Protein AF-Q6CTQ4-F1 (afdb_monomer_lite)

pLDDT: mean 71.68, std 24.08, range [25.58, 97.5]

Sequence (755 aa):
MSNFFRDNSIGFKPRHNIFSKLRTGKDTESDESNNSSIMENPFFQRTEESVKLLTPKDKPLLAKELIQSTPKSSPTKKQAEEEELEITEVREVALQQPDDVVSEKDEKESHSINDSSTINDNTSSNDVLLEAFTNTQRICSNLKIELQKQQQKNLQQKELIDQYKAEILAVTEKIHVHKNLLSLLEDQIKGLKHSKSENDSLIAELGDSYKLLNEKVKSSIAESEALKITLQQQKSLQKSLESALQQKNKELDYKKKELDECSGQLSEEKIKYTELLQQLSTSKKEITAEIQECFNKVEATSNTRVDTLQNYVNSRLQAICENIKEANVDIAKGLGMDLNQKTEKLISELGVVKDSVSTAATSTTEIIMHEVNKLYVTLPHIENIVSELKEMTANNGTLTMEFITSAFLSSVDTLLKTLQVSMESLQKLPDAICTLDNKITSAEGFENEINALKEEVHTTMLQKTETVSMLRSKDHEIEELNNNLLSKIKELEELSDKNAILQTEFSSITVSNEAYVREITRIKKENEEAITSLDSKLTAQTEISSILQKDMNDTKKEIDSLKKKHTQALDENNSIKHKYENLQQQFHKINVELVQSKAKELEFGEINRNLREQFEELESASNHTSNSFKRVNDKVHALEKEKSALNLEKLDLMDKIEELEDKLKEANNQNRSNSNLDPPKRKISSTQQKIIEDDAFALSSDDLELTNPEYSMLMKPVEARRMPSKSNKAVRRKKLLLSDDLEDSPRLKKTKRFR

Structure (mmCIF, N/CA/C/O backbone):
data_AF-Q6CTQ4-F1
#
_entry.id   AF-Q6CTQ4-F1
#
loop_
_atom_site.group_PDB
_atom_site.id
_atom_site.type_symbol
_atom_site.label_atom_id
_atom_site.label_alt_id
_atom_site.label_comp_id
_atom_site.label_asym_id
_atom_site.label_entity_id
_atom_site.label_seq_id
_atom_site.pdbx_PDB_ins_code
_atom_site.Cartn_x
_atom_site.Cartn_y
_atom_site.Cartn_z
_atom_site.occupancy
_atom_site.B_iso_or_equiv
_atom_site.auth_seq_id
_atom_site.auth_comp_id
_atom_site.auth_asym_id
_atom_site.auth_atom_id
_atom_site.pdbx_PDB_model_num
ATOM 1 N N . MET A 1 1 ? 11.801 -22.764 -14.716 1.00 42.12 1 MET A N 1
ATOM 2 C CA . MET A 1 1 ? 13.065 -23.125 -14.035 1.00 42.12 1 MET A CA 1
ATOM 3 C C . MET A 1 1 ? 13.053 -22.603 -12.600 1.00 42.12 1 MET A C 1
ATOM 5 O O . MET A 1 1 ? 13.723 -21.632 -12.292 1.00 42.12 1 MET A O 1
ATOM 9 N N . SER A 1 2 ? 12.256 -23.218 -11.727 1.00 40.84 2 SER A N 1
ATOM 10 C CA . SER A 1 2 ? 12.179 -22.863 -10.305 1.00 40.84 2 SER A CA 1
ATOM 11 C C . SER A 1 2 ? 11.885 -24.139 -9.525 1.00 40.84 2 SER A C 1
ATOM 13 O O . SER A 1 2 ? 10.733 -24.532 -9.411 1.00 40.84 2 SER A O 1
ATOM 15 N N . ASN A 1 3 ? 12.951 -24.845 -9.142 1.00 40.69 3 ASN A N 1
ATOM 16 C CA . ASN A 1 3 ? 12.949 -26.013 -8.251 1.00 40.69 3 ASN A CA 1
ATOM 17 C C . ASN A 1 3 ? 14.386 -26.249 -7.742 1.00 40.69 3 ASN A C 1
ATOM 19 O O . ASN A 1 3 ? 14.962 -27.304 -7.973 1.00 40.69 3 ASN A O 1
ATOM 23 N N . PHE A 1 4 ? 15.009 -25.238 -7.123 1.00 43.50 4 PHE A N 1
ATOM 24 C CA . PHE A 1 4 ? 16.396 -25.363 -6.637 1.00 43.50 4 PHE A CA 1
ATOM 25 C C . PHE A 1 4 ? 16.642 -24.912 -5.190 1.00 43.50 4 PHE A C 1
ATOM 27 O O . PHE A 1 4 ? 17.785 -24.893 -4.757 1.00 43.50 4 PHE A O 1
ATOM 34 N N . PHE A 1 5 ? 15.604 -24.599 -4.404 1.00 45.28 5 PHE A N 1
ATOM 35 C CA . PHE A 1 5 ? 15.793 -24.139 -3.017 1.00 45.28 5 PHE A CA 1
ATOM 36 C C . PHE A 1 5 ? 14.813 -24.765 -2.021 1.00 45.28 5 PHE A C 1
ATOM 38 O O . PHE A 1 5 ? 14.142 -24.065 -1.265 1.00 45.28 5 PHE A O 1
ATOM 45 N N . ARG A 1 6 ? 14.727 -26.096 -2.001 1.00 52.31 6 ARG A N 1
ATOM 46 C CA . ARG A 1 6 ? 14.124 -26.827 -0.878 1.00 52.31 6 ARG A CA 1
ATOM 47 C C . ARG A 1 6 ? 14.929 -28.081 -0.559 1.00 52.31 6 ARG A C 1
ATOM 49 O O . ARG A 1 6 ? 14.474 -29.176 -0.831 1.00 52.31 6 ARG A O 1
ATOM 56 N N . ASP A 1 7 ? 16.100 -27.884 0.037 1.00 41.78 7 ASP A N 1
ATOM 57 C CA . ASP A 1 7 ? 16.743 -28.890 0.884 1.00 41.78 7 ASP A CA 1
ATOM 58 C C . ASP A 1 7 ? 17.433 -28.168 2.044 1.00 41.78 7 ASP A C 1
ATOM 60 O O . ASP A 1 7 ? 18.490 -27.561 1.898 1.00 41.78 7 ASP A O 1
ATOM 64 N N . ASN A 1 8 ? 16.766 -28.179 3.199 1.00 48.09 8 ASN A N 1
ATOM 65 C CA . ASN A 1 8 ? 17.188 -27.524 4.436 1.00 48.09 8 ASN A CA 1
ATOM 66 C C . ASN A 1 8 ? 17.447 -28.599 5.509 1.00 48.09 8 ASN A C 1
ATOM 68 O O . ASN A 1 8 ? 16.780 -28.642 6.539 1.00 48.09 8 ASN A O 1
ATOM 72 N N . SER A 1 9 ? 18.382 -29.516 5.240 1.00 46.31 9 SER A N 1
ATOM 73 C CA . SER A 1 9 ? 18.727 -30.625 6.150 1.00 46.31 9 SER A CA 1
ATOM 74 C C . SER A 1 9 ? 20.211 -30.707 6.529 1.00 46.31 9 SER A C 1
ATOM 76 O O . SER A 1 9 ? 20.619 -31.652 7.200 1.00 46.31 9 SER A O 1
ATOM 78 N N . ILE A 1 10 ? 21.028 -29.699 6.200 1.00 46.38 10 ILE A N 1
ATOM 79 C CA . ILE A 1 10 ? 22.427 -29.631 6.652 1.00 46.38 10 ILE A CA 1
ATOM 80 C C . ILE A 1 10 ? 22.586 -28.451 7.611 1.00 46.38 10 ILE A C 1
ATOM 82 O O . ILE A 1 10 ? 22.720 -27.294 7.214 1.00 46.38 10 ILE A O 1
ATOM 86 N N . GLY A 1 11 ? 22.544 -28.766 8.906 1.00 41.25 11 GLY A N 1
ATOM 87 C CA . GLY A 1 11 ? 22.773 -27.822 9.991 1.00 41.25 11 GLY A CA 1
ATOM 88 C C . GLY A 1 11 ? 24.199 -27.274 9.971 1.00 41.25 11 GLY A C 1
ATOM 89 O O . GLY A 1 11 ? 25.152 -27.962 10.338 1.00 41.25 11 GLY A O 1
ATOM 90 N N . PHE A 1 12 ? 24.344 -26.006 9.595 1.00 45.53 12 PHE A N 1
ATOM 91 C CA . PHE A 1 12 ? 25.560 -25.248 9.861 1.00 45.53 12 PHE A CA 1
ATOM 92 C C . PHE A 1 12 ? 25.584 -24.834 11.335 1.00 45.53 12 PHE A C 1
ATOM 94 O O . PHE A 1 12 ? 24.747 -24.057 11.793 1.00 45.53 12 PHE A O 1
ATOM 101 N N . LYS A 1 13 ? 26.566 -25.345 12.088 1.00 48.91 13 LYS A N 1
ATOM 102 C CA . LYS A 1 13 ? 26.879 -24.849 13.434 1.00 48.91 13 LYS A CA 1
ATOM 103 C C . LYS A 1 13 ? 27.253 -23.356 13.353 1.00 48.91 13 LYS A C 1
ATOM 105 O O . LYS A 1 13 ? 28.070 -23.004 12.496 1.00 48.91 13 LYS A O 1
ATOM 110 N N . PRO A 1 14 ? 26.731 -22.487 14.238 1.00 47.62 14 PRO A N 1
ATOM 111 C CA . PRO A 1 14 ? 27.117 -21.083 14.264 1.00 47.62 14 PRO A CA 1
ATOM 112 C C . PRO A 1 14 ? 28.606 -20.969 14.606 1.00 47.62 14 PRO A C 1
ATOM 114 O O . PRO A 1 14 ? 29.047 -21.425 15.663 1.00 47.62 14 PRO A O 1
ATOM 117 N N . ARG A 1 15 ? 29.403 -20.372 13.713 1.00 46.97 15 ARG A N 1
ATOM 118 C CA . ARG A 1 15 ? 30.789 -20.012 14.029 1.00 46.97 15 ARG A CA 1
ATOM 119 C C . ARG A 1 15 ? 30.768 -18.811 14.969 1.00 46.97 15 ARG A C 1
ATOM 121 O O . ARG A 1 15 ? 30.184 -17.779 14.653 1.00 46.97 15 ARG A O 1
ATOM 128 N N . HIS A 1 16 ? 31.393 -18.980 16.129 1.00 41.47 16 HIS A N 1
ATOM 129 C CA . HIS A 1 16 ? 31.557 -17.941 17.137 1.00 41.47 16 HIS A CA 1
ATOM 130 C C . HIS A 1 16 ? 32.309 -16.747 16.530 1.00 41.47 16 HIS A C 1
ATOM 132 O O . HIS A 1 16 ? 33.360 -16.911 15.909 1.00 41.47 16 HIS A O 1
ATOM 138 N N . ASN A 1 17 ? 31.727 -15.557 16.662 1.00 51.75 17 ASN A N 1
ATOM 139 C CA . ASN A 1 17 ? 32.225 -14.329 16.061 1.00 51.75 17 ASN A CA 1
ATOM 140 C C . ASN A 1 17 ? 33.517 -13.885 16.770 1.00 51.75 17 ASN A C 1
ATOM 142 O O . ASN A 1 17 ? 33.507 -13.580 17.959 1.00 51.75 17 ASN A O 1
ATOM 146 N N . ILE A 1 18 ? 34.629 -13.859 16.036 1.00 48.81 18 ILE A N 1
ATOM 147 C CA . ILE A 1 18 ? 35.986 -13.595 16.549 1.00 48.81 18 ILE A CA 1
ATOM 148 C C . ILE A 1 18 ? 36.232 -12.094 16.811 1.00 48.81 18 ILE A C 1
ATOM 150 O O . ILE A 1 18 ? 37.278 -11.717 17.331 1.00 48.81 18 ILE A O 1
ATOM 154 N N . PHE A 1 19 ? 35.265 -11.228 16.486 1.00 46.16 19 PHE A N 1
ATOM 155 C CA . PHE A 1 19 ? 35.381 -9.772 16.623 1.00 46.16 19 PHE A CA 1
ATOM 156 C C . PHE A 1 19 ? 34.741 -9.190 17.896 1.00 46.16 19 PHE A C 1
ATOM 158 O O . PHE A 1 19 ? 34.762 -7.977 18.082 1.00 46.16 19 PHE A O 1
ATOM 165 N N . SER A 1 20 ? 34.222 -10.014 18.814 1.00 48.22 20 SER A N 1
ATOM 166 C CA . SER A 1 20 ? 33.614 -9.530 20.069 1.00 48.22 20 SER A CA 1
ATOM 167 C C . SER A 1 20 ? 34.611 -9.222 21.200 1.00 48.22 20 SER A C 1
ATOM 169 O O . SER A 1 20 ? 34.195 -8.794 22.271 1.00 48.22 20 SER A O 1
ATOM 171 N N . LYS A 1 21 ? 35.928 -9.384 20.990 1.00 48.44 21 LYS A N 1
ATOM 172 C CA . LYS A 1 21 ? 36.962 -9.203 22.036 1.00 48.44 21 LYS A CA 1
ATOM 173 C C . LYS A 1 21 ? 37.770 -7.900 21.974 1.00 48.44 21 LYS A C 1
ATOM 175 O O . LYS A 1 21 ? 38.829 -7.813 22.584 1.00 48.44 21 LYS A O 1
ATOM 180 N N . LEU A 1 22 ? 37.284 -6.863 21.295 1.00 43.59 22 LEU A N 1
ATOM 181 C CA . LEU A 1 22 ? 37.930 -5.544 21.297 1.00 43.59 22 LEU A CA 1
ATOM 182 C C . LEU A 1 22 ? 36.919 -4.442 21.612 1.00 43.59 22 LEU A C 1
ATOM 184 O O . LEU A 1 22 ? 36.510 -3.696 20.728 1.00 43.59 22 LEU A O 1
ATOM 188 N N . ARG A 1 23 ? 36.516 -4.371 22.886 1.00 44.72 23 ARG A N 1
ATOM 189 C CA . ARG A 1 23 ? 36.116 -3.146 23.604 1.00 44.72 23 ARG A CA 1
ATOM 190 C C . ARG A 1 23 ? 35.932 -3.471 25.089 1.00 44.72 23 ARG A C 1
ATOM 192 O O . ARG A 1 23 ? 34.831 -3.639 25.592 1.00 44.72 23 ARG A O 1
ATOM 199 N N . THR A 1 24 ? 37.063 -3.583 25.773 1.00 41.47 24 THR A N 1
ATOM 200 C CA . THR A 1 24 ? 37.195 -3.324 27.210 1.00 41.47 24 THR A CA 1
ATOM 201 C C . THR A 1 24 ? 37.021 -1.828 27.460 1.00 41.47 24 THR A C 1
ATOM 203 O O . THR A 1 24 ? 37.663 -1.024 26.781 1.00 41.47 24 THR A O 1
ATOM 206 N N . GLY A 1 25 ? 36.195 -1.450 28.435 1.00 38.47 25 GLY A N 1
ATOM 207 C CA . GLY A 1 25 ? 36.092 -0.056 28.853 1.00 38.47 25 GLY A CA 1
ATOM 208 C C . GLY A 1 25 ? 35.013 0.219 29.893 1.00 38.47 25 GLY A C 1
ATOM 209 O O . GLY A 1 25 ? 33.965 0.739 29.536 1.00 38.47 25 GLY A O 1
ATOM 210 N N . LYS A 1 26 ? 35.383 -0.017 31.157 1.00 42.03 26 LYS A N 1
ATOM 211 C CA . LYS A 1 26 ? 34.843 0.552 32.403 1.00 42.03 26 LYS A CA 1
ATOM 212 C C . LYS A 1 26 ? 33.559 -0.035 32.997 1.00 42.03 26 LYS A C 1
ATOM 214 O O . LYS A 1 26 ? 32.444 0.346 32.659 1.00 42.03 26 LYS A O 1
ATOM 219 N N . ASP A 1 27 ? 33.817 -0.858 34.006 1.00 40.25 27 ASP A N 1
ATOM 220 C CA . ASP A 1 27 ? 33.019 -1.046 35.208 1.00 40.25 27 ASP A CA 1
ATOM 221 C C . ASP A 1 27 ? 32.638 0.292 35.855 1.00 40.25 27 ASP A C 1
ATOM 223 O O . ASP A 1 27 ? 33.445 1.226 35.940 1.00 40.25 27 ASP A O 1
ATOM 227 N N . THR A 1 28 ? 31.412 0.373 36.360 1.00 48.25 28 THR A N 1
ATOM 228 C CA . THR A 1 28 ? 31.106 1.128 37.579 1.00 48.25 28 THR A CA 1
ATOM 229 C C . THR A 1 28 ? 29.900 0.462 38.228 1.00 48.25 28 THR A C 1
ATOM 231 O O . THR A 1 28 ? 28.756 0.672 37.834 1.00 48.25 28 THR A O 1
ATOM 234 N N . GLU A 1 29 ? 30.207 -0.420 39.174 1.00 41.16 29 GLU A N 1
ATOM 235 C CA . GLU A 1 29 ? 29.303 -0.839 40.234 1.00 41.16 29 GLU A CA 1
ATOM 236 C C . GLU A 1 29 ? 28.918 0.385 41.074 1.00 41.16 29 GLU A C 1
ATOM 238 O O . GLU A 1 29 ? 29.778 1.182 41.455 1.00 41.16 29 GLU A O 1
ATOM 243 N N . SER A 1 30 ? 27.633 0.5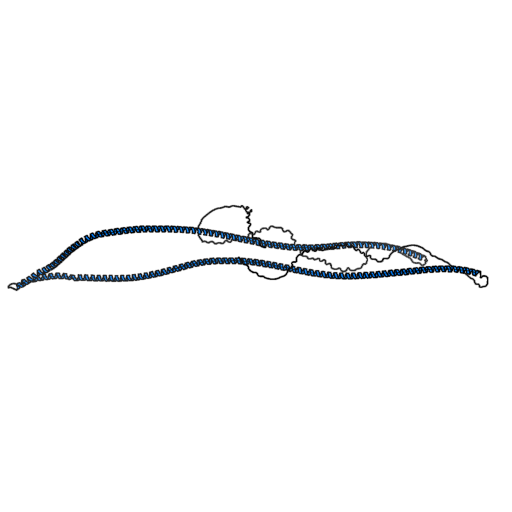11 41.387 1.00 40.75 30 SER A N 1
ATOM 244 C CA . SER A 1 30 ? 27.178 1.121 42.634 1.00 40.75 30 SER A CA 1
ATOM 245 C C . SER A 1 30 ? 25.794 0.568 42.948 1.00 40.75 30 SER A C 1
ATOM 247 O O . SER A 1 30 ? 24.784 1.025 42.406 1.00 40.75 30 SER A O 1
ATOM 249 N N . ASP A 1 31 ? 25.795 -0.452 43.801 1.00 36.12 31 ASP A N 1
ATOM 250 C CA . ASP A 1 31 ? 24.723 -0.712 44.750 1.00 36.12 31 ASP A CA 1
ATOM 251 C C . ASP A 1 31 ? 24.434 0.561 45.554 1.00 36.12 31 ASP A C 1
ATOM 253 O O . ASP A 1 31 ? 25.364 1.196 46.044 1.00 36.12 31 ASP A O 1
ATOM 257 N N . GLU A 1 32 ? 23.158 0.895 45.738 1.00 39.03 32 GLU A N 1
ATOM 258 C CA . GLU A 1 32 ? 22.648 1.276 47.056 1.00 39.03 32 GLU A CA 1
ATOM 259 C C . GLU A 1 32 ? 21.115 1.192 47.090 1.00 39.03 32 GLU A C 1
ATOM 261 O O . GLU A 1 32 ? 20.377 1.801 46.316 1.00 39.03 32 GLU A O 1
ATOM 266 N N . SER A 1 33 ? 20.666 0.368 48.025 1.00 40.03 33 SER A N 1
ATOM 267 C CA . SER A 1 33 ? 19.317 0.199 48.538 1.00 40.03 33 SER A CA 1
ATOM 268 C C . SER A 1 33 ? 18.722 1.492 49.105 1.00 40.03 33 SER A C 1
ATOM 270 O O . SER A 1 33 ? 19.416 2.195 49.834 1.00 40.03 33 SER A O 1
ATOM 272 N N . ASN A 1 34 ? 17.408 1.703 48.955 1.00 36.53 34 ASN A N 1
ATOM 273 C CA . ASN A 1 34 ? 16.564 1.975 50.125 1.00 36.53 34 ASN A CA 1
ATOM 274 C C . ASN A 1 34 ? 15.062 1.815 49.857 1.00 36.53 34 ASN A C 1
ATOM 276 O O . ASN A 1 34 ? 14.510 2.277 48.863 1.00 36.53 34 ASN A O 1
ATOM 280 N N . ASN A 1 35 ? 14.436 1.131 50.811 1.00 39.25 35 ASN A N 1
ATOM 281 C CA . ASN A 1 35 ? 13.025 0.799 50.909 1.00 39.25 35 ASN A CA 1
ATOM 282 C C . ASN A 1 35 ? 12.165 1.967 51.421 1.00 39.25 35 ASN A C 1
ATOM 284 O O . ASN A 1 35 ? 12.628 2.808 52.188 1.00 39.25 35 ASN A O 1
ATOM 288 N N . SER A 1 36 ? 10.865 1.821 51.139 1.00 35.97 36 SER A N 1
ATOM 289 C CA . SER A 1 36 ? 9.684 2.148 51.965 1.00 35.97 36 SER A CA 1
ATOM 290 C C . SER A 1 36 ? 8.756 3.283 51.491 1.00 35.97 36 SER A C 1
ATOM 292 O O . SER A 1 36 ? 9.072 4.462 51.557 1.00 35.97 36 SER A O 1
ATOM 294 N N . SER A 1 37 ? 7.580 2.842 51.009 1.00 37.12 37 SER A N 1
ATOM 295 C CA . SER A 1 37 ? 6.224 3.146 51.514 1.00 37.12 37 SER A CA 1
ATOM 296 C C . SER A 1 37 ? 5.869 4.600 51.848 1.00 37.12 37 SER A C 1
ATOM 298 O O . SER A 1 37 ? 6.428 5.138 52.793 1.00 37.12 37 SER A O 1
ATOM 300 N N . ILE A 1 38 ? 4.806 5.146 51.232 1.00 37.62 38 ILE A N 1
ATOM 301 C CA . ILE A 1 38 ? 3.487 5.365 51.879 1.00 37.62 38 ILE A CA 1
ATOM 302 C C . ILE A 1 38 ? 2.488 6.007 50.887 1.00 37.62 38 ILE A C 1
ATOM 304 O O . ILE A 1 38 ? 2.882 6.770 50.007 1.00 37.62 38 ILE A O 1
ATOM 308 N N . MET A 1 39 ? 1.203 5.651 51.001 1.00 41.38 39 MET A N 1
ATOM 309 C CA . MET A 1 39 ? 0.078 6.231 50.248 1.00 41.38 39 MET A CA 1
ATOM 310 C C . MET A 1 39 ? -0.114 7.723 50.556 1.00 41.38 39 MET A C 1
ATOM 312 O O . MET A 1 39 ? 0.041 8.106 51.706 1.00 41.38 39 MET A O 1
ATOM 316 N N . GLU A 1 40 ? -0.545 8.527 49.578 1.00 32.56 40 GLU A N 1
ATOM 317 C CA . GLU A 1 40 ? -1.851 9.221 49.559 1.00 32.56 40 GLU A CA 1
ATOM 318 C C . GLU A 1 40 ? -1.945 10.231 48.404 1.00 32.56 40 GLU A C 1
ATOM 320 O O . GLU A 1 40 ? -0.964 10.600 47.767 1.00 32.56 40 GLU A O 1
ATOM 325 N N . ASN A 1 41 ? -3.188 10.573 48.086 1.00 33.97 41 ASN A N 1
ATOM 326 C CA . ASN A 1 41 ? -3.699 11.104 46.828 1.00 33.97 41 ASN A CA 1
ATOM 327 C C . ASN A 1 41 ? -3.761 12.670 46.854 1.00 33.97 41 ASN A C 1
ATOM 329 O O . ASN A 1 41 ? -3.033 13.285 47.624 1.00 33.97 41 ASN A O 1
ATOM 333 N N . PRO A 1 42 ? -4.565 13.355 46.016 1.00 59.84 42 PRO A N 1
ATOM 334 C CA . PRO A 1 42 ? -4.164 14.282 44.951 1.00 59.84 42 PRO A CA 1
ATOM 335 C C . PRO A 1 42 ? -4.372 15.780 45.311 1.00 59.84 42 PRO A C 1
ATOM 337 O O . PRO A 1 42 ? -4.633 16.111 46.458 1.00 59.84 42 PRO A O 1
ATOM 340 N N . PHE A 1 43 ? -4.338 16.676 44.305 1.00 33.25 43 PHE A N 1
ATOM 341 C CA . PHE A 1 43 ? -4.654 18.126 44.350 1.00 33.25 43 PHE A CA 1
ATOM 342 C C . PHE A 1 43 ? -3.527 19.083 44.812 1.00 33.25 43 PHE A C 1
ATOM 344 O O . PHE A 1 43 ? -3.341 19.307 45.996 1.00 33.25 43 PHE A O 1
ATOM 351 N N . PHE A 1 44 ? -2.816 19.714 43.860 1.00 34.12 44 PHE A N 1
ATOM 352 C CA . PHE A 1 44 ? -2.727 21.182 43.673 1.00 34.12 44 PHE A CA 1
ATOM 353 C C . PHE A 1 44 ? -1.734 21.561 42.546 1.00 34.12 44 PHE A C 1
ATOM 355 O O . PHE A 1 44 ? -0.556 21.229 42.574 1.00 34.12 44 PHE A O 1
ATOM 362 N N . GLN A 1 45 ? -2.285 22.257 41.547 1.00 36.03 45 GLN A N 1
ATOM 363 C CA . GLN A 1 45 ? -1.771 23.393 40.759 1.00 36.03 45 GLN A CA 1
ATOM 364 C C . GLN A 1 45 ? -0.262 23.735 40.742 1.00 36.03 45 GLN A C 1
ATOM 366 O O . GLN A 1 45 ? 0.324 24.032 41.779 1.00 36.03 45 GLN A O 1
ATOM 371 N N . ARG A 1 46 ? 0.275 23.907 39.520 1.00 33.03 46 ARG A N 1
ATOM 372 C CA . ARG A 1 46 ? 1.009 25.094 38.989 1.00 33.03 46 ARG A CA 1
ATOM 373 C C . ARG A 1 46 ? 1.495 24.759 37.565 1.00 33.03 46 ARG A C 1
ATOM 375 O O . ARG A 1 46 ? 2.218 23.787 37.396 1.00 33.03 46 ARG A O 1
ATOM 382 N N . THR A 1 47 ? 0.879 25.258 36.492 1.00 34.50 47 THR A N 1
ATOM 383 C CA . THR A 1 47 ? 1.124 26.543 35.789 1.00 34.50 47 THR A CA 1
ATOM 384 C C . THR A 1 47 ? 2.585 26.870 35.460 1.00 34.50 47 THR A C 1
ATOM 386 O O . THR A 1 47 ? 3.455 26.782 36.319 1.00 34.50 47 THR A O 1
ATOM 389 N N . GLU A 1 48 ? 2.737 27.371 34.225 1.00 33.06 48 GLU A N 1
ATOM 390 C CA . GLU A 1 48 ? 3.867 28.081 33.595 1.00 33.06 48 GLU A CA 1
ATOM 391 C C . GLU A 1 48 ? 4.841 27.191 32.803 1.00 33.06 48 GLU A C 1
ATOM 393 O O . GLU A 1 48 ? 5.617 26.409 33.339 1.00 33.06 48 GLU A O 1
ATOM 398 N N . GLU A 1 49 ? 4.696 27.110 31.475 1.00 35.25 49 GLU A N 1
ATOM 399 C CA . GLU A 1 49 ? 5.156 28.106 30.484 1.00 35.25 49 GLU A CA 1
ATOM 400 C C . GLU A 1 49 ? 6.603 28.553 30.709 1.00 35.25 49 GLU A C 1
ATOM 402 O O . GLU A 1 49 ? 6.909 29.390 31.549 1.00 35.25 49 GLU A O 1
ATOM 407 N N . SER A 1 50 ? 7.511 28.028 29.886 1.00 34.78 50 SER A N 1
ATOM 408 C CA . SER A 1 50 ? 8.789 28.676 29.594 1.00 34.78 50 SER A CA 1
ATOM 409 C C . SER A 1 50 ? 9.315 28.198 28.248 1.00 34.78 50 SER A C 1
ATOM 411 O O . SER A 1 50 ? 10.066 27.232 28.123 1.00 34.78 50 SER A O 1
ATOM 413 N N . VAL A 1 51 ? 8.890 28.940 27.229 1.00 42.28 51 VAL A N 1
ATOM 414 C CA . VAL A 1 51 ? 9.546 29.080 25.933 1.00 42.28 51 VAL A CA 1
ATOM 415 C C . VAL A 1 51 ? 11.015 29.445 26.164 1.00 42.28 51 VAL A C 1
ATOM 417 O O . VAL A 1 51 ? 11.319 30.491 26.735 1.00 42.28 51 VAL A O 1
ATOM 420 N N . LYS A 1 52 ? 11.944 28.620 25.673 1.00 34.75 52 LYS A N 1
ATOM 421 C CA . LYS A 1 52 ? 13.322 29.052 25.409 1.00 34.75 52 LYS A CA 1
ATOM 422 C C . LYS A 1 52 ? 13.696 28.743 23.967 1.00 34.75 52 LYS A C 1
ATOM 424 O O . LYS A 1 52 ? 14.119 27.645 23.620 1.00 34.75 52 LYS A O 1
ATOM 429 N N . LEU A 1 53 ? 13.529 29.790 23.160 1.00 36.94 53 LEU A N 1
ATOM 430 C CA . LEU A 1 53 ? 14.324 30.101 21.979 1.00 36.94 53 LEU A CA 1
ATOM 431 C C . LEU A 1 53 ? 15.813 29.844 22.272 1.00 36.94 53 LEU A C 1
ATOM 433 O O . LEU A 1 53 ? 16.369 30.442 23.194 1.00 36.94 53 LEU A O 1
ATOM 437 N N . LEU A 1 54 ? 16.470 29.033 21.445 1.00 30.72 54 LEU A N 1
ATOM 438 C CA . LEU A 1 54 ? 17.917 29.093 21.262 1.00 30.72 54 LEU A CA 1
ATOM 439 C C . LEU A 1 54 ? 18.229 29.131 19.766 1.00 30.72 54 LEU A C 1
ATOM 441 O O . LEU A 1 54 ? 17.697 28.373 18.960 1.00 30.72 54 LEU A O 1
ATOM 445 N N . THR A 1 55 ? 19.060 30.109 19.445 1.00 33.38 55 THR A N 1
ATOM 446 C CA . THR A 1 55 ? 19.495 30.601 18.143 1.00 33.38 55 THR A CA 1
ATOM 447 C C . THR A 1 55 ? 20.406 29.618 17.393 1.00 33.38 55 THR A C 1
ATOM 449 O O . THR A 1 55 ? 21.114 28.826 18.022 1.00 33.38 55 THR A O 1
ATOM 452 N N . PRO A 1 56 ? 20.453 29.680 16.047 1.00 37.50 56 PRO A N 1
ATOM 453 C CA . PRO A 1 56 ? 21.371 28.877 15.250 1.00 37.50 56 PRO A CA 1
ATOM 454 C C . PRO A 1 56 ? 22.760 29.530 15.223 1.00 37.50 56 PRO A C 1
ATOM 456 O O . PRO A 1 56 ? 22.907 30.705 14.892 1.00 37.50 56 PRO A O 1
ATOM 459 N N . LYS A 1 57 ? 23.798 28.765 15.579 1.00 35.00 57 LYS A N 1
ATOM 460 C CA . LYS A 1 57 ? 25.197 29.140 15.342 1.00 35.00 57 LYS A CA 1
ATOM 461 C C . LYS A 1 57 ? 25.628 28.633 13.971 1.00 35.00 57 LYS A C 1
ATOM 463 O O . LYS A 1 57 ? 25.833 27.435 13.787 1.00 35.00 57 LYS A O 1
ATOM 468 N N . ASP A 1 58 ? 25.827 29.579 13.065 1.00 39.09 58 ASP A N 1
ATOM 469 C CA . ASP A 1 58 ? 26.614 29.424 11.851 1.00 39.09 58 ASP A CA 1
ATOM 470 C C . ASP A 1 58 ? 28.050 28.996 12.175 1.00 39.09 58 ASP A C 1
ATOM 472 O O . ASP A 1 58 ? 28.740 29.635 12.973 1.00 39.09 58 ASP A O 1
ATOM 476 N N . LYS A 1 59 ? 28.512 27.934 11.510 1.00 36.84 59 LYS A N 1
ATOM 477 C CA . LYS A 1 59 ? 29.918 27.724 11.135 1.00 36.84 59 LYS A CA 1
ATOM 478 C C . LYS A 1 59 ? 29.975 26.771 9.931 1.00 36.84 59 LYS A C 1
ATOM 480 O O . LYS A 1 59 ? 29.544 25.625 10.060 1.00 36.84 59 LYS A O 1
ATOM 485 N N . PRO A 1 60 ? 30.513 27.205 8.778 1.00 38.19 60 PRO A N 1
ATOM 486 C CA . PRO A 1 60 ? 30.690 26.349 7.614 1.00 38.19 60 PRO A CA 1
ATOM 487 C C . PRO A 1 60 ? 31.958 25.502 7.774 1.00 38.19 60 PRO A C 1
ATOM 489 O O . PRO A 1 60 ? 33.023 26.008 8.133 1.00 38.19 60 PRO A O 1
ATOM 492 N N . LEU A 1 61 ? 31.850 24.200 7.507 1.00 33.59 61 LEU A N 1
ATOM 493 C CA . LEU A 1 61 ? 33.002 23.306 7.411 1.00 33.59 61 LEU A CA 1
ATOM 494 C C . LEU A 1 61 ? 33.576 23.354 5.992 1.00 33.59 61 LEU A C 1
ATOM 496 O O . LEU A 1 61 ? 32.882 23.079 5.016 1.00 33.59 61 LEU A O 1
ATOM 500 N N . LEU A 1 62 ? 34.864 23.704 5.940 1.00 32.94 62 LEU A N 1
ATOM 501 C CA . LEU A 1 62 ? 35.770 23.655 4.797 1.00 32.94 62 LEU A CA 1
ATOM 502 C C . LEU A 1 62 ? 35.602 22.366 3.975 1.00 32.94 62 LEU A C 1
ATOM 504 O O . LEU A 1 62 ? 35.896 21.267 4.455 1.00 32.94 62 LEU A O 1
ATOM 508 N N . ALA A 1 63 ? 35.240 22.524 2.704 1.00 35.81 63 ALA A N 1
ATOM 509 C CA . ALA A 1 63 ? 35.482 21.520 1.682 1.00 35.81 63 ALA A CA 1
ATOM 510 C C . ALA A 1 63 ? 36.980 21.512 1.341 1.00 35.81 63 ALA A C 1
ATOM 512 O O . ALA A 1 63 ? 37.556 22.541 0.993 1.00 35.81 63 ALA A O 1
ATOM 513 N N . LYS A 1 64 ? 37.607 20.340 1.474 1.00 42.38 64 LYS A N 1
ATOM 514 C CA . LYS A 1 64 ? 38.964 20.075 0.994 1.00 42.38 64 LYS A CA 1
ATOM 515 C C . LYS A 1 64 ? 38.980 20.086 -0.532 1.00 42.38 64 LYS A C 1
ATOM 517 O O . LYS A 1 64 ? 38.185 19.406 -1.175 1.00 42.38 64 LYS A O 1
ATOM 522 N N . GLU A 1 65 ? 39.925 20.851 -1.052 1.00 39.94 65 GLU A N 1
ATOM 523 C CA . GLU A 1 65 ? 40.324 20.949 -2.447 1.00 39.94 65 GLU A CA 1
ATOM 524 C C . GLU A 1 65 ? 40.706 19.578 -3.024 1.00 39.94 65 GLU A C 1
ATOM 526 O O . GLU A 1 65 ? 41.537 18.860 -2.467 1.00 39.94 65 GLU A O 1
ATOM 531 N N . LEU A 1 66 ? 40.138 19.249 -4.186 1.00 38.62 66 LEU A N 1
ATOM 532 C CA . LEU A 1 66 ? 40.707 18.279 -5.116 1.00 38.62 66 LEU A CA 1
ATOM 533 C C . LEU A 1 66 ? 40.739 18.918 -6.514 1.00 38.62 66 LEU A C 1
ATOM 535 O O . LEU A 1 66 ? 39.753 18.929 -7.243 1.00 38.62 66 LEU A O 1
ATOM 539 N N . ILE A 1 67 ? 41.882 19.539 -6.805 1.00 39.56 67 ILE A N 1
ATOM 540 C CA . ILE A 1 67 ? 42.612 19.563 -8.083 1.00 39.56 67 ILE A CA 1
ATOM 541 C C . ILE A 1 67 ? 41.732 19.519 -9.352 1.00 39.56 67 ILE A C 1
ATOM 543 O O . ILE A 1 67 ? 41.422 18.452 -9.876 1.00 39.56 67 ILE A O 1
ATOM 547 N N . GLN A 1 68 ? 41.429 20.696 -9.911 1.00 33.44 68 GLN A N 1
ATOM 548 C CA . GLN A 1 68 ? 41.113 20.862 -11.333 1.00 33.44 68 GLN A CA 1
ATOM 549 C C . GLN A 1 68 ? 42.333 21.442 -12.053 1.00 33.44 68 GLN A C 1
ATOM 551 O O . GLN A 1 68 ? 42.730 22.584 -11.831 1.00 33.44 68 GLN A O 1
ATOM 556 N N . SER A 1 69 ? 42.923 20.633 -12.927 1.00 40.03 69 SER A N 1
ATOM 557 C CA . SER A 1 69 ? 43.979 21.001 -13.862 1.00 40.03 69 SER A CA 1
ATOM 558 C C . SER A 1 69 ? 43.372 21.224 -15.248 1.00 40.03 69 SER A C 1
ATOM 560 O O . SER A 1 69 ? 43.006 20.251 -15.902 1.00 40.03 69 SER A O 1
ATOM 562 N N . THR A 1 70 ? 43.234 22.483 -15.678 1.00 43.50 70 THR A N 1
ATOM 563 C CA . THR A 1 70 ? 43.511 23.001 -17.045 1.00 43.50 70 THR A CA 1
ATOM 564 C C . THR A 1 70 ? 43.063 24.470 -17.179 1.00 43.50 70 THR A C 1
ATOM 566 O O . THR A 1 70 ? 42.122 24.891 -16.503 1.00 43.50 70 THR A O 1
ATOM 569 N N . PRO A 1 71 ? 43.771 25.293 -17.979 1.00 41.84 71 PRO A N 1
ATOM 570 C CA . PRO A 1 71 ? 43.693 26.750 -17.904 1.00 41.84 71 PRO A CA 1
ATOM 571 C C . PRO A 1 71 ? 42.514 27.340 -18.691 1.00 41.84 71 PRO A C 1
ATOM 573 O O . PRO A 1 71 ? 42.160 26.876 -19.771 1.00 41.84 71 PRO A O 1
ATOM 576 N N . LYS A 1 72 ? 41.948 28.424 -18.147 1.00 35.47 72 LYS A N 1
ATOM 577 C CA . LYS A 1 72 ? 40.958 29.293 -18.797 1.00 35.47 72 LYS A CA 1
ATOM 578 C C . LYS A 1 72 ? 41.644 30.158 -19.861 1.00 35.47 72 LYS A C 1
ATOM 580 O O . LYS A 1 72 ? 42.535 30.932 -19.518 1.00 35.47 72 LYS A O 1
ATOM 585 N N . SER A 1 73 ? 41.195 30.079 -21.113 1.00 35.16 73 SER A N 1
ATOM 586 C CA . SER A 1 73 ? 41.451 31.099 -22.133 1.00 35.16 73 SER A CA 1
ATOM 587 C C . SER A 1 73 ? 40.354 32.171 -22.101 1.00 35.16 73 SER A C 1
ATOM 589 O O . SER A 1 73 ? 39.172 31.896 -21.896 1.00 35.16 73 SER A O 1
ATOM 591 N N . SER A 1 74 ? 40.792 33.418 -22.226 1.00 37.81 74 SER A N 1
ATOM 592 C CA . SER A 1 74 ? 40.016 34.656 -22.285 1.00 37.81 74 SER A CA 1
ATOM 593 C C . SER A 1 74 ? 39.291 34.831 -23.637 1.00 37.81 74 SER A C 1
ATOM 595 O O . SER A 1 74 ? 39.593 34.115 -24.592 1.00 37.81 74 SER A O 1
ATOM 597 N N . PRO A 1 75 ? 38.317 35.760 -23.740 1.00 43.94 75 PRO A N 1
ATOM 598 C CA . PRO A 1 75 ? 37.430 35.856 -24.892 1.00 43.94 75 PRO A CA 1
ATOM 599 C C . PRO A 1 75 ? 38.059 36.708 -26.000 1.00 43.94 75 PRO A C 1
ATOM 601 O O . PRO A 1 75 ? 38.383 37.876 -25.776 1.00 43.94 75 PRO A O 1
ATOM 604 N N . THR A 1 76 ? 38.169 36.158 -27.210 1.00 35.22 76 THR A N 1
ATOM 605 C CA . THR A 1 76 ? 38.580 36.924 -28.394 1.00 35.22 76 THR A CA 1
ATOM 606 C C . THR A 1 76 ? 37.389 37.147 -29.317 1.00 35.22 76 THR A C 1
ATOM 608 O O . THR A 1 76 ? 36.622 36.239 -29.633 1.00 35.22 76 THR A O 1
ATOM 611 N N . LYS A 1 77 ? 37.236 38.420 -29.681 1.00 36.19 77 LYS A N 1
ATOM 612 C CA . LYS A 1 77 ? 36.240 39.017 -30.566 1.00 36.19 77 LYS A CA 1
ATOM 613 C C . LYS A 1 77 ? 36.066 38.274 -31.893 1.00 36.19 77 LYS A C 1
ATOM 615 O O . LYS A 1 77 ? 37.027 37.846 -32.516 1.00 36.19 77 LYS A O 1
ATOM 620 N N . LYS A 1 78 ? 34.810 38.284 -32.345 1.00 41.44 78 LYS A N 1
ATOM 621 C CA . LYS A 1 78 ? 34.378 38.142 -33.738 1.00 41.44 78 LYS A CA 1
ATOM 622 C C . LYS A 1 78 ? 35.049 39.192 -34.639 1.00 41.44 78 LYS A C 1
ATOM 624 O O . LYS A 1 78 ? 34.898 40.380 -34.369 1.00 41.44 78 LYS A O 1
ATOM 629 N N . GLN A 1 79 ? 35.682 38.724 -35.708 1.00 36.00 79 GLN A N 1
ATOM 630 C CA . GLN A 1 79 ? 35.891 39.338 -37.032 1.00 36.00 79 GLN A CA 1
ATOM 631 C C . GLN A 1 79 ? 36.296 38.128 -37.901 1.00 36.00 79 GLN A C 1
ATOM 633 O O . GLN A 1 79 ? 37.296 37.494 -37.596 1.00 36.00 79 GLN A O 1
ATOM 638 N N . ALA A 1 80 ? 35.419 37.507 -38.695 1.00 44.16 80 ALA A N 1
ATOM 639 C CA . ALA A 1 80 ? 34.845 37.992 -39.951 1.00 44.16 80 ALA A CA 1
ATOM 640 C C . ALA A 1 80 ? 35.931 38.538 -40.883 1.00 44.16 80 ALA A C 1
ATOM 642 O O . ALA A 1 80 ? 36.158 39.739 -40.891 1.00 44.16 80 ALA A O 1
ATOM 643 N N . GLU A 1 81 ? 36.581 37.629 -41.607 1.00 35.84 81 GLU A N 1
ATOM 644 C CA . GLU A 1 81 ? 37.156 37.847 -42.938 1.00 35.84 81 GLU A CA 1
ATOM 645 C C . GLU A 1 81 ? 37.344 36.459 -43.574 1.00 35.84 81 GLU A C 1
ATOM 647 O O . GLU A 1 81 ? 38.270 35.708 -43.269 1.00 35.84 81 GLU A O 1
ATOM 652 N N . GLU A 1 82 ? 36.340 36.071 -44.362 1.00 35.62 82 GLU A N 1
ATOM 653 C CA . GLU A 1 82 ? 36.444 35.045 -45.394 1.00 35.62 82 GLU A CA 1
ATOM 654 C C . GLU A 1 82 ? 37.257 35.657 -46.543 1.00 35.62 82 GLU A C 1
ATOM 656 O O . GLU A 1 82 ? 36.742 36.484 -47.289 1.00 35.62 82 GLU A O 1
ATOM 661 N N . GLU A 1 83 ? 38.528 35.283 -46.685 1.00 33.34 83 GLU A N 1
ATOM 662 C CA . GLU A 1 83 ? 39.241 35.442 -47.956 1.00 33.34 83 GLU A CA 1
ATOM 663 C C . GLU A 1 83 ? 38.967 34.197 -48.810 1.00 33.34 83 GLU A C 1
ATOM 665 O O . GLU A 1 83 ? 39.692 33.198 -48.780 1.00 33.34 83 GLU A O 1
ATOM 670 N N . GLU A 1 84 ? 37.858 34.251 -49.550 1.00 35.88 84 GLU A N 1
ATOM 671 C CA . GLU A 1 84 ? 37.660 33.446 -50.750 1.00 35.88 84 GLU A CA 1
ATOM 672 C C . GLU A 1 84 ? 38.712 33.852 -51.792 1.00 35.88 84 GLU A C 1
ATOM 674 O O . GLU A 1 84 ? 38.744 34.981 -52.277 1.00 35.88 84 GLU A O 1
ATOM 679 N N . LEU A 1 85 ? 39.582 32.907 -52.157 1.00 35.66 85 LEU A N 1
ATOM 680 C CA . LEU A 1 85 ? 40.378 32.983 -53.379 1.00 35.66 85 LEU A CA 1
ATOM 681 C C . LEU A 1 85 ? 39.440 32.793 -54.576 1.00 35.66 85 LEU A C 1
ATOM 683 O O . LEU A 1 85 ? 39.265 31.685 -55.086 1.00 35.66 85 LEU A O 1
ATOM 687 N N . GLU A 1 86 ? 38.829 33.891 -55.002 1.00 36.34 86 GLU A N 1
ATOM 688 C CA . GLU A 1 86 ? 38.091 33.997 -56.250 1.00 36.34 86 GLU A CA 1
ATOM 689 C C . GLU A 1 86 ? 39.099 34.065 -57.413 1.00 36.34 86 GLU A C 1
ATOM 691 O O . GLU A 1 86 ? 39.716 35.090 -57.698 1.00 36.34 86 GLU A O 1
ATOM 696 N N . ILE A 1 87 ? 39.324 32.921 -58.065 1.00 42.97 87 ILE A N 1
ATOM 697 C CA . ILE A 1 87 ? 39.976 32.854 -59.375 1.00 42.97 87 ILE A CA 1
ATOM 698 C C . ILE A 1 87 ? 38.895 33.178 -60.404 1.00 42.97 87 ILE A C 1
ATOM 700 O O . ILE A 1 87 ? 38.130 32.297 -60.797 1.00 42.97 87 ILE A O 1
ATOM 704 N N . THR A 1 88 ? 38.835 34.430 -60.850 1.00 36.91 88 THR A N 1
ATOM 705 C CA . THR A 1 88 ? 38.030 34.830 -62.006 1.00 36.91 88 THR A CA 1
ATOM 706 C C . THR A 1 88 ? 38.901 35.451 -63.097 1.00 36.91 88 THR A C 1
ATOM 708 O O . THR A 1 88 ? 39.620 36.425 -62.914 1.00 36.91 88 THR A O 1
ATOM 711 N N . GLU A 1 89 ? 38.814 34.788 -64.248 1.00 44.66 89 GLU A N 1
ATOM 712 C CA . GLU A 1 89 ? 38.854 35.328 -65.607 1.00 44.66 89 GLU A CA 1
ATOM 713 C C . GLU A 1 89 ? 40.111 36.049 -66.125 1.00 44.66 89 GLU A C 1
ATOM 715 O O . GLU A 1 89 ? 40.327 37.252 -66.026 1.00 44.66 89 GLU A O 1
ATOM 720 N N . VAL A 1 90 ? 40.849 35.242 -66.889 1.00 45.47 90 VAL A N 1
ATOM 721 C CA . VAL A 1 90 ? 41.459 35.552 -68.187 1.00 45.47 90 VAL A CA 1
ATOM 722 C C . VAL A 1 90 ? 40.615 36.540 -69.008 1.00 45.47 90 VAL A C 1
ATOM 724 O O . VAL A 1 90 ? 39.512 36.186 -69.417 1.00 45.47 90 VAL A O 1
ATOM 727 N N . ARG A 1 91 ? 41.177 37.705 -69.365 1.00 36.12 91 ARG A N 1
ATOM 728 C CA . ARG A 1 91 ? 40.855 38.430 -70.610 1.00 36.12 91 ARG A CA 1
ATOM 729 C C . ARG A 1 91 ? 42.010 39.332 -71.075 1.00 36.12 91 ARG A C 1
ATOM 731 O O . ARG A 1 91 ? 42.415 40.258 -70.389 1.00 36.12 91 ARG A O 1
ATOM 738 N N . GLU A 1 92 ? 42.490 38.980 -72.267 1.00 38.50 92 GLU A N 1
ATOM 739 C CA . GLU A 1 92 ? 43.032 39.811 -73.354 1.00 38.50 92 GLU A CA 1
ATOM 740 C C . GLU A 1 92 ? 44.181 40.791 -73.048 1.00 38.50 92 GLU A C 1
ATOM 742 O O . GLU A 1 92 ? 43.996 41.952 -72.694 1.00 38.50 92 GLU A O 1
ATOM 747 N N . VAL A 1 93 ? 45.403 40.317 -73.322 1.00 39.00 93 VAL A N 1
ATOM 748 C CA . VAL A 1 93 ? 46.599 41.150 -73.505 1.00 39.00 93 VAL A CA 1
ATOM 749 C C . VAL A 1 93 ? 46.515 41.838 -74.868 1.00 39.00 93 VAL A C 1
ATOM 751 O O . VAL A 1 93 ? 46.425 41.182 -75.906 1.00 39.00 93 VAL A O 1
ATOM 754 N N . ALA A 1 94 ? 46.545 43.168 -74.846 1.00 35.38 94 ALA A N 1
ATOM 755 C CA . ALA A 1 94 ? 46.537 44.020 -76.022 1.00 35.38 94 ALA A CA 1
ATOM 756 C C . ALA A 1 94 ? 47.756 43.768 -76.929 1.00 35.38 94 ALA A C 1
ATOM 758 O O . ALA A 1 94 ? 48.905 43.807 -76.492 1.00 35.38 94 ALA A O 1
ATOM 759 N N . LEU A 1 95 ? 47.471 43.571 -78.217 1.00 39.34 95 LEU A N 1
ATOM 760 C CA . LEU A 1 95 ? 48.408 43.718 -79.325 1.00 39.34 95 LEU A CA 1
ATOM 761 C C . LEU A 1 95 ? 48.852 45.183 -79.425 1.00 39.34 95 LEU A C 1
ATOM 763 O O . LEU A 1 95 ? 48.062 46.038 -79.823 1.00 39.34 95 LEU A O 1
ATOM 767 N N . GLN A 1 96 ? 50.123 45.457 -79.140 1.00 37.97 96 GLN A N 1
ATOM 768 C CA . GLN A 1 96 ? 50.843 46.582 -79.732 1.00 37.97 96 GLN A CA 1
ATOM 769 C C . GLN A 1 96 ? 52.197 46.107 -80.261 1.00 37.97 96 GLN A C 1
ATOM 771 O O . GLN A 1 96 ? 52.831 45.206 -79.718 1.00 37.97 96 GLN A O 1
ATOM 776 N N . GLN A 1 97 ? 52.519 46.672 -81.417 1.00 34.62 97 GLN A N 1
ATOM 777 C CA . GLN A 1 97 ? 53.479 46.235 -82.419 1.00 34.62 97 GLN A CA 1
ATOM 778 C C . GLN A 1 97 ? 54.938 46.324 -81.945 1.00 34.62 97 GLN A C 1
ATOM 780 O O . GLN A 1 97 ? 55.254 47.166 -81.105 1.00 34.62 97 GLN A O 1
ATOM 785 N N . PRO A 1 98 ? 55.836 45.497 -82.509 1.00 39.66 98 PRO A N 1
ATOM 786 C CA . PRO A 1 98 ? 57.268 45.683 -82.375 1.00 39.66 98 PRO A CA 1
ATOM 787 C C . PRO A 1 98 ? 57.738 46.702 -83.418 1.00 39.66 98 PRO A C 1
ATOM 789 O O . PRO A 1 98 ? 57.531 46.478 -84.604 1.00 39.66 98 PRO A O 1
ATOM 792 N N . ASP A 1 99 ? 58.390 47.774 -82.979 1.00 33.78 99 ASP A N 1
ATOM 793 C CA . ASP A 1 99 ? 59.413 48.444 -83.778 1.00 33.78 99 ASP A CA 1
ATOM 794 C C . ASP A 1 99 ? 60.555 48.883 -82.854 1.00 33.78 99 ASP A C 1
ATOM 796 O O . ASP A 1 99 ? 60.384 49.643 -81.902 1.00 33.78 99 ASP A O 1
ATOM 800 N N . ASP A 1 100 ? 61.699 48.297 -83.183 1.00 35.28 100 ASP A N 1
ATOM 801 C CA . ASP A 1 100 ? 63.083 48.690 -82.986 1.00 35.28 100 ASP A CA 1
ATOM 802 C C . ASP A 1 100 ? 63.713 48.899 -81.598 1.00 35.28 100 ASP A C 1
ATOM 804 O O . ASP A 1 100 ? 63.348 49.692 -80.733 1.00 35.28 100 ASP A O 1
ATOM 808 N N . VAL A 1 101 ? 64.792 48.131 -81.476 1.00 40.19 101 VAL A N 1
ATOM 809 C CA . VAL A 1 101 ? 65.704 47.906 -80.371 1.00 40.19 101 VAL A CA 1
ATOM 810 C C . VAL A 1 101 ? 66.892 48.867 -80.499 1.00 40.19 101 VAL A C 1
ATOM 812 O O . VAL A 1 101 ? 67.620 48.840 -81.482 1.00 40.19 101 VAL A O 1
ATOM 815 N N . VAL A 1 102 ? 67.096 49.630 -79.422 1.00 40.22 102 VAL A N 1
ATOM 816 C CA . VAL A 1 102 ? 68.383 49.928 -78.758 1.00 40.22 102 VAL A CA 1
ATOM 817 C C . VAL A 1 102 ? 69.368 50.911 -79.414 1.00 40.22 102 VAL A C 1
ATOM 819 O O . VAL A 1 102 ? 70.088 50.631 -80.363 1.00 40.22 102 VAL A O 1
ATOM 822 N N . SER A 1 103 ? 69.436 52.061 -78.740 1.00 36.66 103 SER A N 1
ATOM 823 C CA . SER A 1 103 ? 70.597 52.806 -78.241 1.00 36.66 103 SER A CA 1
ATOM 824 C C . SER A 1 103 ? 72.038 52.405 -78.609 1.00 36.66 103 SER A C 1
ATOM 826 O O . SER A 1 103 ? 72.521 51.328 -78.278 1.00 36.66 103 SER A O 1
ATOM 828 N N . GLU A 1 104 ? 72.751 53.471 -78.989 1.00 35.62 104 GLU A N 1
ATOM 829 C CA . GLU A 1 104 ? 74.030 53.955 -78.437 1.00 35.62 104 GLU A CA 1
ATOM 830 C C . GLU A 1 104 ? 75.387 53.497 -79.002 1.00 35.62 104 GLU A C 1
ATOM 832 O O . GLU A 1 104 ? 75.719 52.316 -79.044 1.00 35.62 104 GLU A O 1
ATOM 837 N N . LYS A 1 105 ? 76.210 54.552 -79.188 1.00 35.06 105 LYS A N 1
ATOM 838 C CA . LYS A 1 105 ? 77.683 54.650 -79.174 1.00 35.06 105 LYS A CA 1
ATOM 839 C C . LYS A 1 105 ? 78.415 54.284 -80.461 1.00 35.06 105 LYS A C 1
ATOM 841 O O . LYS A 1 105 ? 78.119 53.288 -81.096 1.00 35.06 105 LYS A O 1
ATOM 846 N N . ASP A 1 106 ? 79.468 54.976 -80.871 1.00 31.41 106 ASP A N 1
ATOM 847 C CA . ASP A 1 106 ? 80.085 56.273 -80.560 1.00 31.41 106 ASP A CA 1
ATOM 848 C C . ASP A 1 106 ? 81.283 56.362 -81.532 1.00 31.41 106 ASP A C 1
ATOM 850 O O . ASP A 1 106 ? 81.755 55.322 -81.991 1.00 31.41 106 ASP A O 1
ATOM 854 N N . GLU A 1 107 ? 81.812 57.569 -81.756 1.00 35.91 107 GLU A N 1
ATOM 855 C CA . GLU A 1 107 ? 83.139 57.838 -82.359 1.00 35.91 107 GLU A CA 1
ATOM 856 C C . GLU A 1 107 ? 83.341 57.472 -83.848 1.00 35.91 107 GLU A C 1
ATOM 858 O O . GLU A 1 107 ? 82.805 56.507 -84.369 1.00 35.91 107 GLU A O 1
ATOM 863 N N . LYS A 1 108 ? 84.168 58.123 -84.664 1.00 34.19 108 LYS A N 1
ATOM 864 C CA . LYS A 1 108 ? 84.928 59.383 -84.761 1.00 34.19 108 LYS A CA 1
ATOM 865 C C . LYS A 1 108 ? 85.632 59.242 -86.122 1.00 34.19 108 LYS A C 1
ATOM 867 O O . LYS A 1 108 ? 85.942 58.122 -86.510 1.00 34.19 108 LYS A O 1
ATOM 872 N N . GLU A 1 109 ? 85.991 60.376 -86.730 1.00 31.27 109 GLU A N 1
ATOM 873 C CA . GLU A 1 109 ? 87.068 60.490 -87.735 1.00 31.27 109 GLU A CA 1
ATOM 874 C C . GLU A 1 109 ? 86.825 59.795 -89.094 1.00 31.27 109 GLU A C 1
ATOM 876 O O . GLU A 1 109 ? 86.220 58.743 -89.194 1.00 31.27 109 GLU A O 1
ATOM 881 N N . SER A 1 110 ? 87.290 60.270 -90.242 1.00 29.61 110 SER A N 1
ATOM 882 C CA . SER A 1 110 ? 87.968 61.478 -90.717 1.00 29.61 110 SER A CA 1
ATOM 883 C C . SER A 1 110 ? 88.180 61.252 -92.234 1.00 29.61 110 SER A C 1
ATOM 885 O O . SER A 1 110 ? 87.992 60.143 -92.728 1.00 29.61 110 SER A O 1
ATOM 887 N N . HIS A 1 111 ? 88.618 62.293 -92.952 1.00 37.59 111 HIS A N 1
ATOM 888 C CA . HIS A 1 111 ? 89.152 62.279 -94.331 1.00 37.59 111 HIS A CA 1
ATOM 889 C C . HIS A 1 111 ? 88.122 62.280 -95.480 1.00 37.59 111 HIS A C 1
ATOM 891 O O . HIS A 1 111 ? 87.408 61.319 -95.723 1.00 37.59 111 HIS A O 1
ATOM 897 N N . SER A 1 112 ? 87.891 63.436 -96.127 1.00 28.83 112 SER A N 1
ATOM 898 C CA . SER A 1 112 ? 88.694 64.032 -97.228 1.00 28.83 112 SER A CA 1
ATOM 899 C C . SER A 1 112 ? 88.779 63.096 -98.437 1.00 28.83 112 SER A C 1
ATOM 901 O O . SER A 1 112 ? 89.282 61.990 -98.302 1.00 28.83 112 SER A O 1
ATOM 903 N N . ILE A 1 113 ? 88.303 63.474 -99.624 1.00 39.28 113 ILE A N 1
ATOM 904 C CA . ILE A 1 113 ? 89.066 64.154 -100.694 1.00 39.28 113 ILE A CA 1
ATOM 905 C C . ILE A 1 113 ? 88.010 64.510 -101.766 1.00 39.28 113 ILE A C 1
ATOM 907 O O . ILE A 1 113 ? 87.264 63.639 -102.197 1.00 39.28 113 ILE A O 1
ATOM 911 N N . ASN A 1 114 ? 87.674 65.782 -101.975 1.00 31.12 114 ASN A N 1
ATOM 912 C CA . ASN A 1 114 ? 88.279 66.709 -102.936 1.00 31.12 114 ASN A CA 1
ATOM 913 C C . ASN A 1 114 ? 88.437 66.196 -104.380 1.00 31.12 114 ASN A C 1
ATOM 915 O O . ASN A 1 114 ? 89.239 65.321 -104.671 1.00 31.12 114 ASN A O 1
ATOM 919 N N . ASP A 1 115 ? 87.752 66.927 -105.254 1.00 28.36 115 ASP A N 1
ATOM 920 C CA . ASP A 1 115 ? 88.243 67.464 -106.519 1.00 28.36 115 ASP A CA 1
ATOM 921 C C . ASP A 1 115 ? 88.450 66.587 -107.757 1.00 28.36 115 ASP A C 1
ATOM 923 O O . ASP A 1 115 ? 89.338 65.745 -107.847 1.00 28.36 115 ASP A O 1
ATOM 927 N N . SER A 1 116 ? 87.788 67.101 -108.804 1.00 31.91 116 SER A N 1
ATOM 928 C CA . SER A 1 116 ? 88.252 67.227 -110.191 1.00 31.91 116 SER A CA 1
ATOM 929 C C . SER A 1 116 ? 88.248 65.934 -111.015 1.00 31.91 116 SER A C 1
ATOM 931 O O . SER A 1 116 ? 88.646 64.872 -110.572 1.00 31.91 116 SER A O 1
ATOM 933 N N . SER A 1 117 ? 87.796 65.923 -112.262 1.00 38.69 117 SER A N 1
ATOM 934 C CA . SER A 1 117 ? 88.176 66.833 -113.342 1.00 38.69 117 SER A CA 1
ATOM 935 C C . SER A 1 117 ? 87.231 66.573 -114.528 1.00 38.69 117 SER A C 1
ATOM 937 O O . SER A 1 117 ? 86.899 65.435 -114.838 1.00 38.69 117 SER A O 1
ATOM 939 N N . THR A 1 118 ? 86.597 67.605 -115.089 1.00 39.19 118 THR A N 1
ATOM 940 C CA . THR A 1 118 ? 86.948 68.146 -116.418 1.00 39.19 118 THR A CA 1
ATOM 941 C C . THR A 1 118 ? 87.495 67.096 -117.387 1.00 39.19 118 THR A C 1
ATOM 943 O O . THR A 1 118 ? 88.706 66.898 -117.470 1.00 39.19 118 THR A O 1
ATOM 946 N N . ILE A 1 119 ? 86.603 66.486 -118.169 1.00 40.91 119 ILE A N 1
ATOM 947 C CA . ILE A 1 119 ? 86.982 65.801 -119.405 1.00 40.91 119 ILE A CA 1
ATOM 948 C C . ILE A 1 119 ? 87.188 66.891 -120.454 1.00 40.91 119 ILE A C 1
ATOM 950 O O . ILE A 1 119 ? 86.245 67.480 -120.979 1.00 40.91 119 ILE A O 1
ATOM 954 N N . ASN A 1 120 ? 88.465 67.203 -120.646 1.00 40.50 120 ASN A N 1
ATOM 955 C CA . ASN A 1 120 ? 88.994 67.905 -121.795 1.00 40.50 120 ASN A CA 1
ATOM 956 C C . ASN A 1 120 ? 89.043 66.885 -122.939 1.00 40.50 120 ASN A C 1
ATOM 958 O O . ASN A 1 120 ? 89.585 65.791 -122.765 1.00 40.50 120 ASN A O 1
ATOM 962 N N . ASP A 1 121 ? 88.451 67.239 -124.074 1.00 42.97 121 ASP A N 1
ATOM 963 C CA . ASP A 1 121 ? 88.479 66.437 -125.290 1.00 42.97 121 ASP A CA 1
ATOM 964 C C . ASP A 1 121 ? 89.923 66.130 -125.718 1.00 42.97 121 ASP A C 1
ATOM 966 O O . ASP A 1 121 ? 90.801 66.999 -125.675 1.00 42.97 121 ASP A O 1
ATOM 970 N N . ASN A 1 122 ? 90.099 64.904 -126.224 1.00 53.84 122 ASN A N 1
ATOM 971 C CA . ASN A 1 122 ? 91.277 64.315 -126.877 1.00 53.84 122 ASN A CA 1
ATOM 972 C C . ASN A 1 122 ? 92.151 63.394 -126.012 1.00 53.84 122 ASN A C 1
ATOM 974 O O . ASN A 1 122 ? 93.332 63.667 -125.800 1.00 53.84 122 ASN A O 1
ATOM 978 N N . THR A 1 123 ? 91.628 62.217 -125.654 1.00 44.91 123 THR A N 1
ATOM 979 C CA . THR A 1 123 ? 92.474 61.042 -125.395 1.00 44.91 123 THR A CA 1
ATOM 980 C C . THR A 1 123 ? 91.917 59.773 -126.040 1.00 44.91 123 THR A C 1
ATOM 982 O O . THR A 1 123 ? 90.719 59.541 -126.168 1.00 44.91 123 THR A O 1
ATOM 985 N N . SER A 1 124 ? 92.865 58.999 -126.551 1.00 51.38 124 SER A N 1
ATOM 986 C CA . SER A 1 124 ? 92.741 57.855 -127.443 1.00 51.38 124 SER A CA 1
ATOM 987 C C . SER A 1 124 ? 92.022 56.663 -126.792 1.00 51.38 124 SER A C 1
ATOM 989 O O . SER A 1 124 ? 92.264 56.344 -125.633 1.00 51.38 124 SER A O 1
ATOM 991 N N . SER A 1 125 ? 91.192 55.951 -127.567 1.00 58.50 125 SER A N 1
ATOM 992 C CA . SER A 1 125 ? 90.328 54.809 -127.186 1.00 58.50 125 SER A CA 1
ATOM 993 C C . SER A 1 125 ? 90.989 53.666 -126.387 1.00 58.50 125 SER A C 1
ATOM 995 O O . SER A 1 125 ? 90.281 52.781 -125.908 1.00 58.50 125 SER A O 1
ATOM 997 N N . ASN A 1 126 ? 92.316 53.641 -126.255 1.00 65.81 126 ASN A N 1
ATOM 998 C CA . ASN A 1 126 ? 93.041 52.592 -125.540 1.00 65.81 126 ASN A CA 1
ATOM 999 C C . ASN A 1 126 ? 93.080 52.823 -124.014 1.00 65.81 126 ASN A C 1
ATOM 1001 O O . ASN A 1 126 ? 93.063 51.856 -123.254 1.00 65.81 126 ASN A O 1
ATOM 1005 N N . ASP A 1 127 ? 93.056 54.081 -123.558 1.00 67.06 127 ASP A N 1
ATOM 1006 C CA . ASP A 1 127 ? 93.126 54.411 -122.124 1.00 67.06 127 ASP A CA 1
ATOM 1007 C C . ASP A 1 127 ? 91.794 54.138 -121.405 1.00 67.06 127 ASP A C 1
ATOM 1009 O O . ASP A 1 127 ? 91.780 53.625 -120.287 1.00 67.06 127 ASP A O 1
ATOM 1013 N N . VAL A 1 128 ? 90.665 54.344 -122.095 1.00 75.06 128 VAL A N 1
ATOM 1014 C CA . VAL A 1 128 ? 89.315 54.032 -121.585 1.00 75.06 128 VAL A CA 1
ATOM 1015 C C . VAL A 1 128 ? 89.152 52.534 -121.302 1.00 75.06 128 VAL A C 1
ATOM 1017 O O . VAL A 1 128 ? 88.493 52.150 -120.337 1.00 75.06 128 VAL A O 1
ATOM 1020 N N . LEU A 1 129 ? 89.774 51.663 -122.107 1.00 77.38 129 LEU A N 1
ATOM 1021 C CA . LEU A 1 129 ? 89.713 50.211 -121.906 1.00 77.38 129 LEU A CA 1
ATOM 1022 C C . LEU A 1 129 ? 90.560 49.752 -120.711 1.00 77.38 129 LEU A C 1
ATOM 1024 O O . LEU A 1 129 ? 90.136 48.863 -119.973 1.00 77.38 129 LEU A O 1
ATOM 1028 N N . LEU A 1 130 ? 91.724 50.367 -120.483 1.00 79.88 130 LEU A N 1
ATOM 1029 C CA . LEU A 1 130 ? 92.565 50.095 -119.311 1.00 79.88 130 LEU A CA 1
ATOM 1030 C C . LEU A 1 130 ? 91.915 50.600 -118.018 1.00 79.88 130 LEU A C 1
ATOM 1032 O O . LEU A 1 130 ? 91.948 49.903 -117.000 1.00 79.88 130 LEU A O 1
ATOM 1036 N N . GLU A 1 131 ? 91.269 51.764 -118.057 1.00 80.19 131 GLU A N 1
ATOM 1037 C CA . GLU A 1 131 ? 90.492 52.290 -116.934 1.00 80.19 131 GLU A CA 1
ATOM 1038 C C . GLU A 1 131 ? 89.250 51.432 -116.652 1.00 80.19 131 GLU A C 1
ATOM 1040 O O . GLU A 1 131 ? 88.978 51.093 -115.502 1.00 80.19 131 GLU A O 1
ATOM 1045 N N . ALA A 1 132 ? 88.539 50.975 -117.689 1.00 81.25 132 ALA A N 1
ATOM 1046 C CA . ALA A 1 132 ? 87.429 50.035 -117.540 1.00 81.25 132 ALA A CA 1
ATOM 1047 C C . ALA A 1 132 ? 87.890 48.678 -116.979 1.00 81.25 132 ALA A C 1
ATOM 1049 O O . ALA A 1 132 ? 87.217 48.109 -116.117 1.00 81.25 132 ALA A O 1
ATOM 1050 N N . PHE A 1 133 ? 89.049 48.164 -117.405 1.00 85.25 133 PHE A N 1
ATOM 1051 C CA . PHE A 1 133 ? 89.612 46.909 -116.900 1.00 85.25 133 PHE A CA 1
ATOM 1052 C C . PHE A 1 133 ? 90.057 47.022 -115.437 1.00 85.25 133 PHE A C 1
ATOM 1054 O O . PHE A 1 133 ? 89.702 46.175 -114.616 1.00 85.25 133 PHE A O 1
ATOM 1061 N N . THR A 1 134 ? 90.772 48.090 -115.079 1.00 85.12 134 THR A N 1
ATOM 1062 C CA . THR A 1 134 ? 91.176 48.352 -113.688 1.00 85.12 134 THR A CA 1
ATOM 1063 C C . THR A 1 134 ? 89.974 48.642 -112.789 1.00 85.12 134 THR A C 1
ATOM 1065 O O . THR A 1 134 ? 89.936 48.144 -111.663 1.00 85.12 134 THR A O 1
ATOM 1068 N N . ASN A 1 135 ? 88.941 49.338 -113.281 1.00 86.44 135 ASN A N 1
ATOM 1069 C CA . ASN A 1 135 ? 87.670 49.478 -112.566 1.00 86.44 135 ASN A CA 1
ATOM 1070 C C . ASN A 1 135 ? 86.956 48.136 -112.403 1.00 86.44 135 ASN A C 1
ATOM 1072 O O . ASN A 1 135 ? 86.480 47.849 -111.310 1.00 86.44 135 ASN A O 1
ATOM 1076 N N . THR A 1 136 ? 86.931 47.278 -113.423 1.00 86.06 136 THR A N 1
ATOM 1077 C CA . THR A 1 136 ? 86.316 45.945 -113.319 1.00 86.06 136 THR A CA 1
ATOM 1078 C C . THR A 1 136 ? 87.053 45.082 -112.296 1.00 86.06 136 THR A C 1
ATOM 1080 O O . THR A 1 136 ? 86.418 44.479 -111.438 1.00 86.06 136 THR A O 1
ATOM 1083 N N . GLN A 1 137 ? 88.390 45.078 -112.300 1.00 88.44 137 GLN A N 1
ATOM 1084 C CA . GLN A 1 137 ? 89.182 44.377 -111.284 1.00 88.44 137 GLN A CA 1
ATOM 1085 C C . GLN A 1 137 ? 88.948 44.932 -109.877 1.00 88.44 137 GLN A C 1
ATOM 1087 O O . GLN A 1 137 ? 88.796 44.157 -108.933 1.00 88.44 137 GLN A O 1
ATOM 1092 N N . ARG A 1 138 ? 88.874 46.261 -109.727 1.00 88.94 138 ARG A N 1
ATOM 1093 C CA . ARG A 1 138 ? 88.561 46.913 -108.449 1.00 88.94 138 ARG A CA 1
ATOM 1094 C C . ARG A 1 138 ? 87.163 46.529 -107.964 1.00 88.94 138 ARG A C 1
ATOM 1096 O O . ARG A 1 138 ? 87.008 46.177 -106.801 1.00 88.94 138 ARG A O 1
ATOM 1103 N N . ILE A 1 139 ? 86.171 46.520 -108.854 1.00 86.94 139 ILE A N 1
ATOM 1104 C CA . ILE A 1 139 ? 84.800 46.085 -108.566 1.00 86.94 139 ILE A CA 1
ATOM 1105 C C . ILE A 1 139 ? 84.784 44.610 -108.157 1.00 86.94 139 ILE A C 1
ATOM 1107 O O . ILE A 1 139 ? 84.222 44.290 -107.116 1.00 86.94 139 ILE A O 1
ATOM 1111 N N . CYS A 1 140 ? 85.449 43.718 -108.896 1.00 88.19 140 CYS A N 1
ATOM 1112 C CA . CYS A 1 140 ? 85.546 42.298 -108.548 1.00 88.19 140 CYS A CA 1
ATOM 1113 C C . CYS A 1 140 ? 86.262 42.068 -107.208 1.00 88.19 140 CYS A C 1
ATOM 1115 O O . CYS A 1 140 ? 85.831 41.226 -106.424 1.00 88.19 140 CYS A O 1
ATOM 1117 N N . SER A 1 141 ? 87.327 42.821 -106.913 1.00 90.38 141 SER A N 1
ATOM 1118 C CA . SER A 1 141 ? 88.027 42.762 -105.624 1.00 90.38 141 SER A CA 1
ATOM 1119 C C . SER A 1 141 ? 87.139 43.256 -104.481 1.00 90.38 141 SER A C 1
ATOM 1121 O O . SER A 1 141 ? 87.056 42.598 -103.448 1.00 90.38 141 SER A O 1
ATOM 1123 N N . ASN A 1 142 ? 86.428 44.370 -104.674 1.00 91.25 142 ASN A N 1
ATOM 1124 C CA . ASN A 1 142 ? 85.492 44.906 -103.686 1.00 91.25 142 ASN A CA 1
ATOM 1125 C C . ASN A 1 142 ? 84.310 43.959 -103.460 1.00 91.25 142 ASN A C 1
ATOM 1127 O O . ASN A 1 142 ? 83.960 43.700 -102.317 1.00 91.25 142 ASN A O 1
ATOM 1131 N N . LEU A 1 143 ? 83.747 43.373 -104.521 1.00 89.31 143 LEU A N 1
ATOM 1132 C CA . LEU A 1 143 ? 82.716 42.335 -104.434 1.00 89.31 143 LEU A CA 1
ATOM 1133 C C . LEU A 1 143 ? 83.224 41.097 -103.698 1.00 89.31 143 LEU A C 1
ATOM 1135 O O . LEU A 1 143 ? 82.488 40.534 -102.900 1.00 89.31 143 LEU A O 1
ATOM 1139 N N . LYS A 1 144 ? 84.475 40.680 -103.920 1.00 92.38 144 LYS A N 1
ATOM 1140 C CA . LYS A 1 144 ? 85.081 39.556 -103.196 1.00 92.38 144 LYS A CA 1
ATOM 1141 C C . LYS A 1 144 ? 85.255 39.869 -101.708 1.00 92.38 144 LYS A C 1
ATOM 1143 O O . LYS A 1 144 ? 84.930 39.020 -100.884 1.00 92.38 144 LYS A O 1
ATOM 1148 N N . ILE A 1 145 ? 85.743 41.064 -101.370 1.00 91.00 145 ILE A N 1
ATOM 1149 C CA . ILE A 1 145 ? 85.891 41.519 -99.979 1.00 91.00 145 ILE A CA 1
ATOM 1150 C C . ILE A 1 145 ? 84.518 41.627 -99.310 1.00 91.00 145 ILE A C 1
ATOM 1152 O O . ILE A 1 145 ? 84.349 41.135 -98.199 1.00 91.00 145 ILE A O 1
ATOM 1156 N N . GLU A 1 146 ? 83.523 42.203 -99.985 1.00 91.81 146 GLU A N 1
ATOM 1157 C CA . GLU A 1 146 ? 82.171 42.337 -99.440 1.00 91.81 146 GLU A CA 1
ATOM 1158 C C . GLU A 1 146 ? 81.481 40.974 -99.315 1.00 91.81 146 GLU A C 1
ATOM 1160 O O . GLU A 1 146 ? 80.834 40.710 -98.308 1.00 91.81 146 GLU A O 1
ATOM 1165 N N . LEU A 1 147 ? 81.690 40.055 -100.262 1.00 91.75 147 LEU A N 1
ATOM 1166 C CA . LEU A 1 147 ? 81.208 38.678 -100.159 1.00 91.75 147 LEU A CA 1
ATOM 1167 C C . LEU A 1 147 ? 81.855 37.951 -98.975 1.00 91.75 147 LEU A C 1
ATOM 1169 O O . LEU A 1 147 ? 81.148 37.291 -98.219 1.00 91.75 147 LEU A O 1
ATOM 1173 N N . GLN A 1 148 ? 83.168 38.094 -98.771 1.00 91.62 148 GLN A N 1
ATOM 1174 C CA . GLN A 1 148 ? 83.855 37.537 -97.600 1.00 91.62 148 GLN A CA 1
ATOM 1175 C C . GLN A 1 148 ? 83.343 38.156 -96.295 1.00 91.62 148 GLN A C 1
ATOM 1177 O O . GLN A 1 148 ? 83.081 37.433 -95.336 1.00 91.62 148 GLN A O 1
ATOM 1182 N N . LYS A 1 149 ? 83.129 39.475 -96.264 1.00 92.69 149 LYS A N 1
ATOM 1183 C CA . LYS A 1 149 ? 82.551 40.185 -95.117 1.00 92.69 149 LYS A CA 1
ATOM 1184 C C . LYS A 1 149 ? 81.128 39.709 -94.828 1.00 92.69 149 LYS A C 1
ATOM 1186 O O . LYS A 1 149 ? 80.778 39.506 -93.669 1.00 92.69 149 LYS A O 1
ATOM 1191 N N . GLN A 1 150 ? 80.326 39.470 -95.863 1.00 91.56 150 GLN A N 1
ATOM 1192 C CA . GLN A 1 150 ? 78.969 38.951 -95.729 1.00 91.56 150 GLN A CA 1
ATOM 1193 C C . GLN A 1 150 ? 78.962 37.487 -95.278 1.00 91.56 150 GLN A C 1
ATOM 1195 O O . GLN A 1 150 ? 78.161 37.118 -94.425 1.00 91.56 150 GLN A O 1
ATOM 1200 N N . GLN A 1 151 ? 79.883 36.658 -95.776 1.00 92.19 151 GLN A N 1
ATOM 1201 C CA . GLN A 1 151 ? 80.075 35.287 -95.298 1.00 92.19 151 GLN A CA 1
ATOM 1202 C C . GLN A 1 151 ? 80.488 35.260 -93.823 1.00 92.19 151 GLN A C 1
ATOM 1204 O O . GLN A 1 151 ? 79.930 34.482 -93.054 1.00 92.19 151 GLN A O 1
ATOM 1209 N N . GLN A 1 152 ? 81.402 36.140 -93.404 1.00 92.56 152 GLN A N 1
ATOM 1210 C CA . GLN A 1 152 ? 81.814 36.258 -92.006 1.00 92.56 152 GLN A CA 1
ATOM 1211 C C . GLN A 1 152 ? 80.665 36.745 -91.112 1.00 92.56 152 GLN A C 1
ATOM 1213 O O . GLN A 1 152 ? 80.454 36.182 -90.041 1.00 92.56 152 GLN A O 1
ATOM 1218 N N . LYS A 1 153 ? 79.875 37.730 -91.563 1.00 93.56 153 LYS A N 1
ATOM 1219 C CA . LYS A 1 153 ? 78.661 38.177 -90.859 1.00 93.56 153 LYS A CA 1
ATOM 1220 C C . LYS A 1 153 ? 77.624 37.062 -90.736 1.00 93.56 153 LYS A C 1
ATOM 1222 O O . LYS A 1 153 ? 77.089 36.866 -89.653 1.00 93.56 153 LYS A O 1
ATOM 1227 N N . ASN A 1 154 ? 77.369 36.307 -91.805 1.00 92.12 154 ASN A N 1
ATOM 1228 C CA . ASN A 1 154 ? 76.453 35.165 -91.767 1.00 92.12 154 ASN A CA 1
ATOM 1229 C C . ASN A 1 154 ? 76.950 34.077 -90.806 1.00 92.12 154 ASN A C 1
ATOM 1231 O O . ASN A 1 154 ? 76.142 33.454 -90.123 1.00 92.12 154 ASN A O 1
ATOM 1235 N N . LEU A 1 155 ? 78.266 33.856 -90.727 1.00 93.44 155 LEU A N 1
ATOM 1236 C CA . LEU A 1 155 ? 78.858 32.904 -89.790 1.00 93.44 155 LEU A CA 1
ATOM 1237 C C . LEU A 1 155 ? 78.689 33.369 -88.335 1.00 93.44 155 LEU A C 1
ATOM 1239 O O . LEU A 1 155 ? 78.206 32.597 -87.516 1.00 93.44 155 LEU A O 1
ATOM 1243 N N . GLN A 1 156 ? 78.962 34.644 -88.043 1.00 93.00 156 GLN A N 1
ATOM 1244 C CA . GLN A 1 156 ? 78.719 35.242 -86.721 1.00 93.00 156 GLN A CA 1
ATOM 1245 C C . GLN A 1 156 ? 77.235 35.207 -86.329 1.00 93.00 156 GLN A C 1
ATOM 1247 O O . GLN A 1 156 ? 76.895 34.870 -85.199 1.00 93.00 156 GLN A O 1
ATOM 1252 N N . GLN A 1 157 ? 76.330 35.518 -87.263 1.00 92.31 157 GLN A N 1
ATOM 1253 C CA . GLN A 1 157 ? 74.888 35.419 -87.029 1.00 92.31 157 GLN A CA 1
ATOM 1254 C C . GLN A 1 157 ? 74.459 33.976 -86.766 1.00 92.31 157 GLN A C 1
ATOM 1256 O O . GLN A 1 157 ? 73.635 33.739 -85.888 1.00 92.31 157 GLN A O 1
ATOM 1261 N N . LYS A 1 158 ? 75.027 33.006 -87.489 1.00 94.19 158 LYS A N 1
ATOM 1262 C CA . LYS A 1 158 ? 74.760 31.585 -87.263 1.00 94.19 158 LYS A CA 1
ATOM 1263 C C . LYS A 1 158 ? 75.229 31.141 -85.876 1.00 94.19 158 LYS A C 1
ATOM 1265 O O . LYS A 1 158 ? 74.455 30.500 -85.176 1.00 94.19 158 LYS A O 1
ATOM 1270 N N . GLU A 1 159 ? 76.432 31.535 -85.459 1.00 93.62 159 GLU A N 1
ATOM 1271 C CA . GLU A 1 159 ? 76.947 31.268 -84.109 1.00 93.62 159 GLU A CA 1
ATOM 1272 C C . GLU A 1 159 ? 76.038 31.868 -83.025 1.00 93.62 159 GLU A C 1
ATOM 1274 O O . GLU A 1 159 ? 75.695 31.182 -82.064 1.00 93.62 159 GLU A O 1
ATOM 1279 N N . LEU A 1 160 ? 75.571 33.108 -83.209 1.00 93.88 160 LEU A N 1
ATOM 1280 C CA . LEU A 1 160 ? 74.649 33.770 -82.281 1.00 93.88 160 LEU A CA 1
ATOM 1281 C C . LEU A 1 160 ? 73.280 33.066 -82.221 1.00 93.88 160 LEU A C 1
ATOM 1283 O O . LEU A 1 160 ? 72.719 32.869 -81.145 1.00 93.88 160 LEU A O 1
ATOM 1287 N N . ILE A 1 161 ? 72.746 32.647 -83.373 1.00 92.38 161 ILE A N 1
ATOM 1288 C CA . ILE A 1 161 ? 71.502 31.869 -83.457 1.00 92.38 161 ILE A CA 1
ATOM 1289 C C . ILE A 1 161 ? 71.661 30.529 -82.736 1.00 92.38 161 ILE A C 1
ATOM 1291 O O . ILE A 1 161 ? 70.756 30.113 -82.013 1.00 92.38 161 ILE A O 1
ATOM 1295 N N . ASP A 1 162 ? 72.789 29.847 -82.918 1.00 93.00 162 ASP A N 1
ATOM 1296 C CA . ASP A 1 162 ? 73.041 28.561 -82.274 1.00 93.00 162 ASP A CA 1
ATOM 1297 C C . ASP A 1 162 ? 73.243 28.723 -80.756 1.00 93.00 162 ASP A C 1
ATOM 1299 O O . ASP A 1 162 ? 72.735 27.902 -79.987 1.00 93.00 162 ASP A O 1
ATOM 1303 N N . GLN A 1 163 ? 73.847 29.828 -80.304 1.00 94.62 163 GLN A N 1
ATOM 1304 C CA . GLN A 1 163 ? 73.886 30.195 -78.887 1.00 94.62 163 GLN A CA 1
ATOM 1305 C C . GLN A 1 163 ? 72.476 30.424 -78.319 1.00 94.62 163 GLN A C 1
ATOM 1307 O O . GLN A 1 163 ? 72.123 29.823 -77.303 1.00 94.62 163 GLN A O 1
ATOM 1312 N N . TYR A 1 164 ? 71.631 31.218 -78.985 1.00 94.75 164 TYR A N 1
ATOM 1313 C CA . TYR A 1 164 ? 70.258 31.441 -78.522 1.00 94.75 164 TYR A CA 1
ATOM 1314 C C . TYR A 1 164 ? 69.416 30.166 -78.529 1.00 94.75 164 TYR A C 1
ATOM 1316 O O . TYR A 1 164 ? 68.624 29.956 -77.613 1.00 94.75 164 TYR A O 1
ATOM 1324 N N . LYS A 1 165 ? 69.597 29.269 -79.504 1.00 94.69 165 LYS A N 1
ATOM 1325 C CA . LYS A 1 165 ? 68.942 27.951 -79.487 1.00 94.69 165 LYS A CA 1
ATOM 1326 C C . LYS A 1 165 ? 69.359 27.133 -78.267 1.00 94.69 165 LYS A C 1
ATOM 1328 O O . LYS A 1 165 ? 68.498 26.530 -77.628 1.00 94.69 165 LYS A O 1
ATOM 1333 N N . ALA A 1 166 ? 70.650 27.120 -77.931 1.00 92.88 166 ALA A N 1
ATOM 1334 C CA . ALA A 1 166 ? 71.145 26.425 -76.746 1.00 92.88 166 ALA A CA 1
ATOM 1335 C C . ALA A 1 166 ? 70.560 27.023 -75.453 1.00 92.88 166 ALA A C 1
ATOM 1337 O O . ALA A 1 166 ? 70.118 26.280 -74.574 1.00 92.88 166 ALA A O 1
ATOM 1338 N N . GLU A 1 167 ? 70.478 28.352 -75.356 1.00 94.31 167 GLU A N 1
ATOM 1339 C CA . GLU A 1 167 ? 69.863 29.039 -74.215 1.00 94.31 167 GLU A CA 1
ATOM 1340 C C . GLU A 1 167 ? 68.356 28.756 -74.107 1.00 94.31 167 GLU A C 1
ATOM 1342 O O . GLU A 1 167 ? 67.869 28.449 -73.018 1.00 94.31 167 GLU A O 1
ATOM 1347 N N . ILE A 1 168 ? 67.619 28.764 -75.223 1.00 92.81 168 ILE A N 1
ATOM 1348 C CA . ILE A 1 168 ? 66.191 28.410 -75.259 1.00 92.81 168 ILE A CA 1
ATOM 1349 C C . ILE A 1 168 ? 65.975 26.969 -74.793 1.00 92.81 168 ILE A C 1
ATOM 1351 O O . ILE A 1 168 ? 65.059 26.716 -74.007 1.00 92.81 168 ILE A O 1
ATOM 1355 N N . LEU A 1 169 ? 66.811 26.022 -75.228 1.00 93.94 169 LEU A N 1
ATOM 1356 C CA . LEU A 1 169 ? 66.734 24.633 -74.769 1.00 93.94 169 LEU A CA 1
ATOM 1357 C C . LEU A 1 169 ? 66.990 24.529 -73.261 1.00 93.94 169 LEU A C 1
ATOM 1359 O O . LEU A 1 169 ? 66.194 23.909 -72.556 1.00 93.94 169 LEU A O 1
ATOM 1363 N N . ALA A 1 170 ? 68.022 25.204 -72.748 1.00 93.62 170 ALA A N 1
ATOM 1364 C CA . ALA A 1 170 ? 68.325 25.224 -71.317 1.00 93.62 170 ALA A CA 1
ATOM 1365 C C . ALA A 1 170 ? 67.192 25.851 -70.482 1.00 93.62 170 ALA A C 1
ATOM 1367 O O . ALA A 1 170 ? 66.869 25.370 -69.393 1.00 93.62 170 ALA A O 1
ATOM 1368 N N . VAL A 1 171 ? 66.555 26.917 -70.978 1.00 93.25 171 VAL A N 1
ATOM 1369 C CA . VAL A 1 171 ? 65.384 27.531 -70.333 1.00 93.25 171 VAL A CA 1
ATOM 1370 C C . VAL A 1 171 ? 64.178 26.593 -70.383 1.00 93.25 171 VAL A C 1
ATOM 1372 O O . VAL A 1 171 ? 63.496 26.426 -69.374 1.00 93.25 171 VAL A O 1
ATOM 1375 N N . THR A 1 172 ? 63.937 25.933 -71.515 1.00 92.19 172 THR A N 1
ATOM 1376 C CA . THR A 1 172 ? 62.832 24.976 -71.680 1.00 92.19 172 THR A CA 1
ATOM 1377 C C . THR A 1 172 ? 62.980 23.788 -70.729 1.00 92.19 172 THR A C 1
ATOM 1379 O O . THR A 1 172 ? 62.008 23.379 -70.092 1.00 92.19 172 THR A O 1
ATOM 1382 N N . GLU A 1 173 ? 64.200 23.278 -70.560 1.00 93.69 173 GLU A N 1
ATOM 1383 C CA . GLU A 1 173 ? 64.503 22.216 -69.601 1.00 93.69 173 GLU A CA 1
ATOM 1384 C C . GLU A 1 173 ? 64.256 22.673 -68.155 1.00 93.69 173 GLU A C 1
ATOM 1386 O O . GLU A 1 173 ? 63.569 21.983 -67.399 1.00 93.69 173 GLU A O 1
ATOM 1391 N N . LYS A 1 174 ? 64.706 23.879 -67.775 1.00 94.62 174 LYS A N 1
ATOM 1392 C CA . LYS A 1 174 ? 64.410 24.460 -66.451 1.00 94.62 174 LYS A CA 1
ATOM 1393 C C . LYS A 1 174 ? 62.909 24.625 -66.210 1.00 94.62 174 LYS A C 1
ATOM 1395 O O . LYS A 1 174 ? 62.423 24.286 -65.132 1.00 94.62 174 LYS A O 1
ATOM 1400 N N . ILE A 1 175 ? 62.158 25.100 -67.206 1.00 92.69 175 ILE A N 1
ATOM 1401 C CA . ILE A 1 175 ? 60.693 25.212 -67.135 1.00 92.69 175 ILE A CA 1
ATOM 1402 C C . ILE A 1 175 ? 60.063 23.833 -66.918 1.00 92.69 175 ILE A C 1
ATOM 1404 O O . ILE A 1 175 ? 59.164 23.694 -66.087 1.00 92.69 175 ILE A O 1
ATOM 1408 N N . HIS A 1 176 ? 60.545 22.802 -67.614 1.00 93.25 176 HIS A N 1
ATOM 1409 C CA . HIS A 1 176 ? 60.050 21.440 -67.439 1.00 93.25 176 HIS A CA 1
ATOM 1410 C C . HIS A 1 176 ? 60.313 20.910 -66.020 1.00 93.25 176 HIS A C 1
ATOM 1412 O O . HIS A 1 176 ? 59.404 20.371 -65.386 1.00 93.25 176 HIS A O 1
ATOM 1418 N N . VAL A 1 177 ? 61.514 21.132 -65.474 1.00 94.25 177 VAL A N 1
ATOM 1419 C CA . VAL A 1 177 ? 61.851 20.769 -64.086 1.00 94.25 177 VAL A CA 1
ATOM 1420 C C . VAL A 1 177 ? 60.945 21.493 -63.086 1.00 94.25 177 VAL A C 1
ATOM 1422 O O . VAL A 1 177 ? 60.403 20.857 -62.180 1.00 94.25 177 VAL A O 1
ATOM 1425 N N . HIS A 1 178 ? 60.717 22.797 -63.259 1.00 93.38 178 HIS A N 1
ATOM 1426 C CA . HIS A 1 178 ? 59.812 23.554 -62.391 1.00 93.38 178 HIS A CA 1
ATOM 1427 C C . HIS A 1 178 ? 58.364 23.071 -62.487 1.00 93.38 178 HIS A C 1
ATOM 1429 O O . HIS A 1 178 ? 57.701 22.947 -61.460 1.00 93.38 178 HIS A O 1
ATOM 1435 N N . LYS A 1 179 ? 57.885 22.725 -63.687 1.00 94.62 179 LYS A N 1
ATOM 1436 C CA . LYS A 1 179 ? 56.552 22.143 -63.881 1.00 94.62 179 LYS A CA 1
ATOM 1437 C C . LYS A 1 179 ? 56.404 20.809 -63.146 1.00 94.62 179 LYS A C 1
ATOM 1439 O O . LYS A 1 179 ? 55.385 20.580 -62.499 1.00 94.62 179 LYS A O 1
ATOM 1444 N N . ASN A 1 180 ? 57.431 19.961 -63.188 1.00 93.00 180 ASN A N 1
ATOM 1445 C CA . ASN A 1 180 ? 57.436 18.694 -62.458 1.00 93.00 180 ASN A CA 1
ATOM 1446 C C . ASN A 1 180 ? 57.432 18.916 -60.935 1.00 93.00 180 ASN A C 1
ATOM 1448 O O . ASN A 1 180 ? 56.704 18.228 -60.221 1.00 93.00 180 ASN A O 1
ATOM 1452 N N . LEU A 1 181 ? 58.179 19.906 -60.435 1.00 94.12 181 LEU A N 1
ATOM 1453 C CA . LEU A 1 181 ? 58.173 20.265 -59.013 1.00 94.12 181 LEU A CA 1
ATOM 1454 C C . LEU A 1 181 ? 56.811 20.816 -58.559 1.00 94.12 181 LEU A C 1
ATOM 1456 O O . LEU A 1 181 ? 56.330 20.440 -57.494 1.00 94.12 181 LEU A O 1
ATOM 1460 N N . LEU A 1 182 ? 56.178 21.666 -59.371 1.00 92.31 182 LEU A N 1
ATOM 1461 C CA . LEU A 1 182 ? 54.825 22.175 -59.128 1.00 92.31 182 LEU A CA 1
ATOM 1462 C C . LEU A 1 182 ? 53.804 21.036 -59.064 1.00 92.31 182 LEU A C 1
ATOM 1464 O O . LEU A 1 182 ? 53.027 20.981 -58.118 1.00 92.31 182 LEU A O 1
ATOM 1468 N N . SER A 1 183 ? 53.865 20.080 -59.995 1.00 93.19 183 SER A N 1
ATOM 1469 C CA . SER A 1 183 ? 52.997 18.896 -59.965 1.00 93.19 183 SER A CA 1
ATOM 1470 C C . SER A 1 183 ? 53.202 18.061 -58.696 1.00 93.19 183 SER A C 1
ATOM 1472 O O . SER A 1 183 ? 52.230 17.617 -58.089 1.00 93.19 183 SER A O 1
ATOM 1474 N N . LEU A 1 184 ? 54.454 17.872 -58.260 1.00 93.19 184 LEU A N 1
ATOM 1475 C CA . LEU A 1 184 ? 54.758 17.151 -57.021 1.00 93.19 184 LEU A CA 1
ATOM 1476 C C . LEU A 1 184 ? 54.195 17.885 -55.792 1.00 93.19 184 LEU A C 1
ATOM 1478 O O . LEU A 1 184 ? 53.630 17.256 -54.898 1.00 93.19 184 LEU A O 1
ATOM 1482 N N . LEU A 1 185 ? 54.333 19.213 -55.749 1.00 92.00 185 LEU A N 1
ATOM 1483 C CA . LEU A 1 185 ? 53.783 20.051 -54.683 1.00 92.00 185 LEU A CA 1
ATOM 1484 C C . LEU A 1 185 ? 52.253 20.010 -54.663 1.00 92.00 185 LEU A C 1
ATOM 1486 O O . LEU A 1 185 ? 51.668 19.890 -53.590 1.00 92.00 185 LEU A O 1
ATOM 1490 N N . GLU A 1 186 ? 51.593 20.056 -55.820 1.00 93.38 186 GLU A N 1
ATOM 1491 C CA . GLU A 1 186 ? 50.138 19.916 -55.913 1.00 93.38 186 GLU A CA 1
ATOM 1492 C C . GLU A 1 186 ? 49.656 18.578 -55.348 1.00 93.38 186 GLU A C 1
ATOM 1494 O O . GLU A 1 186 ? 48.685 18.543 -54.588 1.00 93.38 186 GLU A O 1
ATOM 1499 N N . ASP A 1 187 ? 50.339 17.480 -55.668 1.00 92.69 187 ASP A N 1
ATOM 1500 C CA . ASP A 1 187 ? 49.979 16.158 -55.157 1.00 92.69 187 ASP A CA 1
ATOM 1501 C C . ASP A 1 187 ? 50.242 16.030 -53.649 1.00 92.69 187 ASP A C 1
ATOM 1503 O O . ASP A 1 187 ? 49.414 15.470 -52.924 1.00 92.69 187 ASP A O 1
ATOM 1507 N N . GLN A 1 188 ? 51.320 16.636 -53.137 1.00 94.56 188 GLN A N 1
ATOM 1508 C CA . GLN A 1 188 ? 51.553 16.747 -51.693 1.00 94.56 188 GLN A CA 1
ATOM 1509 C C . GLN A 1 188 ? 50.467 17.578 -50.996 1.00 94.56 188 GLN A C 1
ATOM 1511 O O . GLN A 1 188 ? 49.966 17.173 -49.946 1.00 94.56 188 GLN A O 1
ATOM 1516 N N . ILE A 1 189 ? 50.045 18.702 -51.582 1.00 93.38 189 ILE A N 1
ATOM 1517 C CA . ILE A 1 189 ? 48.959 19.538 -51.052 1.00 93.38 189 ILE A CA 1
ATOM 1518 C C . ILE A 1 189 ? 47.638 18.761 -51.038 1.00 93.38 189 ILE A C 1
ATOM 1520 O O . ILE A 1 189 ? 46.905 18.831 -50.049 1.00 93.38 189 ILE A O 1
ATOM 1524 N N . LYS A 1 190 ? 47.327 17.992 -52.089 1.00 94.25 190 LYS A N 1
ATOM 1525 C CA . LYS A 1 190 ? 46.138 17.121 -52.120 1.00 94.25 190 LYS A CA 1
ATOM 1526 C C . LYS A 1 190 ? 46.195 16.067 -51.014 1.00 94.25 190 LYS A C 1
ATOM 1528 O O . LYS A 1 190 ? 45.209 15.900 -50.296 1.00 94.25 190 LYS A O 1
ATOM 1533 N N . GLY A 1 191 ? 47.345 15.413 -50.831 1.00 92.69 191 GLY A N 1
ATOM 1534 C CA . GLY A 1 191 ? 47.557 14.440 -49.757 1.00 92.69 191 GLY A CA 1
ATOM 1535 C C . GLY A 1 191 ? 47.362 15.047 -48.365 1.00 92.69 191 GLY A C 1
ATOM 1536 O O . GLY A 1 191 ? 46.635 14.493 -47.541 1.00 92.69 191 GLY A O 1
ATOM 1537 N N . LEU A 1 192 ? 47.932 16.231 -48.120 1.00 91.38 192 LEU A N 1
ATOM 1538 C CA . LEU A 1 192 ? 47.768 16.954 -46.857 1.00 91.38 192 LEU A CA 1
ATOM 1539 C C . LEU A 1 192 ? 46.321 17.404 -46.620 1.00 91.38 192 LEU A C 1
ATOM 1541 O O . LEU A 1 192 ? 45.831 17.287 -45.500 1.00 91.38 192 LEU A O 1
ATOM 1545 N N . LYS A 1 193 ? 45.609 17.874 -47.653 1.00 92.94 193 LYS A N 1
ATOM 1546 C CA . LYS A 1 193 ? 44.181 18.222 -47.543 1.00 92.94 193 LYS A CA 1
ATOM 1547 C C . LYS A 1 193 ? 43.329 17.005 -47.189 1.00 92.94 193 LYS A C 1
ATOM 1549 O O . LYS A 1 193 ? 42.457 17.114 -46.329 1.00 92.94 193 LYS A O 1
ATOM 1554 N N . HIS A 1 194 ? 43.596 15.856 -47.809 1.00 92.94 194 HIS A N 1
ATOM 1555 C CA . HIS A 1 194 ? 42.880 14.623 -47.495 1.00 92.94 194 HIS A CA 1
ATOM 1556 C C . HIS A 1 194 ? 43.150 14.170 -46.054 1.00 92.94 194 HIS A C 1
ATOM 1558 O O . HIS A 1 194 ? 42.204 13.982 -45.291 1.00 92.94 194 HIS A O 1
ATOM 1564 N N . SER A 1 195 ? 44.419 14.133 -45.635 1.00 93.12 195 SER A N 1
ATOM 1565 C CA . SER A 1 195 ? 44.787 13.798 -44.254 1.00 93.12 195 SER A CA 1
ATOM 1566 C C . SER A 1 195 ? 44.185 14.772 -43.232 1.00 93.12 195 SER A C 1
ATOM 1568 O O . SER A 1 195 ? 43.704 14.346 -42.185 1.00 93.12 195 SER A O 1
ATOM 1570 N N . LYS A 1 196 ? 44.136 16.075 -43.542 1.00 94.38 196 LYS A N 1
ATOM 1571 C CA . LYS A 1 196 ? 43.443 17.065 -42.706 1.00 94.38 196 LYS A CA 1
ATOM 1572 C C . LYS A 1 196 ? 41.957 16.726 -42.564 1.00 94.38 196 LYS A C 1
ATOM 1574 O O . LYS A 1 196 ? 41.463 16.704 -41.446 1.00 94.38 196 LYS A O 1
ATOM 1579 N N . SER A 1 197 ? 41.271 16.409 -43.664 1.00 93.31 197 SER A N 1
ATOM 1580 C CA . SER A 1 197 ? 39.844 16.058 -43.621 1.00 93.31 197 SER A CA 1
ATOM 1581 C C . SER A 1 197 ? 39.557 14.785 -42.814 1.00 93.31 197 SER A C 1
ATOM 1583 O O . SER A 1 197 ? 38.581 14.746 -42.066 1.00 93.31 197 SER A O 1
ATOM 1585 N N . GLU A 1 198 ? 40.423 13.770 -42.899 1.00 95.00 198 GLU A N 1
ATOM 1586 C CA . GLU A 1 198 ? 40.310 12.557 -42.080 1.00 95.00 198 GLU A CA 1
ATOM 1587 C C . GLU A 1 198 ? 40.534 12.860 -40.594 1.00 95.00 198 GLU A C 1
ATOM 1589 O O . GLU A 1 198 ? 39.755 12.422 -39.748 1.00 95.00 198 GLU A O 1
ATOM 1594 N N . ASN A 1 199 ? 41.554 13.660 -40.269 1.00 93.44 199 ASN A N 1
ATOM 1595 C CA . ASN A 1 199 ? 41.826 14.074 -38.894 1.00 93.44 199 ASN A CA 1
ATOM 1596 C C . ASN A 1 199 ? 40.686 14.917 -38.310 1.00 93.44 199 ASN A C 1
ATOM 1598 O O . ASN A 1 199 ? 40.294 14.691 -37.168 1.00 93.44 199 ASN A O 1
ATOM 1602 N N . ASP A 1 200 ? 40.114 15.842 -39.084 1.00 94.12 200 ASP A N 1
ATOM 1603 C CA . ASP A 1 200 ? 38.963 16.645 -38.660 1.00 94.12 200 ASP A CA 1
ATOM 1604 C C . ASP A 1 200 ? 37.741 15.748 -38.382 1.00 94.12 200 ASP A C 1
ATOM 1606 O O . ASP A 1 200 ? 37.046 15.938 -37.380 1.00 94.12 200 ASP A O 1
ATOM 1610 N N . SER A 1 201 ? 37.521 14.711 -39.203 1.00 94.19 201 SER A N 1
ATOM 1611 C CA . SER A 1 201 ? 36.477 13.704 -38.966 1.00 94.19 201 SER A CA 1
ATOM 1612 C C . SER A 1 201 ? 36.723 12.902 -37.683 1.00 94.19 201 SER A C 1
ATOM 1614 O O . SER A 1 201 ? 35.793 12.698 -36.902 1.00 94.19 201 SER A O 1
ATOM 1616 N N . LEU A 1 202 ? 37.963 12.472 -37.429 1.00 95.00 202 LEU A N 1
ATOM 1617 C CA . LEU A 1 202 ? 38.331 11.745 -36.208 1.00 95.00 202 LEU A CA 1
ATOM 1618 C C . LEU A 1 202 ? 38.189 12.617 -34.954 1.00 95.00 202 LEU A C 1
ATOM 1620 O O . LEU A 1 202 ? 37.725 12.145 -33.916 1.00 95.00 202 LEU A O 1
ATOM 1624 N N . ILE A 1 203 ? 38.556 13.897 -35.037 1.00 94.88 203 ILE A N 1
ATOM 1625 C CA . ILE A 1 203 ? 38.380 14.860 -33.942 1.00 94.88 203 ILE A CA 1
ATOM 1626 C C . ILE A 1 203 ? 36.890 15.075 -33.658 1.00 94.88 203 ILE A C 1
ATOM 1628 O O . ILE A 1 203 ? 36.499 15.124 -32.489 1.00 94.88 203 ILE A O 1
ATOM 1632 N N . ALA A 1 204 ? 36.052 15.168 -34.694 1.00 94.06 204 ALA A N 1
ATOM 1633 C CA . ALA A 1 204 ? 34.606 15.279 -34.531 1.00 94.06 204 ALA A CA 1
ATOM 1634 C C . ALA A 1 204 ? 34.014 14.036 -33.842 1.00 94.06 204 ALA A C 1
ATOM 1636 O O . ALA A 1 204 ? 33.292 14.172 -32.853 1.00 94.06 204 ALA A O 1
ATOM 1637 N N . GLU A 1 205 ? 34.387 12.833 -34.289 1.00 95.25 205 GLU A N 1
ATOM 1638 C CA . GLU A 1 205 ? 33.939 11.568 -33.690 1.00 95.25 205 GLU A CA 1
ATOM 1639 C C . GLU A 1 205 ? 34.399 11.419 -32.230 1.00 95.25 205 GLU A C 1
ATOM 1641 O O . GLU A 1 205 ? 33.626 11.005 -31.357 1.00 95.25 205 GLU A O 1
ATOM 1646 N N . LEU A 1 206 ? 35.640 11.817 -31.926 1.00 94.19 206 LEU A N 1
ATOM 1647 C CA . LEU A 1 206 ? 36.153 11.852 -30.558 1.00 94.19 206 LEU A CA 1
ATOM 1648 C C . LEU A 1 206 ? 35.386 12.867 -29.698 1.00 94.19 206 LEU A C 1
ATOM 1650 O O . LEU A 1 206 ? 35.068 12.584 -28.541 1.00 94.19 206 LEU A O 1
ATOM 1654 N N . GLY A 1 207 ? 35.056 14.030 -30.262 1.00 95.94 207 GLY A N 1
ATOM 1655 C CA . GLY A 1 207 ? 34.246 15.055 -29.611 1.00 95.94 207 GLY A CA 1
ATOM 1656 C C . GLY A 1 207 ? 32.848 14.554 -29.251 1.00 95.94 207 GLY A C 1
ATOM 1657 O O . GLY A 1 207 ? 32.388 14.765 -28.126 1.00 95.94 207 GLY A O 1
ATOM 1658 N N . ASP A 1 208 ? 32.189 13.840 -30.159 1.00 94.62 208 ASP A N 1
ATOM 1659 C CA . ASP A 1 208 ? 30.866 13.264 -29.910 1.00 94.62 208 ASP A CA 1
ATOM 1660 C C . ASP A 1 208 ? 30.923 12.088 -28.926 1.00 94.62 208 ASP A C 1
ATOM 1662 O O . ASP A 1 208 ? 30.093 12.001 -28.016 1.00 94.62 208 ASP A O 1
ATOM 1666 N N . SER A 1 209 ? 31.964 11.257 -29.004 1.00 95.38 209 SER A N 1
ATOM 1667 C CA . SER A 1 209 ? 32.232 10.203 -28.017 1.00 95.38 209 SER A CA 1
ATOM 1668 C C . SER A 1 209 ? 32.440 10.775 -26.611 1.00 95.38 209 SER A C 1
ATOM 1670 O O . SER A 1 209 ? 31.915 10.240 -25.631 1.00 95.38 209 SER A O 1
ATOM 1672 N N . TYR A 1 210 ? 33.159 11.895 -26.494 1.00 96.25 210 TYR A N 1
ATOM 1673 C CA . TYR A 1 210 ? 33.352 12.595 -25.225 1.00 96.25 210 TYR A CA 1
ATOM 1674 C C . TYR A 1 210 ? 32.042 13.182 -24.686 1.00 96.25 210 TYR A C 1
ATOM 1676 O O . TYR A 1 210 ? 31.764 13.044 -23.493 1.00 96.25 210 TYR A O 1
ATOM 1684 N N . LYS A 1 211 ? 31.205 13.791 -25.539 1.00 95.38 211 LYS A N 1
ATOM 1685 C CA . LYS A 1 211 ? 29.874 14.281 -25.132 1.00 95.38 211 LYS A CA 1
ATOM 1686 C C . LYS A 1 211 ? 29.010 13.143 -24.593 1.00 95.38 211 LYS A C 1
ATOM 1688 O O . LYS A 1 211 ? 28.472 13.273 -23.496 1.00 95.38 211 LYS A O 1
ATOM 1693 N N . LEU A 1 212 ? 28.951 12.016 -25.307 1.00 95.75 212 LEU A N 1
ATOM 1694 C CA . LEU A 1 212 ? 28.193 10.837 -24.887 1.00 95.75 212 LEU A CA 1
ATOM 1695 C C . LEU A 1 212 ? 28.700 10.283 -23.548 1.00 95.75 212 LEU A C 1
ATOM 1697 O O . LEU A 1 212 ? 27.911 9.942 -22.665 1.00 95.75 212 LEU A O 1
ATOM 1701 N N . LEU A 1 213 ? 30.022 10.202 -23.372 1.00 94.94 213 LEU A N 1
ATOM 1702 C CA . LEU A 1 213 ? 30.616 9.767 -22.110 1.00 94.94 213 LEU A CA 1
ATOM 1703 C C . LEU A 1 213 ? 30.272 10.732 -20.969 1.00 94.94 213 LEU A C 1
ATOM 1705 O O . LEU A 1 213 ? 29.910 10.290 -19.881 1.00 94.94 213 LEU A O 1
ATOM 1709 N N . ASN A 1 214 ? 30.337 12.040 -21.213 1.00 95.50 214 ASN A N 1
ATOM 1710 C CA . ASN A 1 214 ? 29.997 13.059 -20.226 1.00 95.50 214 ASN A CA 1
ATOM 1711 C C . ASN A 1 214 ? 28.513 12.992 -19.819 1.00 95.50 214 ASN A C 1
ATOM 1713 O O . ASN A 1 214 ? 28.188 13.107 -18.639 1.00 95.50 214 ASN A O 1
ATOM 1717 N N . GLU A 1 215 ? 27.604 12.747 -20.764 1.00 95.56 215 GLU A N 1
ATOM 1718 C CA . GLU A 1 215 ? 26.182 12.522 -20.472 1.00 95.56 215 GLU A CA 1
ATOM 1719 C C . GLU A 1 215 ? 25.951 11.261 -19.631 1.00 95.56 215 GLU A C 1
ATOM 1721 O O . GLU A 1 215 ? 25.190 11.300 -18.659 1.00 95.56 215 GLU A O 1
ATOM 1726 N N . LYS A 1 216 ? 26.659 10.163 -19.929 1.00 96.25 216 LYS A N 1
ATOM 1727 C CA . LYS A 1 216 ? 26.624 8.947 -19.099 1.00 96.25 216 LYS A CA 1
ATOM 1728 C C . LYS A 1 216 ? 27.140 9.202 -17.686 1.00 96.25 216 LYS A C 1
ATOM 1730 O O . LYS A 1 216 ? 26.523 8.749 -16.727 1.00 96.25 216 LYS A O 1
ATOM 1735 N N . VAL A 1 217 ? 28.233 9.951 -17.542 1.00 95.75 217 VAL A N 1
ATOM 1736 C CA . VAL A 1 217 ? 28.777 10.325 -16.227 1.00 95.75 217 VAL A CA 1
ATOM 1737 C C . VAL A 1 217 ? 27.772 11.176 -15.451 1.00 95.75 217 VAL A C 1
ATOM 1739 O O . VAL A 1 217 ? 27.507 10.878 -14.290 1.00 95.75 217 VAL A O 1
ATOM 1742 N N . LYS A 1 218 ? 27.148 12.179 -16.081 1.00 96.19 218 LYS A N 1
ATOM 1743 C CA . LYS A 1 218 ? 26.098 12.993 -15.442 1.00 96.19 218 LYS A CA 1
ATOM 1744 C C . LYS A 1 218 ? 24.900 12.154 -14.996 1.00 96.19 218 LYS A C 1
ATOM 1746 O O . LYS A 1 218 ? 24.422 12.337 -13.881 1.00 96.19 218 LYS A O 1
ATOM 1751 N N . SER A 1 219 ? 24.458 11.220 -15.836 1.00 94.94 219 SER A N 1
ATOM 1752 C CA . SER A 1 219 ? 23.352 10.311 -15.511 1.00 94.94 219 SER A CA 1
ATOM 1753 C C . SER A 1 219 ? 23.711 9.408 -14.327 1.00 94.94 219 SER A C 1
ATOM 1755 O O . SER A 1 219 ? 22.952 9.316 -13.369 1.00 94.94 219 SER A O 1
ATOM 1757 N N . SER A 1 220 ? 24.920 8.840 -14.319 1.00 94.81 220 SER A N 1
ATOM 1758 C CA . SER A 1 220 ? 25.410 8.005 -13.215 1.00 94.81 220 SER A CA 1
ATOM 1759 C C . SER A 1 220 ? 25.580 8.780 -11.898 1.00 94.81 220 SER A C 1
ATOM 1761 O O . SER A 1 220 ? 25.309 8.242 -10.821 1.00 94.81 220 SER A O 1
ATOM 1763 N N . ILE A 1 221 ? 25.985 10.055 -11.960 1.00 96.00 221 ILE A N 1
ATOM 1764 C CA . ILE A 1 221 ? 26.020 10.945 -10.788 1.00 96.00 221 ILE A CA 1
ATOM 1765 C C . ILE A 1 221 ? 24.601 11.157 -10.247 1.00 96.00 221 ILE A C 1
ATOM 1767 O O . ILE A 1 221 ? 24.387 10.979 -9.048 1.00 96.00 221 ILE A O 1
ATOM 1771 N N . ALA A 1 222 ? 23.630 11.462 -11.113 1.00 95.00 222 ALA A N 1
ATOM 1772 C CA . ALA A 1 222 ? 22.237 11.651 -10.710 1.00 95.00 222 ALA A CA 1
ATOM 1773 C C . ALA A 1 222 ? 21.633 10.377 -10.087 1.00 95.00 222 ALA A C 1
ATOM 1775 O O . ALA A 1 222 ? 21.000 10.441 -9.033 1.00 95.00 222 ALA A O 1
ATOM 1776 N N . GLU A 1 223 ? 21.891 9.205 -10.673 1.00 95.62 223 GLU A N 1
ATOM 1777 C CA . GLU A 1 223 ? 21.492 7.907 -10.110 1.00 95.62 223 GLU A CA 1
ATOM 1778 C C . GLU A 1 223 ? 22.129 7.655 -8.734 1.00 95.62 223 GLU A C 1
ATOM 1780 O O . GLU A 1 223 ? 21.464 7.195 -7.804 1.00 95.62 223 GLU A O 1
ATOM 1785 N N . SER A 1 224 ? 23.410 7.999 -8.571 1.00 93.81 224 SER A N 1
ATOM 1786 C CA . SER A 1 224 ? 24.121 7.863 -7.294 1.00 93.81 224 SER A CA 1
ATOM 1787 C C . SER A 1 224 ? 23.543 8.780 -6.212 1.00 93.81 224 SER A C 1
ATOM 1789 O O . SER A 1 224 ? 23.433 8.380 -5.050 1.00 93.81 224 SER A O 1
ATOM 1791 N N . GLU A 1 225 ? 23.138 9.998 -6.572 1.00 95.69 225 GLU A N 1
ATOM 1792 C CA . GLU A 1 225 ? 22.452 10.921 -5.665 1.00 95.69 225 GLU A CA 1
ATOM 1793 C C . GLU A 1 225 ? 21.056 10.413 -5.284 1.00 95.69 225 GLU A C 1
ATOM 1795 O O . GLU A 1 225 ? 20.717 10.402 -4.097 1.00 95.69 225 GLU A O 1
ATOM 1800 N N . ALA A 1 226 ? 20.283 9.897 -6.244 1.00 94.38 226 ALA A N 1
ATOM 1801 C CA . ALA A 1 226 ? 18.979 9.286 -5.985 1.00 94.38 226 ALA A CA 1
ATOM 1802 C C . ALA A 1 226 ? 19.087 8.064 -5.052 1.00 94.38 226 ALA A C 1
ATOM 1804 O O . ALA A 1 226 ? 18.328 7.932 -4.083 1.00 94.38 226 ALA A O 1
ATOM 1805 N N . LEU A 1 227 ? 20.085 7.200 -5.273 1.00 95.06 227 LEU A N 1
ATOM 1806 C CA . LEU A 1 227 ? 20.392 6.071 -4.391 1.00 95.06 227 LEU A CA 1
ATOM 1807 C C . LEU A 1 227 ? 20.787 6.535 -2.987 1.00 95.06 227 LEU A C 1
ATOM 1809 O O . LEU A 1 227 ? 20.344 5.952 -1.996 1.00 95.06 227 LEU A O 1
ATOM 1813 N N . LYS A 1 228 ? 21.580 7.605 -2.873 1.00 96.69 228 LYS A N 1
ATOM 1814 C CA . LYS A 1 228 ? 21.971 8.184 -1.581 1.00 96.69 228 LYS A CA 1
ATOM 1815 C C . LYS A 1 228 ? 20.763 8.720 -0.808 1.00 96.69 228 LYS A C 1
ATOM 1817 O O . LYS A 1 228 ? 20.667 8.468 0.395 1.00 96.69 228 LYS A O 1
ATOM 1822 N N . ILE A 1 229 ? 19.836 9.403 -1.483 1.00 96.19 229 ILE A N 1
ATOM 1823 C CA . ILE A 1 229 ? 18.576 9.878 -0.888 1.00 96.19 229 ILE A CA 1
ATOM 1824 C C . ILE A 1 229 ? 17.742 8.686 -0.403 1.00 96.19 229 ILE A C 1
ATOM 1826 O O . ILE A 1 229 ? 17.317 8.665 0.753 1.00 96.19 229 ILE A O 1
ATOM 1830 N N . THR A 1 230 ? 17.587 7.657 -1.239 1.00 94.94 230 THR A N 1
ATOM 1831 C CA . THR A 1 230 ? 16.837 6.435 -0.898 1.00 94.94 230 THR A CA 1
ATOM 1832 C C . THR A 1 230 ? 17.448 5.716 0.310 1.00 94.94 230 THR A C 1
ATOM 1834 O O . THR A 1 230 ? 16.740 5.324 1.236 1.00 94.94 230 THR A O 1
ATOM 1837 N N . LEU A 1 231 ? 18.779 5.598 0.365 1.00 95.19 231 LEU A N 1
ATOM 1838 C CA . LEU A 1 231 ? 19.492 5.014 1.503 1.00 95.19 231 LEU A CA 1
ATOM 1839 C C . LEU A 1 231 ? 19.264 5.822 2.790 1.00 95.19 231 LEU A C 1
ATOM 1841 O O . LEU A 1 231 ? 19.110 5.251 3.871 1.00 95.19 231 LEU A O 1
ATOM 1845 N N . GLN A 1 232 ? 19.246 7.152 2.697 1.00 95.31 232 GLN A N 1
ATOM 1846 C CA . GLN A 1 232 ? 18.998 8.024 3.843 1.00 95.31 232 GLN A CA 1
ATOM 1847 C C . GLN A 1 232 ? 17.555 7.900 4.354 1.00 95.31 232 GLN A C 1
ATOM 1849 O O . GLN A 1 232 ? 17.350 7.850 5.568 1.00 95.31 232 GLN A O 1
ATOM 1854 N N . GLN A 1 233 ? 16.580 7.770 3.450 1.00 95.69 233 GLN A N 1
ATOM 1855 C CA . GLN A 1 233 ? 15.184 7.479 3.790 1.00 95.69 233 GLN A CA 1
ATOM 1856 C C . GLN A 1 233 ? 15.024 6.093 4.435 1.00 95.69 233 GLN A C 1
ATOM 1858 O O . GLN A 1 233 ? 14.338 5.955 5.444 1.00 95.69 233 GLN A O 1
ATOM 1863 N N . GLN A 1 234 ? 15.704 5.059 3.927 1.00 94.12 234 GLN A N 1
ATOM 1864 C CA . GLN A 1 234 ? 15.676 3.739 4.568 1.00 94.12 234 GLN A CA 1
ATOM 1865 C C . GLN A 1 234 ? 16.277 3.766 5.977 1.00 94.12 234 GLN A C 1
ATOM 1867 O O . GLN A 1 234 ? 15.732 3.146 6.887 1.00 94.12 234 GLN A O 1
ATOM 1872 N N . LYS A 1 235 ? 17.359 4.524 6.195 1.00 96.31 235 LYS A N 1
ATOM 1873 C CA . LYS A 1 235 ? 17.947 4.695 7.534 1.00 96.31 235 LYS A CA 1
ATOM 1874 C C . LYS A 1 235 ? 17.002 5.399 8.510 1.00 96.31 235 LYS A C 1
ATOM 1876 O O . LYS A 1 235 ? 16.956 5.015 9.679 1.00 96.31 235 LYS A O 1
ATOM 1881 N N . SER A 1 236 ? 16.258 6.419 8.073 1.00 94.81 236 SER A N 1
ATOM 1882 C CA . SER A 1 236 ? 15.284 7.088 8.946 1.00 94.81 236 SER A CA 1
ATOM 1883 C C . SER A 1 236 ? 14.104 6.173 9.278 1.00 94.81 236 SER A C 1
ATOM 1885 O O . SER A 1 236 ? 13.708 6.104 10.444 1.00 94.81 236 SER A O 1
ATOM 1887 N N . LEU A 1 237 ? 13.610 5.407 8.300 1.00 95.62 237 LEU A N 1
ATOM 1888 C CA . LEU A 1 237 ? 12.567 4.401 8.507 1.00 95.62 237 LEU A CA 1
ATOM 1889 C C . LEU A 1 237 ? 13.026 3.306 9.481 1.00 95.62 237 LEU A C 1
ATOM 1891 O O . LEU A 1 237 ? 12.306 2.981 10.422 1.00 95.62 237 LEU A O 1
ATOM 1895 N N . GLN A 1 238 ? 14.247 2.790 9.313 1.00 95.88 238 GLN A N 1
ATOM 1896 C CA . GLN A 1 238 ? 14.834 1.802 10.219 1.00 95.88 238 GLN A CA 1
ATOM 1897 C C . GLN A 1 238 ? 14.893 2.329 11.658 1.00 95.88 238 GLN A C 1
ATOM 1899 O O . GLN A 1 238 ? 14.467 1.638 12.579 1.00 95.88 238 GLN A O 1
ATOM 1904 N N . LYS A 1 239 ? 15.353 3.570 11.856 1.00 96.12 239 LYS A N 1
ATOM 1905 C CA . LYS A 1 239 ? 15.416 4.194 13.186 1.00 96.12 239 LYS A CA 1
ATOM 1906 C C . LYS A 1 239 ? 14.027 4.381 13.810 1.00 96.12 239 LYS A C 1
ATOM 1908 O O . LYS A 1 239 ? 13.866 4.211 15.020 1.00 96.12 239 LYS A O 1
ATOM 1913 N N . SER A 1 240 ? 13.024 4.724 13.001 1.00 95.50 240 SER A N 1
ATOM 1914 C CA . SER A 1 240 ? 11.630 4.834 13.446 1.00 95.50 240 SER A CA 1
ATOM 1915 C C . SER A 1 240 ? 11.065 3.475 13.872 1.00 95.50 240 SER A C 1
ATOM 1917 O O . SER A 1 240 ? 10.514 3.369 14.968 1.00 95.50 240 SER A O 1
ATOM 1919 N N . LEU A 1 241 ? 11.277 2.428 13.068 1.00 94.69 241 LEU A N 1
ATOM 1920 C CA . LEU A 1 241 ? 10.872 1.057 13.391 1.00 94.69 241 LEU A CA 1
ATOM 1921 C C . LEU A 1 241 ? 11.552 0.540 14.659 1.00 94.69 241 LEU A C 1
ATOM 1923 O O . LEU A 1 241 ? 10.891 -0.052 15.506 1.00 94.69 241 LEU A O 1
ATOM 1927 N N . GLU A 1 242 ? 12.848 0.797 14.823 1.00 96.19 242 GLU A N 1
ATOM 1928 C CA . GLU A 1 242 ? 13.596 0.413 16.022 1.00 96.19 242 GLU A CA 1
ATOM 1929 C C . GLU A 1 242 ? 13.064 1.129 17.273 1.00 96.19 242 GLU A C 1
ATOM 1931 O O . GLU A 1 242 ? 12.886 0.502 18.316 1.00 96.19 242 GLU A O 1
ATOM 1936 N N . SER A 1 243 ? 12.705 2.412 17.153 1.00 95.06 243 SER A N 1
ATOM 1937 C CA . SER A 1 243 ? 12.078 3.174 18.243 1.00 95.06 243 SER A CA 1
ATOM 1938 C C . SER A 1 243 ? 10.686 2.629 18.597 1.00 95.06 243 SER A C 1
ATOM 1940 O O . SER A 1 243 ? 10.362 2.482 19.776 1.00 95.06 243 SER A O 1
ATOM 1942 N N . ALA A 1 244 ? 9.876 2.272 17.594 1.00 95.31 244 ALA A N 1
ATOM 1943 C CA . ALA A 1 244 ? 8.563 1.660 17.798 1.00 95.31 244 ALA A CA 1
ATOM 1944 C C . ALA A 1 244 ? 8.671 0.267 18.443 1.00 95.31 244 ALA A C 1
ATOM 1946 O O . ALA A 1 244 ? 7.905 -0.055 19.351 1.00 95.31 244 ALA A O 1
ATOM 1947 N N . LEU A 1 245 ? 9.658 -0.538 18.034 1.00 95.06 245 LEU A N 1
ATOM 1948 C CA . LEU A 1 245 ? 9.970 -1.827 18.656 1.00 95.06 245 LEU A CA 1
ATOM 1949 C C . LEU A 1 245 ? 10.395 -1.663 20.116 1.00 95.06 245 LEU A C 1
ATOM 1951 O O . LEU A 1 245 ? 9.906 -2.390 20.976 1.00 95.06 245 LEU A O 1
ATOM 1955 N N . GLN A 1 246 ? 11.254 -0.689 20.422 1.00 95.38 246 GLN A N 1
ATOM 1956 C CA . GLN A 1 246 ? 11.634 -0.387 21.804 1.00 95.38 246 GLN A CA 1
ATOM 1957 C C . GLN A 1 246 ? 10.429 0.039 22.650 1.00 95.38 246 GLN A C 1
ATOM 1959 O O . GLN A 1 246 ? 10.312 -0.385 23.798 1.00 95.38 246 GLN A O 1
ATOM 1964 N N . GLN A 1 247 ? 9.514 0.839 22.098 1.00 95.19 247 GLN A N 1
ATOM 1965 C CA . GLN A 1 247 ? 8.282 1.220 22.790 1.00 95.19 247 GLN A CA 1
ATOM 1966 C C . GLN A 1 247 ? 7.377 0.008 23.044 1.00 95.19 247 GLN A C 1
ATOM 1968 O O . GLN A 1 247 ? 6.875 -0.151 24.155 1.00 95.19 247 GLN A O 1
ATOM 1973 N N . LYS A 1 248 ? 7.217 -0.876 22.052 1.00 95.19 248 LYS A N 1
ATOM 1974 C CA . LYS A 1 248 ? 6.438 -2.112 22.198 1.00 95.19 248 LYS A CA 1
ATOM 1975 C C . LYS A 1 248 ? 7.056 -3.086 23.196 1.00 95.19 248 LYS A C 1
ATOM 1977 O O . LYS A 1 248 ? 6.317 -3.696 23.957 1.00 95.19 248 LYS A O 1
ATOM 1982 N N . ASN A 1 249 ? 8.382 -3.182 23.255 1.00 95.00 249 ASN A N 1
ATOM 1983 C CA . ASN A 1 249 ? 9.061 -3.975 24.280 1.00 95.00 249 ASN A CA 1
ATOM 1984 C C . ASN A 1 249 ? 8.794 -3.421 25.686 1.00 95.00 249 ASN A C 1
ATOM 1986 O O . ASN A 1 249 ? 8.444 -4.191 26.571 1.00 95.00 249 ASN A O 1
ATOM 1990 N N . LYS A 1 250 ? 8.845 -2.095 25.878 1.00 95.69 250 LYS A N 1
ATOM 1991 C CA . LYS A 1 250 ? 8.484 -1.471 27.165 1.00 95.69 250 LYS A CA 1
ATOM 1992 C C . LYS A 1 250 ? 7.025 -1.727 27.556 1.00 95.69 250 LYS A C 1
ATOM 1994 O O . LYS A 1 250 ? 6.744 -1.990 28.719 1.00 95.69 250 LYS A O 1
ATOM 1999 N N . GLU A 1 251 ? 6.100 -1.655 26.599 1.00 95.69 251 GLU A N 1
ATOM 2000 C CA . GLU A 1 251 ? 4.683 -1.979 26.821 1.00 95.69 251 GLU A CA 1
ATOM 2001 C C . GLU A 1 251 ? 4.500 -3.453 27.212 1.00 95.69 251 GLU A C 1
ATOM 2003 O O . GLU A 1 251 ? 3.745 -3.764 28.130 1.00 95.69 251 GLU A O 1
ATOM 2008 N N . LEU A 1 252 ? 5.227 -4.359 26.555 1.00 94.62 252 LEU A N 1
ATOM 2009 C CA . LEU A 1 252 ? 5.210 -5.789 26.850 1.00 94.62 252 LEU A CA 1
ATOM 2010 C C . LEU A 1 252 ? 5.764 -6.076 28.251 1.00 94.62 252 LEU A C 1
ATOM 2012 O O . LEU A 1 252 ? 5.162 -6.854 28.987 1.00 94.62 252 LEU A O 1
ATOM 2016 N N . ASP A 1 253 ? 6.855 -5.421 28.647 1.00 94.88 253 ASP A N 1
ATOM 2017 C CA . ASP A 1 253 ? 7.420 -5.542 29.994 1.00 94.88 253 ASP A CA 1
ATOM 2018 C C . ASP A 1 253 ? 6.457 -5.006 31.064 1.00 94.88 253 ASP A C 1
ATOM 2020 O O . ASP A 1 253 ? 6.272 -5.646 32.098 1.00 94.88 253 ASP A O 1
ATOM 2024 N N . TYR A 1 254 ? 5.770 -3.888 30.798 1.00 96.06 254 TYR A N 1
ATOM 2025 C CA . TYR A 1 254 ? 4.718 -3.377 31.682 1.00 96.06 254 TYR A CA 1
ATOM 2026 C C . TYR A 1 254 ? 3.564 -4.376 31.823 1.00 96.06 254 TYR A C 1
ATOM 2028 O O . TYR A 1 254 ? 3.147 -4.685 32.934 1.00 96.06 254 TYR A O 1
ATOM 2036 N N . LYS A 1 255 ? 3.087 -4.938 30.706 1.00 94.56 255 LYS A N 1
ATOM 2037 C CA . LYS A 1 255 ? 1.996 -5.922 30.710 1.00 94.56 255 LYS A CA 1
ATOM 2038 C C . LYS A 1 255 ? 2.383 -7.241 31.373 1.00 94.56 255 LYS A C 1
ATOM 2040 O O . LYS A 1 255 ? 1.540 -7.854 32.018 1.00 94.56 255 LYS A O 1
ATOM 2045 N N . LYS A 1 256 ? 3.642 -7.671 31.258 1.00 96.25 256 LYS A N 1
ATOM 2046 C CA . LYS A 1 256 ? 4.169 -8.803 32.034 1.00 96.25 256 LYS A CA 1
ATOM 2047 C C . LYS A 1 256 ? 4.148 -8.507 33.524 1.00 96.25 256 LYS A C 1
ATOM 2049 O O . LYS A 1 256 ? 3.673 -9.338 34.282 1.00 96.25 256 LYS A O 1
ATOM 2054 N N . LYS A 1 257 ? 4.599 -7.318 33.928 1.00 96.06 257 LYS A N 1
ATOM 2055 C CA . LYS A 1 257 ? 4.581 -6.916 35.334 1.00 96.06 257 LYS A CA 1
ATOM 2056 C C . LYS A 1 257 ? 3.156 -6.877 35.898 1.00 96.06 257 LYS A C 1
ATOM 2058 O O . LYS A 1 257 ? 2.922 -7.409 36.973 1.00 96.06 257 LYS A O 1
ATOM 2063 N N . GLU A 1 258 ? 2.207 -6.315 35.150 1.00 94.44 258 GLU A N 1
ATOM 2064 C CA . GLU A 1 258 ? 0.782 -6.299 35.515 1.00 94.44 258 GLU A CA 1
ATOM 2065 C C . GLU A 1 258 ? 0.215 -7.727 35.632 1.00 94.44 258 GLU A C 1
ATOM 2067 O O . GLU A 1 258 ? -0.500 -8.038 36.580 1.00 94.44 258 GLU A O 1
ATOM 2072 N N . LEU A 1 259 ? 0.586 -8.629 34.715 1.00 94.56 259 LEU A N 1
ATOM 2073 C CA . LEU A 1 259 ? 0.196 -10.038 34.780 1.00 94.56 259 LEU A CA 1
ATOM 2074 C C . LEU A 1 259 ? 0.778 -10.747 36.012 1.00 94.56 259 LEU A C 1
ATOM 2076 O O . LEU A 1 259 ? 0.063 -11.501 36.670 1.00 94.56 259 LEU A O 1
ATOM 2080 N N . ASP A 1 260 ? 2.051 -10.504 36.325 1.00 95.12 260 ASP A N 1
ATOM 2081 C CA . ASP A 1 260 ? 2.719 -11.062 37.501 1.00 95.12 260 ASP A CA 1
ATOM 2082 C C . ASP A 1 260 ? 2.081 -10.532 38.798 1.00 95.12 260 ASP A C 1
ATOM 2084 O O . ASP A 1 260 ? 1.846 -11.307 39.726 1.00 95.12 260 ASP A O 1
ATOM 2088 N N . GLU A 1 261 ? 1.713 -9.246 38.846 1.00 95.31 261 GLU A N 1
ATOM 2089 C CA . GLU A 1 261 ? 0.972 -8.632 39.957 1.00 95.31 261 GLU A CA 1
ATOM 2090 C C . GLU A 1 261 ? -0.424 -9.258 40.121 1.00 95.31 261 GLU A C 1
ATOM 2092 O O . GLU A 1 261 ? -0.777 -9.680 41.224 1.00 95.31 261 GLU A O 1
ATOM 2097 N N . CYS A 1 262 ? -1.198 -9.412 39.039 1.00 93.31 262 CYS A N 1
ATOM 2098 C CA . CYS A 1 262 ? -2.495 -10.097 39.079 1.00 93.31 262 CYS A CA 1
ATOM 2099 C C . CYS A 1 262 ? -2.363 -11.570 39.493 1.00 93.31 262 CYS A C 1
ATOM 2101 O O . CYS A 1 262 ? -3.187 -12.083 40.252 1.00 93.31 262 CYS A O 1
ATOM 2103 N N . SER A 1 263 ? -1.324 -12.265 39.023 1.00 93.56 263 SER A N 1
ATOM 2104 C CA . SER A 1 263 ? -1.034 -13.642 39.432 1.00 93.56 263 SER A CA 1
ATOM 2105 C C . SER A 1 263 ? -0.684 -13.721 40.921 1.00 93.56 263 SER A C 1
ATOM 2107 O O . SER A 1 263 ? -1.115 -14.653 41.604 1.00 93.56 263 SER A O 1
ATOM 2109 N N . GLY A 1 264 ? 0.064 -12.742 41.438 1.00 94.69 264 GLY A N 1
ATOM 2110 C CA . GLY A 1 264 ? 0.347 -12.588 42.863 1.00 94.69 264 GLY A CA 1
ATOM 2111 C C . GLY A 1 264 ? -0.930 -12.390 43.681 1.00 94.69 264 GLY A C 1
ATOM 2112 O O . GLY A 1 264 ? -1.185 -13.162 44.604 1.00 94.69 264 GLY A O 1
ATOM 2113 N N . GLN A 1 265 ? -1.784 -11.443 43.281 1.00 93.75 265 GLN A N 1
ATOM 2114 C CA . GLN A 1 265 ? -3.077 -11.186 43.928 1.00 93.75 265 GLN A CA 1
ATOM 2115 C C . GLN A 1 265 ? -3.984 -12.422 43.933 1.00 93.75 265 GLN A C 1
ATOM 2117 O O . GLN A 1 265 ? -4.568 -12.756 44.960 1.00 93.75 265 GLN A O 1
ATOM 2122 N N . LEU A 1 266 ? -4.057 -13.157 42.818 1.00 92.81 266 LEU A N 1
ATOM 2123 C CA . LEU A 1 266 ? -4.834 -14.395 42.738 1.00 92.81 266 LEU A CA 1
ATOM 2124 C C . LEU A 1 266 ? -4.295 -15.473 43.689 1.00 92.81 266 LEU A C 1
ATOM 2126 O O . LEU A 1 266 ? -5.065 -16.234 44.277 1.00 92.81 266 LEU A O 1
ATOM 2130 N N . SER A 1 267 ? -2.971 -15.567 43.834 1.00 94.31 267 SER A N 1
ATOM 2131 C CA . SER A 1 267 ? -2.353 -16.468 44.807 1.00 94.31 267 SER A CA 1
ATOM 2132 C C . SER A 1 267 ? -2.707 -16.063 46.240 1.00 94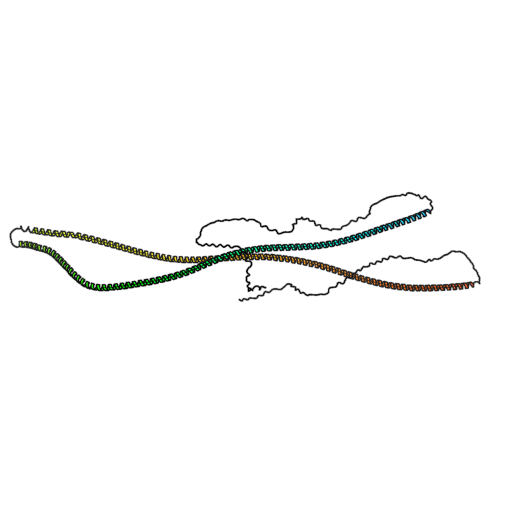.31 267 SER A C 1
ATOM 2134 O O . SER A 1 267 ? -3.065 -16.926 47.041 1.00 94.31 267 SER A O 1
ATOM 2136 N N . GLU A 1 268 ? -2.659 -14.769 46.562 1.00 93.62 268 GLU A N 1
ATOM 2137 C CA . GLU A 1 268 ? -3.060 -14.255 47.875 1.00 93.62 268 GLU A CA 1
ATOM 2138 C C . GLU A 1 268 ? -4.540 -14.507 48.173 1.00 93.62 268 GLU A C 1
ATOM 2140 O O . GLU A 1 268 ? -4.870 -14.953 49.270 1.00 93.62 268 GLU A O 1
ATOM 2145 N N . GLU A 1 269 ? -5.439 -14.290 47.209 1.00 92.50 269 GLU A N 1
ATOM 2146 C CA . GLU A 1 269 ? -6.861 -14.607 47.373 1.00 92.50 269 GLU A CA 1
ATOM 2147 C C . GLU A 1 269 ? -7.098 -16.099 47.586 1.00 92.50 269 GLU A C 1
ATOM 2149 O O . GLU A 1 269 ? -7.890 -16.470 48.449 1.00 92.50 269 GLU A O 1
ATOM 2154 N N . LYS A 1 270 ? -6.392 -16.977 46.862 1.00 95.38 270 LYS A N 1
ATOM 2155 C CA . LYS A 1 270 ? -6.485 -18.429 47.085 1.00 95.38 270 LYS A CA 1
ATOM 2156 C C . LYS A 1 270 ? -6.033 -18.821 48.487 1.00 95.38 270 LYS A C 1
ATOM 2158 O O . LYS A 1 270 ? -6.670 -19.674 49.109 1.00 95.38 270 LYS A O 1
ATOM 2163 N N . ILE A 1 271 ? -4.959 -18.209 48.987 1.00 94.19 271 ILE A N 1
ATOM 2164 C CA . ILE A 1 271 ? -4.481 -18.429 50.357 1.00 94.19 271 ILE A CA 1
ATOM 2165 C C . ILE A 1 271 ? -5.534 -17.938 51.356 1.00 94.19 271 ILE A C 1
ATOM 2167 O O . ILE A 1 271 ? -5.965 -18.728 52.193 1.00 94.19 271 ILE A O 1
ATOM 2171 N N . LYS A 1 272 ? -6.031 -16.701 51.211 1.00 94.94 272 LYS A N 1
ATOM 2172 C CA . LYS A 1 272 ? -7.086 -16.134 52.071 1.00 94.94 272 LYS A CA 1
ATOM 2173 C C . LYS A 1 272 ? -8.359 -16.972 52.055 1.00 94.94 272 LYS A C 1
ATOM 2175 O O . LYS A 1 272 ? -8.925 -17.230 53.106 1.00 94.94 272 LYS A O 1
ATOM 2180 N N . TYR A 1 273 ? -8.803 -17.434 50.887 1.00 94.75 273 TYR A N 1
ATOM 2181 C CA . TYR A 1 273 ? -9.975 -18.299 50.752 1.00 94.75 273 TYR A CA 1
ATOM 2182 C C . TYR A 1 273 ? -9.779 -19.631 51.484 1.00 94.75 273 TYR A C 1
ATOM 2184 O O . TYR A 1 273 ? -10.675 -20.090 52.190 1.00 94.75 273 TYR A O 1
ATOM 2192 N N . THR A 1 274 ? -8.592 -20.229 51.356 1.00 95.00 274 THR A N 1
ATOM 2193 C CA . THR A 1 274 ? -8.235 -21.465 52.067 1.00 95.00 274 THR A CA 1
ATOM 2194 C C . THR A 1 274 ? -8.213 -21.243 53.582 1.00 95.00 274 THR A C 1
ATOM 2196 O O . THR A 1 274 ? -8.739 -22.065 54.331 1.00 95.00 274 THR A O 1
ATOM 2199 N N . GLU A 1 275 ? -7.669 -20.114 54.035 1.00 94.75 275 GLU A N 1
ATOM 2200 C CA . GLU A 1 275 ? -7.643 -19.720 55.444 1.00 94.75 275 GLU A CA 1
ATOM 2201 C C . GLU A 1 275 ? -9.055 -19.470 55.994 1.00 94.75 275 GLU A C 1
ATOM 2203 O O . GLU A 1 275 ? -9.398 -19.979 57.060 1.00 94.75 275 GLU A O 1
ATOM 2208 N N . LEU A 1 276 ? -9.921 -18.789 55.239 1.00 94.94 276 LEU A N 1
ATOM 2209 C CA . LEU A 1 276 ? -11.320 -18.561 55.610 1.00 94.94 276 LEU A CA 1
ATOM 2210 C C . LEU A 1 276 ? -12.103 -19.876 55.705 1.00 94.94 276 LEU A C 1
ATOM 2212 O O . LEU A 1 276 ? -12.881 -20.074 56.634 1.00 94.94 276 LEU A O 1
ATOM 2216 N N . LEU A 1 277 ? -11.878 -20.804 54.769 1.00 94.12 277 LEU A N 1
ATOM 2217 C CA . LEU A 1 277 ? -12.438 -22.159 54.814 1.00 94.12 277 LEU A CA 1
ATOM 2218 C C . LEU A 1 277 ? -11.999 -22.908 56.073 1.00 94.12 277 LEU A C 1
ATOM 2220 O O . LEU A 1 277 ? -12.810 -23.594 56.701 1.00 94.12 277 LEU A O 1
ATOM 2224 N N . GLN A 1 278 ? -10.729 -22.769 56.456 1.00 94.62 278 GLN A N 1
ATOM 2225 C CA . GLN A 1 278 ? -10.203 -23.363 57.677 1.00 94.62 278 GLN A CA 1
ATOM 2226 C C . GLN A 1 278 ? -10.840 -22.733 58.920 1.00 94.62 278 GLN A C 1
ATOM 2228 O O . GLN A 1 278 ? -11.297 -23.480 59.784 1.00 94.62 278 GLN A O 1
ATOM 2233 N N . GLN A 1 279 ? -10.955 -21.401 58.972 1.00 94.19 279 GLN A N 1
ATOM 2234 C CA . GLN A 1 279 ? -11.628 -20.667 60.052 1.00 94.19 279 GLN A CA 1
ATOM 2235 C C . GLN A 1 279 ? -13.108 -21.050 60.179 1.00 94.19 279 GLN A C 1
ATOM 2237 O O . GLN A 1 279 ? -13.613 -21.268 61.279 1.00 94.19 279 GLN A O 1
ATOM 2242 N N . LEU A 1 280 ? -13.811 -21.197 59.057 1.00 92.12 280 LEU A N 1
ATOM 2243 C CA . LEU A 1 280 ? -15.211 -21.615 59.037 1.00 92.12 280 LEU A CA 1
ATOM 2244 C C . LEU A 1 280 ? -15.353 -23.075 59.483 1.00 92.12 280 LEU A C 1
ATOM 2246 O O . LEU A 1 280 ? -16.283 -23.420 60.211 1.00 92.12 280 LEU A O 1
ATOM 2250 N N . SER A 1 281 ? -14.397 -23.936 59.118 1.00 93.06 281 SER A N 1
ATOM 2251 C CA . SER A 1 281 ? -14.339 -25.304 59.630 1.00 93.06 281 SER A CA 1
ATOM 2252 C C . SER A 1 281 ? -14.047 -25.362 61.130 1.00 93.06 281 SER A C 1
ATOM 2254 O O . SER A 1 281 ? -14.591 -26.251 61.787 1.00 93.06 281 SER A O 1
ATOM 2256 N N . THR A 1 282 ? -13.182 -24.505 61.678 1.00 93.50 282 THR A N 1
ATOM 2257 C CA . THR A 1 282 ? -12.920 -24.457 63.126 1.00 93.50 282 THR A CA 1
ATOM 2258 C C . THR A 1 282 ? -14.116 -23.889 63.872 1.00 93.50 282 THR A C 1
ATOM 2260 O O . THR A 1 282 ? -14.590 -24.544 64.791 1.00 93.50 282 THR A O 1
ATOM 2263 N N . SER A 1 283 ? -14.702 -22.786 63.401 1.00 92.31 283 SER A N 1
ATOM 2264 C CA . SER A 1 283 ? -15.903 -22.197 64.002 1.00 92.31 283 SER A CA 1
ATOM 2265 C C . SER A 1 283 ? -17.086 -23.170 63.974 1.00 92.31 283 SER A C 1
ATOM 2267 O O . SER A 1 283 ? -17.768 -23.353 64.975 1.00 92.31 283 SER A O 1
ATOM 2269 N N . LYS A 1 284 ? -17.283 -23.919 62.878 1.00 94.25 284 LYS A N 1
ATOM 2270 C CA . LYS A 1 284 ? -18.290 -24.990 62.832 1.00 94.25 284 LYS A CA 1
ATOM 2271 C C . LYS A 1 284 ? -18.037 -26.064 63.895 1.00 94.25 284 LYS A C 1
ATOM 2273 O O . LYS A 1 284 ? -18.992 -26.539 64.507 1.00 94.25 284 LYS A O 1
ATOM 2278 N N . LYS A 1 285 ? -16.779 -26.473 64.107 1.00 93.38 285 LYS A N 1
ATOM 2279 C CA . LYS A 1 285 ? -16.423 -27.446 65.154 1.00 93.38 285 LYS A CA 1
ATOM 2280 C C . LYS A 1 285 ? -16.677 -26.880 66.551 1.00 93.38 285 LYS A C 1
ATOM 2282 O O . LYS A 1 285 ? -17.236 -27.599 67.368 1.00 93.38 285 LYS A O 1
ATOM 2287 N N . GLU A 1 286 ? -16.323 -25.621 66.793 1.00 93.31 286 GLU A N 1
ATOM 2288 C CA . GLU A 1 286 ? -16.572 -24.911 68.055 1.00 93.31 286 GLU A CA 1
ATOM 2289 C C . GLU A 1 286 ? -18.069 -24.793 68.341 1.00 93.31 286 GLU A C 1
ATOM 2291 O O . GLU A 1 286 ? -18.510 -25.257 69.382 1.00 93.31 286 GLU A O 1
ATOM 2296 N N . ILE A 1 287 ? -18.873 -24.319 67.383 1.00 91.44 287 ILE A N 1
ATOM 2297 C CA . ILE A 1 287 ? -20.338 -24.252 67.507 1.00 91.44 287 ILE A CA 1
ATOM 2298 C C . ILE A 1 287 ? -20.919 -25.637 67.799 1.00 91.44 287 ILE A C 1
ATOM 2300 O O . ILE A 1 287 ? -21.783 -25.786 68.657 1.00 91.44 287 ILE A O 1
ATOM 2304 N N . THR A 1 288 ? -20.447 -26.676 67.103 1.00 92.62 288 THR A N 1
ATOM 2305 C CA . THR A 1 288 ? -20.923 -28.047 67.348 1.00 92.62 288 THR A CA 1
ATOM 2306 C C . THR A 1 288 ? -20.554 -28.512 68.762 1.00 92.62 288 THR A C 1
ATOM 2308 O O . THR A 1 288 ? -21.371 -29.149 69.423 1.00 92.62 288 THR A O 1
ATOM 2311 N N . ALA A 1 289 ? -19.354 -28.175 69.243 1.00 91.88 289 ALA A N 1
ATOM 2312 C CA . ALA A 1 289 ? -18.908 -28.491 70.596 1.00 91.88 289 ALA A CA 1
ATOM 2313 C C . ALA A 1 289 ? -19.702 -27.720 71.664 1.00 91.88 289 ALA A C 1
ATOM 2315 O O . ALA A 1 289 ? -20.151 -28.333 72.629 1.00 91.88 289 ALA A O 1
ATOM 2316 N N . GLU A 1 290 ? -19.948 -26.423 71.469 1.00 91.50 290 GLU A N 1
ATOM 2317 C CA . GLU A 1 290 ? -20.755 -25.589 72.369 1.00 91.50 290 GLU A CA 1
ATOM 2318 C C . GLU A 1 290 ? -22.215 -26.042 72.415 1.00 91.50 290 GLU A C 1
ATOM 2320 O O . GLU A 1 290 ? -22.794 -26.138 73.496 1.00 91.50 290 GLU A O 1
ATOM 2325 N N . ILE A 1 291 ? -22.816 -26.377 71.267 1.00 91.19 291 ILE A N 1
ATOM 2326 C CA . ILE A 1 291 ? -24.170 -26.945 71.209 1.00 91.19 291 ILE A CA 1
ATOM 2327 C C . ILE A 1 291 ? -24.214 -28.264 71.982 1.00 91.19 291 ILE A C 1
ATOM 2329 O O . ILE A 1 291 ? -25.122 -28.464 72.787 1.00 91.19 291 ILE A O 1
ATOM 2333 N N . GLN A 1 292 ? -23.232 -29.148 71.781 1.00 92.81 292 GLN A N 1
ATOM 2334 C CA . GLN A 1 292 ? -23.156 -30.416 72.504 1.00 92.81 292 GLN A CA 1
ATOM 2335 C C . GLN A 1 292 ? -22.991 -30.195 74.015 1.00 92.81 292 GLN A C 1
ATOM 2337 O O . GLN A 1 292 ? -23.657 -30.855 74.809 1.00 92.81 292 GLN A O 1
ATOM 2342 N N . GLU A 1 293 ? -22.147 -29.250 74.433 1.00 92.31 293 GLU A N 1
ATOM 2343 C CA . GLU A 1 293 ? -21.978 -28.887 75.841 1.00 92.31 293 GLU A CA 1
ATOM 2344 C C . GLU A 1 293 ? -23.268 -28.302 76.433 1.00 92.31 293 GLU A C 1
ATOM 2346 O O . GLU A 1 293 ? -23.647 -28.647 77.553 1.00 92.31 293 GLU A O 1
ATOM 2351 N N . CYS A 1 294 ? -23.972 -27.454 75.683 1.00 89.81 294 CYS A N 1
ATOM 2352 C CA . CYS A 1 294 ? -25.247 -26.878 76.090 1.00 89.81 294 CYS A CA 1
ATOM 2353 C C . CYS A 1 294 ? -26.319 -27.963 76.238 1.00 89.81 294 CYS A C 1
ATOM 2355 O O . CYS A 1 294 ? -27.003 -27.992 77.258 1.00 89.81 294 CYS A O 1
ATOM 2357 N N . PHE A 1 295 ? -26.407 -28.912 75.299 1.00 89.00 295 PHE A N 1
ATOM 2358 C CA . PHE A 1 295 ? -27.279 -30.082 75.431 1.00 89.00 295 PHE A CA 1
ATOM 2359 C C . PHE A 1 295 ? -26.942 -30.895 76.675 1.00 89.00 295 PHE A C 1
ATOM 2361 O O . PHE A 1 295 ? -27.839 -31.170 77.464 1.00 89.00 295 PHE A O 1
ATOM 2368 N N . ASN A 1 296 ? -25.663 -31.192 76.911 1.00 90.25 296 ASN A N 1
ATOM 2369 C CA . ASN A 1 296 ? -25.237 -31.933 78.096 1.00 90.25 296 ASN A CA 1
ATOM 2370 C C . ASN A 1 296 ? -25.576 -31.171 79.397 1.00 90.25 296 ASN A C 1
ATOM 2372 O O . ASN A 1 296 ? -25.993 -31.777 80.384 1.00 90.25 296 ASN A O 1
ATOM 2376 N N . LYS A 1 297 ? -25.445 -29.835 79.419 1.00 90.75 297 LYS A N 1
ATOM 2377 C CA . LYS A 1 297 ? -25.841 -28.989 80.563 1.00 90.75 297 LYS A CA 1
ATOM 2378 C C . LYS A 1 297 ? -27.355 -28.935 80.753 1.00 90.75 297 LYS A C 1
ATOM 2380 O O . LYS A 1 297 ? -27.820 -29.002 81.890 1.00 90.75 297 LYS A O 1
ATOM 2385 N N . VAL A 1 298 ? -28.131 -28.803 79.679 1.00 87.75 298 VAL A N 1
ATOM 2386 C CA . VAL A 1 298 ? -29.601 -28.823 79.721 1.00 87.75 298 VAL A CA 1
ATOM 2387 C C . VAL A 1 298 ? -30.093 -30.187 80.186 1.00 87.75 298 VAL A C 1
ATOM 2389 O O . VAL A 1 298 ? -30.967 -30.253 81.039 1.00 87.75 298 VAL A O 1
ATOM 2392 N N . GLU A 1 299 ? -29.494 -31.272 79.706 1.00 89.88 299 GLU A N 1
ATOM 2393 C CA . GLU A 1 299 ? -29.800 -32.630 80.146 1.00 89.88 299 GLU A CA 1
ATOM 2394 C C . GLU A 1 299 ? -29.475 -32.811 81.634 1.00 89.88 299 GLU A C 1
ATOM 2396 O O . GLU A 1 299 ? -30.335 -33.234 82.402 1.00 89.88 299 GLU A O 1
ATOM 2401 N N . ALA A 1 300 ? -28.293 -32.388 82.091 1.00 86.88 300 ALA A N 1
ATOM 2402 C CA . ALA A 1 300 ? -27.922 -32.448 83.506 1.00 86.88 300 ALA A CA 1
ATOM 2403 C C . ALA A 1 300 ? -28.829 -31.580 84.404 1.00 86.88 300 ALA A C 1
ATOM 2405 O O . ALA A 1 300 ? -29.256 -32.011 85.478 1.00 86.88 300 ALA A O 1
ATOM 2406 N N . THR A 1 301 ? -29.161 -30.357 83.981 1.00 87.31 301 THR A N 1
ATOM 2407 C CA . THR A 1 301 ? -30.060 -29.459 84.733 1.00 87.31 301 THR A CA 1
ATOM 2408 C C . THR A 1 301 ? -31.513 -29.928 84.705 1.00 87.31 301 THR A C 1
ATOM 2410 O O . THR A 1 301 ? -32.217 -29.796 85.702 1.00 87.31 301 THR A O 1
ATOM 2413 N N . SER A 1 302 ? -31.964 -30.514 83.597 1.00 83.75 302 SER A N 1
ATOM 2414 C CA . SER A 1 302 ? -33.272 -31.158 83.486 1.00 83.75 302 SER A CA 1
ATOM 2415 C C . SER A 1 302 ? -33.347 -32.362 84.413 1.00 83.75 302 SER A C 1
ATOM 2417 O O . SER A 1 302 ? -34.274 -32.440 85.209 1.00 83.75 302 SER A O 1
ATOM 2419 N N . ASN A 1 303 ? -32.348 -33.246 84.392 1.00 86.69 303 ASN A N 1
ATOM 2420 C CA . ASN A 1 303 ? -32.301 -34.420 85.262 1.00 86.69 303 ASN A CA 1
ATOM 2421 C C . ASN A 1 303 ? -32.286 -34.018 86.741 1.00 86.69 303 ASN A C 1
ATOM 2423 O O . ASN A 1 303 ? -33.105 -34.503 87.509 1.00 86.69 303 ASN A O 1
ATOM 2427 N N . THR A 1 304 ? -31.472 -33.034 87.135 1.00 88.19 304 THR A N 1
ATOM 2428 C CA . THR A 1 304 ? -31.484 -32.523 88.521 1.00 88.19 304 THR A CA 1
ATOM 2429 C C . THR A 1 304 ? -32.800 -31.832 88.899 1.00 88.19 304 THR A C 1
ATOM 2431 O O . THR A 1 304 ? -33.249 -31.949 90.041 1.00 88.19 304 THR A O 1
ATOM 2434 N N . ARG A 1 305 ? -33.469 -31.133 87.969 1.00 84.19 305 ARG A N 1
ATOM 2435 C CA . ARG A 1 305 ? -34.822 -30.582 88.181 1.00 84.19 305 ARG A CA 1
ATOM 2436 C C . ARG A 1 305 ? -35.876 -31.668 88.332 1.00 84.19 305 ARG A C 1
ATOM 2438 O O . ARG A 1 305 ? -36.741 -31.546 89.191 1.00 84.19 305 ARG A O 1
ATOM 2445 N N . VAL A 1 306 ? -35.805 -32.708 87.510 1.00 85.31 306 VAL A N 1
ATOM 2446 C CA . VAL A 1 306 ? -36.679 -33.878 87.599 1.00 85.31 306 VAL A CA 1
ATOM 2447 C C . VAL A 1 306 ? -36.457 -34.570 88.937 1.00 85.31 306 VAL A C 1
ATOM 2449 O O . VAL A 1 306 ? -37.429 -34.785 89.645 1.00 85.31 306 VAL A O 1
ATOM 2452 N N . ASP A 1 307 ? -35.211 -34.797 89.353 1.00 86.25 307 ASP A N 1
ATOM 2453 C CA . ASP A 1 307 ? -34.884 -35.396 90.650 1.00 86.25 307 ASP A CA 1
ATOM 2454 C C . ASP A 1 307 ? -35.367 -34.535 91.825 1.00 86.25 307 ASP A C 1
ATOM 2456 O O . ASP A 1 307 ? -35.932 -35.043 92.792 1.00 86.25 307 ASP A O 1
ATOM 2460 N N . THR A 1 308 ? -35.195 -33.212 91.759 1.00 85.88 308 THR A N 1
ATOM 2461 C CA . THR A 1 308 ? -35.688 -32.303 92.809 1.00 85.88 308 THR A CA 1
ATOM 2462 C C . THR A 1 308 ? -37.212 -32.224 92.847 1.00 85.88 308 THR A C 1
ATOM 2464 O O . THR A 1 308 ? -37.774 -32.232 93.940 1.00 85.88 308 THR A O 1
ATOM 2467 N N . LEU A 1 309 ? -37.899 -32.214 91.700 1.00 84.00 309 LEU A N 1
ATOM 2468 C CA . LEU A 1 309 ? -39.360 -32.315 91.622 1.00 84.00 309 LEU A CA 1
ATOM 2469 C C . LEU A 1 309 ? -39.856 -33.663 92.140 1.00 84.00 309 LEU A C 1
ATOM 2471 O O . LEU A 1 309 ? -40.796 -33.691 92.926 1.00 84.00 309 LEU A O 1
ATOM 2475 N N . GLN A 1 310 ? -39.209 -34.763 91.758 1.00 86.81 310 GLN A N 1
ATOM 2476 C CA . GLN A 1 310 ? -39.502 -36.112 92.237 1.00 86.81 310 GLN A CA 1
ATOM 2477 C C . GLN A 1 310 ? -39.389 -36.157 93.765 1.00 86.81 310 GLN A C 1
ATOM 2479 O O . GLN A 1 310 ? -40.314 -36.589 94.452 1.00 86.81 310 GLN A O 1
ATOM 2484 N N . ASN A 1 311 ? -38.291 -35.635 94.314 1.00 85.75 311 ASN A N 1
ATOM 2485 C CA . ASN A 1 311 ? -38.061 -35.569 95.754 1.00 85.75 311 ASN A CA 1
ATOM 2486 C C . ASN A 1 311 ? -39.050 -34.635 96.458 1.00 85.75 311 ASN A C 1
ATOM 2488 O O . ASN A 1 311 ? -39.525 -34.966 97.543 1.00 85.75 311 ASN A O 1
ATOM 2492 N N . TYR A 1 312 ? -39.406 -33.501 95.851 1.00 87.00 312 TYR A N 1
ATOM 2493 C CA . TYR A 1 312 ? -40.402 -32.574 96.386 1.00 87.00 312 TYR A CA 1
ATOM 2494 C C . TYR A 1 312 ? -41.798 -33.195 96.411 1.00 87.00 312 TYR A C 1
ATOM 2496 O O . TYR A 1 312 ? -42.468 -33.140 97.438 1.00 87.00 312 TYR A O 1
ATOM 2504 N N . VAL A 1 313 ? -42.227 -33.820 95.312 1.00 80.88 313 VAL A N 1
ATOM 2505 C CA . VAL A 1 313 ? -43.514 -34.516 95.209 1.00 80.88 313 VAL A CA 1
ATOM 2506 C C . VAL A 1 313 ? -43.570 -35.657 96.215 1.00 80.88 313 VAL A C 1
ATOM 2508 O O . VAL A 1 313 ? -44.543 -35.742 96.957 1.00 80.88 313 VAL A O 1
ATOM 2511 N N . ASN A 1 314 ? -42.516 -36.468 96.324 1.00 84.00 314 ASN A N 1
ATOM 2512 C CA . ASN A 1 314 ? -42.443 -37.540 97.316 1.00 84.00 314 ASN A CA 1
ATOM 2513 C C . ASN A 1 314 ? -42.506 -36.993 98.748 1.00 84.00 314 ASN A C 1
ATOM 2515 O O . ASN A 1 314 ? -43.309 -37.466 99.547 1.00 84.00 314 ASN A O 1
ATOM 2519 N N . SER A 1 315 ? -41.735 -35.948 99.056 1.00 83.00 315 SER A N 1
ATOM 2520 C CA . SER A 1 315 ? -41.741 -35.312 100.380 1.00 83.00 315 SER A CA 1
ATOM 2521 C C . SER A 1 315 ? -43.096 -34.682 100.703 1.00 83.00 315 SER A C 1
ATOM 2523 O O . SER A 1 315 ? -43.571 -34.763 101.833 1.00 83.00 315 SER A O 1
ATOM 2525 N N . ARG A 1 316 ? -43.759 -34.067 99.715 1.00 81.25 316 ARG A N 1
ATOM 2526 C CA . ARG A 1 316 ? -45.061 -33.422 99.894 1.00 81.25 316 ARG A CA 1
ATOM 2527 C C . ARG A 1 316 ? -46.183 -34.441 100.015 1.00 81.25 316 ARG A C 1
ATOM 2529 O O . ARG A 1 316 ? -47.049 -34.251 100.857 1.00 81.25 316 ARG A O 1
ATOM 2536 N N . LEU A 1 317 ? -46.156 -35.515 99.229 1.00 79.44 317 LEU A N 1
ATOM 2537 C CA . LEU A 1 317 ? -47.077 -36.641 99.371 1.00 79.44 317 LEU A CA 1
ATOM 2538 C C . LEU A 1 317 ? -46.911 -37.306 100.734 1.00 79.44 317 LEU A C 1
ATOM 2540 O O . LEU A 1 317 ? -47.907 -37.572 101.395 1.00 79.44 317 LEU A O 1
ATOM 2544 N N . GLN A 1 318 ? -45.675 -37.494 101.196 1.00 81.12 318 GLN A N 1
ATOM 2545 C CA . GLN A 1 318 ? -45.403 -38.041 102.520 1.00 81.12 318 GLN A CA 1
ATOM 2546 C C . GLN A 1 318 ? -45.913 -37.119 103.634 1.00 81.12 318 GLN A C 1
ATOM 2548 O O . GLN A 1 318 ? -46.640 -37.583 104.509 1.00 81.12 318 GLN A O 1
ATOM 2553 N N . ALA A 1 319 ? -45.652 -35.812 103.543 1.00 76.56 319 ALA A N 1
ATOM 2554 C CA . ALA A 1 319 ? -46.196 -34.824 104.472 1.00 76.56 319 ALA A CA 1
ATOM 2555 C C . ALA A 1 319 ? -47.732 -34.760 104.428 1.00 76.56 319 ALA A C 1
ATOM 2557 O O . ALA A 1 319 ? -48.367 -34.618 105.461 1.00 76.56 319 ALA A O 1
ATOM 2558 N N . ILE A 1 320 ? -48.359 -34.894 103.256 1.00 74.94 320 ILE A N 1
ATOM 2559 C CA . ILE A 1 320 ? -49.822 -34.966 103.132 1.00 74.94 320 ILE A CA 1
ATOM 2560 C C . ILE A 1 320 ? -50.349 -36.248 103.781 1.00 74.94 320 ILE A C 1
ATOM 2562 O O . ILE A 1 320 ? -51.343 -36.193 104.492 1.00 74.94 320 ILE A O 1
ATOM 2566 N N . CYS A 1 321 ? -49.700 -37.395 103.585 1.00 75.44 321 CYS A N 1
ATOM 2567 C CA . CYS A 1 321 ? -50.093 -38.643 104.233 1.00 75.44 321 CYS A CA 1
ATOM 2568 C C . CYS A 1 321 ? -49.948 -38.579 105.760 1.00 75.44 321 CYS A C 1
ATOM 2570 O O . CYS A 1 321 ? -50.813 -39.094 106.470 1.00 75.44 321 CYS A O 1
ATOM 2572 N N . GLU A 1 322 ? -48.889 -37.949 106.268 1.00 76.19 322 GLU A N 1
ATOM 2573 C CA . GLU A 1 322 ? -48.699 -37.700 107.701 1.00 76.19 322 GLU A CA 1
ATOM 2574 C C . GLU A 1 322 ? -49.742 -36.713 108.231 1.00 76.19 322 GLU A C 1
ATOM 2576 O O . GLU A 1 322 ? -50.437 -37.038 109.190 1.00 76.19 322 GLU A O 1
ATOM 2581 N N . ASN A 1 323 ? -49.983 -35.604 107.530 1.00 76.31 323 ASN A N 1
ATOM 2582 C CA . ASN A 1 323 ? -51.013 -34.629 107.884 1.00 76.31 323 ASN A CA 1
ATOM 2583 C C . ASN A 1 323 ? -52.428 -35.213 107.813 1.00 76.31 323 ASN A C 1
ATOM 2585 O O . ASN A 1 323 ? -53.271 -34.824 108.601 1.00 76.31 323 ASN A O 1
ATOM 2589 N N . ILE A 1 324 ? -52.729 -36.140 106.898 1.00 72.00 324 ILE A N 1
ATOM 2590 C CA . ILE A 1 324 ? -54.031 -36.827 106.851 1.00 72.00 324 ILE A CA 1
ATOM 2591 C C . ILE A 1 324 ? -54.163 -37.795 108.031 1.00 72.00 324 ILE A C 1
ATOM 2593 O O . ILE A 1 324 ? -55.247 -37.922 108.599 1.00 72.00 324 ILE A O 1
ATOM 2597 N N . LYS A 1 325 ? -53.081 -38.478 108.430 1.00 72.50 325 LYS A N 1
ATOM 2598 C CA . LYS A 1 325 ? -53.084 -39.312 109.642 1.00 72.50 325 LYS A CA 1
ATOM 2599 C C . LYS A 1 325 ? -53.292 -38.465 110.895 1.00 72.50 325 LYS A C 1
ATOM 2601 O O . LYS A 1 325 ? -54.108 -38.835 111.731 1.00 72.50 325 LYS A O 1
ATOM 2606 N N . GLU A 1 326 ? -52.598 -37.339 110.997 1.00 68.00 326 GLU A N 1
ATOM 2607 C CA . GLU A 1 326 ? -52.680 -36.419 112.131 1.00 68.00 326 GLU A CA 1
ATOM 2608 C C . GLU A 1 326 ? -54.035 -35.696 112.165 1.00 68.00 326 GLU A C 1
ATOM 2610 O O . GLU A 1 326 ? -54.730 -35.746 113.174 1.00 68.00 326 GLU A O 1
ATOM 2615 N N . ALA A 1 327 ? -54.515 -35.189 111.026 1.00 62.69 327 ALA A N 1
ATOM 2616 C CA . ALA A 1 327 ? -55.840 -34.592 110.895 1.00 62.69 327 ALA A CA 1
ATOM 2617 C C . ALA A 1 327 ? -56.966 -35.592 111.173 1.00 62.69 327 ALA A C 1
ATOM 2619 O O . ALA A 1 327 ? -57.976 -35.203 111.733 1.00 62.69 327 ALA A O 1
ATOM 2620 N N . ASN A 1 328 ? -56.827 -36.882 110.853 1.00 63.81 328 ASN A N 1
ATOM 2621 C CA . ASN A 1 328 ? -57.830 -37.876 111.255 1.00 63.81 328 ASN A CA 1
ATOM 2622 C C . ASN A 1 328 ? -57.848 -38.107 112.775 1.00 63.81 328 ASN A C 1
ATOM 2624 O O . ASN A 1 328 ? -58.915 -38.339 113.343 1.00 63.81 328 ASN A O 1
ATOM 2628 N N . VAL A 1 329 ? -56.696 -38.013 113.445 1.00 69.75 329 VAL A N 1
ATOM 2629 C CA . VAL A 1 329 ? -56.610 -38.065 114.914 1.00 69.75 329 VAL A CA 1
ATOM 2630 C C . VAL A 1 329 ? -57.200 -36.794 115.537 1.00 69.75 329 VAL A C 1
ATOM 2632 O O . VAL A 1 329 ? -57.943 -36.882 116.518 1.00 69.75 329 VAL A O 1
ATOM 2635 N N . ASP A 1 330 ? -56.951 -35.633 114.936 1.00 61.16 330 ASP A N 1
ATOM 2636 C CA . ASP A 1 330 ? -57.450 -34.340 115.406 1.00 61.16 330 ASP A CA 1
ATOM 2637 C C . ASP A 1 330 ? -58.920 -34.095 115.059 1.00 61.16 330 ASP A C 1
ATOM 2639 O O . ASP A 1 330 ? -59.624 -33.475 115.844 1.00 61.16 330 ASP A O 1
ATOM 2643 N N . ILE A 1 331 ? -59.442 -34.637 113.957 1.00 58.88 331 ILE A N 1
ATOM 2644 C CA . ILE A 1 331 ? -60.875 -34.630 113.627 1.00 58.88 331 ILE A CA 1
ATOM 2645 C C . ILE A 1 331 ? -61.628 -35.573 114.571 1.00 58.88 331 ILE A C 1
ATOM 2647 O O . ILE A 1 331 ? -62.709 -35.222 115.038 1.00 58.88 331 ILE A O 1
ATOM 2651 N N . ALA A 1 332 ? -61.059 -36.730 114.929 1.00 56.03 332 ALA A N 1
ATOM 2652 C CA . ALA A 1 332 ? -61.661 -37.628 115.917 1.00 56.03 332 ALA A CA 1
ATOM 2653 C C . ALA A 1 332 ? -61.687 -37.011 117.329 1.00 56.03 332 ALA A C 1
ATOM 2655 O O . ALA A 1 332 ? -62.688 -37.132 118.039 1.00 56.03 332 ALA A O 1
ATOM 2656 N N . LYS A 1 333 ? -60.626 -36.297 117.731 1.00 59.56 333 LYS A N 1
ATOM 2657 C CA . LYS A 1 333 ? -60.596 -35.542 118.997 1.00 59.56 333 LYS A CA 1
ATOM 2658 C C . LYS A 1 333 ? -61.457 -34.277 118.947 1.00 59.56 333 LYS A C 1
ATOM 2660 O O . LYS A 1 333 ? -62.163 -33.983 119.906 1.00 59.56 333 LYS A O 1
ATOM 2665 N N . GLY A 1 334 ? -61.444 -33.566 117.826 1.00 55.19 334 GLY A N 1
ATOM 2666 C CA . GLY A 1 334 ? -62.160 -32.315 117.597 1.00 55.19 334 GLY A CA 1
ATOM 2667 C C . GLY A 1 334 ? -63.667 -32.502 117.488 1.00 55.19 334 GLY A C 1
ATOM 2668 O O . GLY A 1 334 ? -64.401 -31.734 118.089 1.00 55.19 334 GLY A O 1
ATOM 2669 N N . LEU A 1 335 ? -64.157 -33.558 116.830 1.00 53.44 335 LEU A N 1
ATOM 2670 C CA . LEU A 1 335 ? -65.589 -33.884 116.828 1.00 53.44 335 LEU A CA 1
ATOM 2671 C C . LEU A 1 335 ? -66.070 -34.356 118.206 1.00 53.44 335 LEU A C 1
ATOM 2673 O O . LEU A 1 335 ? -67.187 -34.029 118.592 1.00 53.44 335 LEU A O 1
ATOM 2677 N N . GLY A 1 336 ? -65.233 -35.064 118.975 1.00 53.25 336 GLY A N 1
ATOM 2678 C CA . GLY A 1 336 ? -65.552 -35.448 120.355 1.00 53.25 336 GLY A CA 1
ATOM 2679 C C . GLY A 1 336 ? -65.589 -34.261 121.326 1.00 53.25 336 GLY A C 1
ATOM 2680 O O . GLY A 1 336 ? -66.426 -34.226 122.227 1.00 53.25 336 GLY A O 1
ATOM 2681 N N . MET A 1 337 ? -64.718 -33.267 121.128 1.00 54.88 337 MET A N 1
ATOM 2682 C CA . MET A 1 337 ? -64.660 -32.065 121.965 1.00 54.88 337 MET A CA 1
ATOM 2683 C C . MET A 1 337 ? -65.650 -30.979 121.526 1.00 54.88 337 MET A C 1
ATOM 2685 O O . MET A 1 337 ? -66.274 -30.382 122.393 1.00 54.88 337 MET A O 1
ATOM 2689 N N . ASP A 1 338 ? -65.872 -30.757 120.227 1.00 50.97 338 ASP A N 1
ATOM 2690 C CA . ASP A 1 338 ? -66.779 -29.715 119.717 1.00 50.97 338 ASP A CA 1
ATOM 2691 C C . ASP A 1 338 ? -68.256 -30.106 119.878 1.00 50.97 338 ASP A C 1
ATOM 2693 O O . ASP A 1 338 ? -69.083 -29.234 120.133 1.00 50.97 338 ASP A O 1
ATOM 2697 N N . LEU A 1 339 ? -68.610 -31.404 119.839 1.00 55.00 339 LEU A N 1
ATOM 2698 C CA . LEU A 1 339 ? -69.958 -31.829 120.245 1.00 55.00 339 LEU A CA 1
ATOM 2699 C C . LEU A 1 339 ? -70.179 -31.598 121.740 1.00 55.00 339 LEU A C 1
ATOM 2701 O O . LEU A 1 339 ? -71.205 -31.036 122.108 1.00 55.00 339 LEU A O 1
ATOM 2705 N N . ASN A 1 340 ? -69.236 -31.973 122.607 1.00 55.81 340 ASN A N 1
ATOM 2706 C CA . ASN A 1 340 ? -69.397 -31.768 124.049 1.00 55.81 340 ASN A CA 1
ATOM 2707 C C . ASN A 1 340 ? -69.386 -30.281 124.418 1.00 55.81 340 ASN A C 1
ATOM 2709 O O . ASN A 1 340 ? -70.228 -29.845 125.197 1.00 55.81 340 ASN A O 1
ATOM 2713 N N . GLN A 1 341 ? -68.531 -29.480 123.782 1.00 57.00 341 GLN A N 1
ATOM 2714 C CA . GLN A 1 341 ? -68.442 -28.047 124.026 1.00 57.00 341 GLN A CA 1
ATOM 2715 C C . GLN A 1 341 ? -69.646 -27.292 123.454 1.00 57.00 341 GLN A C 1
ATOM 2717 O O . GLN A 1 341 ? -70.159 -26.410 124.133 1.00 57.00 341 GLN A O 1
ATOM 2722 N N . LYS A 1 342 ? -70.175 -27.644 122.270 1.00 58.94 342 LYS A N 1
ATOM 2723 C CA . LYS A 1 342 ? -71.441 -27.061 121.778 1.00 58.94 342 LYS A CA 1
ATOM 2724 C C . LYS A 1 342 ? -72.645 -27.511 122.585 1.00 58.94 342 LYS A C 1
ATOM 2726 O O . LYS A 1 342 ? -73.563 -26.717 122.738 1.00 58.94 342 LYS A O 1
ATOM 2731 N N . THR A 1 343 ? -72.649 -28.728 123.125 1.00 57.12 343 THR A N 1
ATOM 2732 C CA . THR A 1 343 ? -73.744 -29.202 123.983 1.00 57.12 343 THR A CA 1
ATOM 2733 C C . THR A 1 343 ? -73.703 -28.505 125.345 1.00 57.12 343 THR A C 1
ATOM 2735 O O . THR A 1 343 ? -74.736 -28.033 125.807 1.00 57.12 343 THR A O 1
ATOM 2738 N N . GLU A 1 344 ? -72.524 -28.311 125.944 1.00 56.34 344 GLU A N 1
ATOM 2739 C CA . GLU A 1 344 ? -72.360 -27.496 127.157 1.00 56.34 344 GLU A CA 1
ATOM 2740 C C . GLU A 1 344 ? -72.649 -26.012 126.913 1.00 56.34 344 GLU A C 1
ATOM 2742 O O . GLU A 1 344 ? -73.254 -25.360 127.765 1.00 56.34 344 GLU A O 1
ATOM 2747 N N . LYS A 1 345 ? -72.286 -25.468 125.743 1.00 61.03 345 LYS A N 1
ATOM 2748 C CA . LYS A 1 345 ? -72.577 -24.076 125.381 1.00 61.03 345 LYS A CA 1
ATOM 2749 C C . LYS A 1 345 ? -74.063 -23.850 125.098 1.00 61.03 345 LYS A C 1
ATOM 2751 O O . LYS A 1 345 ? -74.610 -22.863 125.559 1.00 61.03 345 LYS A O 1
ATOM 2756 N N . LEU A 1 346 ? -74.750 -24.800 124.459 1.00 58.38 346 LEU A N 1
ATOM 2757 C CA . LEU A 1 346 ? -76.211 -24.775 124.318 1.00 58.38 346 LEU A CA 1
ATOM 2758 C C . LEU A 1 346 ? -76.918 -24.943 125.664 1.00 58.38 346 LEU A C 1
ATOM 2760 O O . LEU A 1 346 ? -77.907 -24.265 125.901 1.00 58.38 346 LEU A O 1
ATOM 2764 N N . ILE A 1 347 ? -76.420 -25.792 126.568 1.00 59.75 347 ILE A N 1
ATOM 2765 C CA . ILE A 1 347 ? -77.002 -25.953 127.911 1.00 59.75 347 ILE A CA 1
ATOM 2766 C C . ILE A 1 347 ? -76.781 -24.693 128.766 1.00 59.75 347 ILE A C 1
ATOM 2768 O O . ILE A 1 347 ? -77.687 -24.289 129.495 1.00 59.75 347 ILE A O 1
ATOM 2772 N N . SER A 1 348 ? -75.627 -24.031 128.648 1.00 59.78 348 SER A N 1
ATOM 2773 C CA . SER A 1 348 ? -75.333 -22.786 129.372 1.00 59.78 348 SER A CA 1
ATOM 2774 C C . SER A 1 348 ? -76.008 -21.554 128.757 1.00 59.78 348 SER A C 1
ATOM 2776 O O . SER A 1 348 ? -76.535 -20.736 129.503 1.00 59.78 348 SER A O 1
ATOM 2778 N N . GLU A 1 349 ? -76.112 -21.440 127.431 1.00 57.75 349 GLU A N 1
ATOM 2779 C CA . GLU A 1 349 ? -76.851 -20.358 126.760 1.00 57.75 349 GLU A CA 1
ATOM 2780 C C . GLU A 1 349 ? -78.373 -20.532 126.904 1.00 57.75 349 GLU A C 1
ATOM 2782 O O . GLU A 1 349 ? -79.077 -19.549 127.123 1.00 57.75 349 GLU A O 1
ATOM 2787 N N . LEU A 1 350 ? -78.898 -21.766 126.908 1.00 58.53 350 LEU A N 1
ATOM 2788 C CA . LEU A 1 350 ? -80.300 -22.036 127.258 1.00 58.53 350 LEU A CA 1
ATOM 2789 C C . LEU A 1 350 ? -80.564 -21.782 128.751 1.00 58.53 350 LEU A C 1
ATOM 2791 O O . LEU A 1 350 ? -81.659 -21.354 129.102 1.00 58.53 350 LEU A O 1
ATOM 2795 N N . GLY A 1 351 ? -79.566 -21.982 129.620 1.00 60.91 351 GLY A N 1
ATOM 2796 C CA . GLY A 1 351 ? -79.591 -21.556 131.021 1.00 60.91 351 GLY A CA 1
ATOM 2797 C C . GLY A 1 351 ? -79.680 -20.034 131.161 1.00 60.91 351 GLY A C 1
ATOM 2798 O O . GLY A 1 351 ? -80.574 -19.542 131.834 1.00 60.91 351 GLY A O 1
ATOM 2799 N N . VAL A 1 352 ? -78.855 -19.277 130.433 1.00 63.72 352 VAL A N 1
ATOM 2800 C CA . VAL A 1 352 ? -78.858 -17.801 130.452 1.00 63.72 352 VAL A CA 1
ATOM 2801 C C . VAL A 1 352 ? -80.114 -17.212 129.794 1.00 63.72 352 VAL A C 1
ATOM 2803 O O . VAL A 1 352 ? -80.627 -16.191 130.250 1.00 63.72 352 VAL A O 1
ATOM 2806 N N . VAL A 1 353 ? -80.677 -17.852 128.765 1.00 57.03 353 VAL A N 1
ATOM 2807 C CA . VAL A 1 353 ? -81.968 -17.451 128.175 1.00 57.03 353 VAL A CA 1
ATOM 2808 C C . VAL A 1 353 ? -83.134 -17.823 129.094 1.00 57.03 353 VAL A C 1
ATOM 2810 O O . VAL A 1 353 ? -84.054 -17.030 129.254 1.00 57.03 353 VAL A O 1
ATOM 2813 N N . LYS A 1 354 ? -83.087 -18.970 129.779 1.00 56.94 354 LYS A N 1
ATOM 2814 C CA . LYS A 1 354 ? -84.077 -19.343 130.800 1.00 56.94 354 LYS A CA 1
ATOM 2815 C C . LYS A 1 354 ? -84.019 -18.414 132.013 1.00 56.94 354 LYS A C 1
ATOM 2817 O O . LYS A 1 354 ? -85.071 -18.019 132.504 1.00 56.94 354 LYS A O 1
ATOM 2822 N N . ASP A 1 355 ? -82.829 -18.008 132.440 1.00 55.72 355 ASP A N 1
ATOM 2823 C CA . ASP A 1 355 ? -82.635 -17.110 133.577 1.00 55.72 355 ASP A CA 1
ATOM 2824 C C . ASP A 1 355 ? -82.938 -15.653 133.210 1.00 55.72 355 ASP A C 1
ATOM 2826 O O . ASP A 1 355 ? -83.531 -14.956 134.027 1.00 55.72 355 ASP A O 1
ATOM 2830 N N . SER A 1 356 ? -82.644 -15.198 131.981 1.00 57.97 356 SER A N 1
ATOM 2831 C CA . SER A 1 356 ? -83.011 -13.854 131.483 1.00 57.97 356 SER A CA 1
ATOM 2832 C C . SER A 1 356 ? -84.494 -13.722 131.137 1.00 57.97 356 SER A C 1
ATOM 2834 O O . SER A 1 356 ? -85.084 -12.679 131.399 1.00 57.97 356 SER A O 1
ATOM 2836 N N . VAL A 1 357 ? -85.141 -14.779 130.635 1.00 57.88 357 VAL A N 1
ATOM 2837 C CA . VAL A 1 357 ? -86.602 -14.821 130.464 1.00 57.88 357 VAL A CA 1
ATOM 2838 C C . VAL A 1 357 ? -87.293 -14.997 131.813 1.00 57.88 357 VAL A C 1
ATOM 2840 O O . VAL A 1 357 ? -88.327 -14.379 132.020 1.00 57.88 357 VAL A O 1
ATOM 2843 N N . SER A 1 358 ? -86.716 -15.731 132.772 1.00 53.12 358 SER A N 1
ATOM 2844 C CA . SER A 1 358 ? -87.238 -15.779 134.142 1.00 53.12 358 SER A CA 1
ATOM 2845 C C . SER A 1 358 ? -87.061 -14.446 134.869 1.00 53.12 358 SER A C 1
ATOM 2847 O O . SER A 1 358 ? -87.981 -14.068 135.577 1.00 53.12 358 SER A O 1
ATOM 2849 N N . THR A 1 359 ? -85.956 -13.709 134.687 1.00 56.91 359 THR A N 1
ATOM 2850 C CA . THR A 1 359 ? -85.747 -12.386 135.317 1.00 56.91 359 THR A CA 1
ATOM 2851 C C . THR A 1 359 ? -86.491 -11.254 134.615 1.00 56.91 359 THR A C 1
ATOM 2853 O O . THR A 1 359 ? -86.958 -10.340 135.285 1.00 56.91 359 THR A O 1
ATOM 2856 N N . ALA A 1 360 ? -86.673 -11.303 133.292 1.00 56.00 360 ALA A N 1
ATOM 2857 C CA . ALA A 1 360 ? -87.515 -10.350 132.570 1.00 56.00 360 ALA A CA 1
ATOM 2858 C C . ALA A 1 360 ? -89.006 -10.631 132.797 1.00 56.00 360 ALA A C 1
ATOM 2860 O O . ALA A 1 360 ? -89.773 -9.682 132.959 1.00 56.00 360 ALA A O 1
ATOM 2861 N N . ALA A 1 361 ? -89.406 -11.909 132.883 1.00 54.31 361 ALA A N 1
ATOM 2862 C CA . ALA A 1 361 ? -90.740 -12.292 133.323 1.00 54.31 361 ALA A CA 1
ATOM 2863 C C . ALA A 1 361 ? -90.949 -11.840 134.765 1.00 54.31 361 ALA A C 1
ATOM 2865 O O . ALA A 1 361 ? -91.843 -11.042 134.952 1.00 54.31 361 ALA A O 1
ATOM 2866 N N . THR A 1 362 ? -90.102 -12.191 135.744 1.00 54.00 362 THR A N 1
ATOM 2867 C CA . THR A 1 362 ? -90.281 -11.723 137.133 1.00 54.00 362 THR A CA 1
ATOM 2868 C C . THR A 1 362 ? -90.177 -10.212 137.277 1.00 54.00 362 THR A C 1
ATOM 2870 O O . THR A 1 362 ? -90.909 -9.676 138.083 1.00 54.00 362 THR A O 1
ATOM 2873 N N . SER A 1 363 ? -89.375 -9.491 136.487 1.00 54.12 363 SER A N 1
ATOM 2874 C CA . SER A 1 363 ? -89.315 -8.019 136.531 1.00 54.12 363 SER A CA 1
ATOM 2875 C C . SER A 1 363 ? -90.564 -7.362 135.933 1.00 54.12 363 SER A C 1
ATOM 2877 O O . SER A 1 363 ? -91.050 -6.370 136.471 1.00 54.12 363 SER A O 1
ATOM 2879 N N . THR A 1 364 ? -91.149 -7.926 134.871 1.00 55.72 364 THR A N 1
ATOM 2880 C CA . THR A 1 364 ? -92.431 -7.437 134.338 1.00 55.72 364 THR A CA 1
ATOM 2881 C C . THR A 1 364 ? -93.621 -7.906 135.168 1.00 55.72 364 THR A C 1
ATOM 2883 O O . THR A 1 364 ? -94.519 -7.097 135.380 1.00 55.72 364 THR A O 1
ATOM 2886 N N . THR A 1 365 ? -93.627 -9.116 135.744 1.00 55.53 365 THR A N 1
ATOM 2887 C CA . THR A 1 365 ? -94.607 -9.489 136.774 1.00 55.53 365 THR A CA 1
ATOM 2888 C C . THR A 1 365 ? -94.385 -8.743 138.073 1.00 55.53 365 THR A C 1
ATOM 2890 O O . THR A 1 365 ? -95.375 -8.544 138.737 1.00 55.53 365 THR A O 1
ATOM 2893 N N . GLU A 1 366 ? -93.190 -8.280 138.446 1.00 54.72 366 GLU A N 1
ATOM 2894 C CA . GLU A 1 366 ? -92.956 -7.455 139.643 1.00 54.72 366 GLU A CA 1
ATOM 2895 C C . GLU A 1 366 ? -93.333 -5.999 139.406 1.00 54.72 366 GLU A C 1
ATOM 2897 O O . GLU A 1 366 ? -93.899 -5.400 140.303 1.00 54.72 366 GLU A O 1
ATOM 2902 N N . ILE A 1 367 ? -93.110 -5.425 138.221 1.00 58.91 367 ILE A N 1
ATOM 2903 C CA . ILE A 1 367 ? -93.584 -4.072 137.884 1.00 58.91 367 ILE A CA 1
ATOM 2904 C C . ILE A 1 367 ? -95.108 -4.080 137.710 1.00 58.91 367 ILE A C 1
ATOM 2906 O O . ILE A 1 367 ? -95.789 -3.199 138.229 1.00 58.91 367 ILE A O 1
ATOM 2910 N N . ILE A 1 368 ? -95.669 -5.114 137.071 1.00 56.41 368 ILE A N 1
ATOM 2911 C CA . ILE A 1 368 ? -97.120 -5.296 136.969 1.00 56.41 368 ILE A CA 1
ATOM 2912 C C . ILE A 1 368 ? -97.709 -5.691 138.331 1.00 56.41 368 ILE A C 1
ATOM 2914 O O . ILE A 1 368 ? -98.707 -5.099 138.695 1.00 56.41 368 ILE A O 1
ATOM 2918 N N . MET A 1 369 ? -97.112 -6.571 139.150 1.00 53.91 369 MET A N 1
ATOM 2919 C CA . MET A 1 369 ? -97.572 -6.840 140.529 1.00 53.91 369 MET A CA 1
ATOM 2920 C C . MET A 1 369 ? -97.354 -5.637 141.439 1.00 53.91 369 MET A C 1
ATOM 2922 O O . MET A 1 369 ? -98.123 -5.500 142.371 1.00 53.91 369 MET A O 1
ATOM 2926 N N . HIS A 1 370 ? -96.347 -4.784 141.252 1.00 59.22 370 HIS A N 1
ATOM 2927 C CA . HIS A 1 370 ? -96.122 -3.614 142.106 1.00 59.22 370 HIS A CA 1
ATOM 2928 C C . HIS A 1 370 ? -97.153 -2.526 141.803 1.00 59.22 370 HIS A C 1
ATOM 2930 O O . HIS A 1 370 ? -97.696 -1.938 142.744 1.00 59.22 370 HIS A O 1
ATOM 2936 N N . GLU A 1 371 ? -97.502 -2.330 140.530 1.00 60.91 371 GLU A N 1
ATOM 2937 C CA . GLU A 1 371 ? -98.513 -1.352 140.129 1.00 60.91 371 GLU A CA 1
ATOM 2938 C C . GLU A 1 371 ? -99.941 -1.907 140.244 1.00 60.91 371 GLU A C 1
ATOM 2940 O O . GLU A 1 371 ? -100.832 -1.182 140.682 1.00 60.91 371 GLU A O 1
ATOM 2945 N N . VAL A 1 372 ? -100.147 -3.214 140.029 1.00 55.88 372 VAL A N 1
ATOM 2946 C CA . VAL A 1 372 ? -101.380 -3.928 140.398 1.00 55.88 372 VAL A CA 1
ATOM 2947 C C . VAL A 1 372 ? -101.524 -3.996 141.914 1.00 55.88 372 VAL A C 1
ATOM 2949 O O . VAL A 1 372 ? -102.614 -3.710 142.364 1.00 55.88 372 VAL A O 1
ATOM 2952 N N . ASN A 1 373 ? -100.489 -4.249 142.729 1.00 52.34 373 ASN A N 1
ATOM 2953 C CA . ASN A 1 373 ? -100.584 -4.197 144.202 1.00 52.34 373 ASN A CA 1
ATOM 2954 C C . ASN A 1 373 ? -100.781 -2.769 144.719 1.00 52.34 373 ASN A C 1
ATOM 2956 O O . ASN A 1 373 ? -101.478 -2.597 145.707 1.00 52.34 373 ASN A O 1
ATOM 2960 N N . LYS A 1 374 ? -100.257 -1.723 144.068 1.00 57.22 374 LYS A N 1
ATOM 2961 C CA . LYS A 1 374 ? -100.634 -0.331 144.392 1.00 57.22 374 LYS A CA 1
ATOM 2962 C C . LYS A 1 374 ? -102.099 -0.043 144.056 1.00 57.22 374 LYS A C 1
ATOM 2964 O O . LYS A 1 374 ? -102.775 0.616 144.844 1.00 57.22 374 LYS A O 1
ATOM 2969 N N . LEU A 1 375 ? -102.616 -0.575 142.946 1.00 54.94 375 LEU A N 1
ATOM 2970 C CA . LEU A 1 375 ? -104.046 -0.544 142.602 1.00 54.94 375 LEU A CA 1
ATOM 2971 C C . LEU A 1 375 ? -104.901 -1.446 143.524 1.00 54.94 375 LEU A C 1
ATOM 2973 O O . LEU A 1 375 ? -106.030 -1.098 143.847 1.00 54.94 375 LEU A O 1
ATOM 2977 N N . TYR A 1 376 ? -104.350 -2.554 144.027 1.00 50.91 376 TYR A N 1
ATOM 2978 C CA . TYR A 1 376 ? -104.994 -3.536 1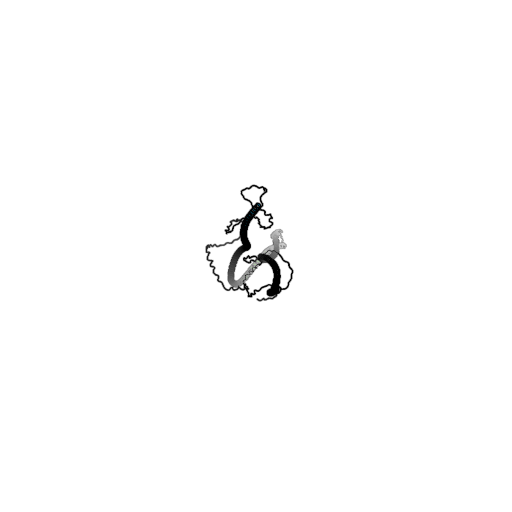44.914 1.00 50.91 376 TYR A CA 1
ATOM 2979 C C . TYR A 1 376 ? -104.910 -3.147 146.398 1.00 50.91 376 TYR A C 1
ATOM 2981 O O . TYR A 1 376 ? -105.674 -3.656 147.202 1.00 50.91 376 TYR A O 1
ATOM 2989 N N . VAL A 1 377 ? -104.009 -2.234 146.778 1.00 56.38 377 VAL A N 1
ATOM 2990 C CA . VAL A 1 377 ? -103.956 -1.585 148.104 1.00 56.38 377 VAL A CA 1
ATOM 2991 C C . VAL A 1 377 ? -104.848 -0.337 148.136 1.00 56.38 377 VAL A C 1
ATOM 2993 O O . VAL A 1 377 ? -105.375 0.017 149.188 1.00 56.38 377 VAL A O 1
ATOM 2996 N N . THR A 1 378 ? -105.095 0.299 146.986 1.00 56.88 378 THR A N 1
ATOM 2997 C CA . THR A 1 378 ? -106.050 1.417 146.870 1.00 56.88 378 THR A CA 1
ATOM 2998 C C . THR A 1 378 ? -107.500 0.954 146.678 1.00 56.88 378 THR A C 1
ATOM 3000 O O . THR A 1 378 ? -108.408 1.658 147.120 1.00 56.88 378 THR A O 1
ATOM 3003 N N . LEU A 1 379 ? -107.741 -0.251 146.141 1.00 51.28 379 LEU A N 1
ATOM 3004 C CA . LEU A 1 379 ? -109.084 -0.838 146.013 1.00 51.28 379 LEU A CA 1
ATOM 3005 C C . LEU A 1 379 ? -109.803 -1.044 147.364 1.00 51.28 379 LEU A C 1
ATOM 3007 O O . LEU A 1 379 ? -110.923 -0.561 147.478 1.00 51.28 379 LEU A O 1
ATOM 3011 N N . PRO A 1 380 ? -109.190 -1.630 148.415 1.00 53.06 380 PRO A N 1
ATOM 3012 C CA . PRO A 1 380 ? -109.800 -1.755 149.735 1.00 53.06 380 PRO A CA 1
ATOM 3013 C C . PRO A 1 380 ? -110.016 -0.403 150.404 1.00 53.06 380 PRO A C 1
ATOM 3015 O O . PRO A 1 380 ? -110.936 -0.275 151.189 1.00 53.06 380 PRO A O 1
ATOM 3018 N N . HIS A 1 381 ? -109.220 0.628 150.102 1.00 51.78 381 HIS A N 1
ATOM 3019 C CA . HIS A 1 381 ? -109.477 1.978 150.618 1.00 51.78 381 HIS A CA 1
ATOM 3020 C C . HIS A 1 381 ? -110.713 2.607 149.957 1.00 51.78 381 HIS A C 1
ATOM 3022 O O . HIS A 1 381 ? -111.518 3.224 150.645 1.00 51.78 381 HIS A O 1
ATOM 3028 N N . ILE A 1 382 ? -110.931 2.379 148.658 1.00 55.09 382 ILE A N 1
ATOM 3029 C CA . ILE A 1 382 ? -112.163 2.782 147.958 1.00 55.09 382 ILE A CA 1
ATOM 3030 C C . ILE A 1 382 ? -113.358 1.933 148.431 1.00 55.09 382 ILE A C 1
ATOM 3032 O O . ILE A 1 382 ? -114.440 2.470 148.649 1.00 55.09 382 ILE A O 1
ATOM 3036 N N . GLU A 1 383 ? -113.170 0.633 148.667 1.00 49.47 383 GLU A N 1
ATOM 3037 C CA . GLU A 1 383 ? -114.205 -0.293 149.148 1.00 49.47 383 GLU A CA 1
ATOM 3038 C C . GLU A 1 383 ? -114.564 -0.065 150.628 1.00 49.47 383 GLU A C 1
ATOM 3040 O O . GLU A 1 383 ? -115.728 -0.199 150.995 1.00 49.47 383 GLU A O 1
ATOM 3045 N N . ASN A 1 384 ? -113.608 0.363 151.462 1.00 53.06 384 ASN A N 1
ATOM 3046 C CA . ASN A 1 384 ? -113.812 0.720 152.870 1.00 53.06 384 ASN A CA 1
ATOM 3047 C C . ASN A 1 384 ? -114.431 2.122 153.012 1.00 53.06 384 ASN A C 1
ATOM 3049 O O . ASN A 1 384 ? -115.333 2.284 153.821 1.00 53.06 384 ASN A O 1
ATOM 3053 N N . ILE A 1 385 ? -114.075 3.095 152.156 1.00 55.50 385 ILE A N 1
ATOM 3054 C CA . ILE A 1 385 ? -114.786 4.390 152.068 1.00 55.50 385 ILE A CA 1
ATOM 3055 C C . ILE A 1 385 ? -116.234 4.181 151.585 1.00 55.50 385 ILE A C 1
ATOM 3057 O O . ILE A 1 385 ? -117.161 4.799 152.104 1.00 55.50 385 ILE A O 1
ATOM 3061 N N . VAL A 1 386 ? -116.463 3.275 150.625 1.00 54.31 386 VAL A N 1
ATOM 3062 C CA . VAL A 1 386 ? -117.813 2.918 150.150 1.00 54.31 386 VAL A CA 1
ATOM 3063 C C . VAL A 1 386 ? -118.589 2.086 151.185 1.00 54.31 386 VAL A C 1
ATOM 3065 O O . VAL A 1 386 ? -119.809 2.236 151.272 1.00 54.31 386 VAL A O 1
ATOM 3068 N N . SER A 1 387 ? -117.920 1.259 151.996 1.00 53.50 387 SER A N 1
ATOM 3069 C CA . SER A 1 387 ? -118.542 0.471 153.075 1.00 53.50 387 SER A CA 1
ATOM 3070 C C . SER A 1 387 ? -118.855 1.314 154.317 1.00 53.50 387 SER A C 1
ATOM 3072 O O . SER A 1 387 ? -119.961 1.194 154.834 1.00 53.50 387 SER A O 1
ATOM 3074 N N . GLU A 1 388 ? -117.988 2.251 154.721 1.00 54.09 388 GLU A N 1
ATOM 3075 C CA . GLU A 1 388 ? -118.280 3.244 155.772 1.00 54.09 388 GLU A CA 1
ATOM 3076 C C . GLU A 1 388 ? -119.418 4.197 155.357 1.00 54.09 388 GLU A C 1
ATOM 3078 O O . GLU A 1 388 ? -120.276 4.532 156.176 1.00 54.09 388 GLU A O 1
ATOM 3083 N N . LEU A 1 389 ? -119.515 4.574 154.071 1.00 52.00 389 LEU A N 1
ATOM 3084 C CA . LEU A 1 389 ? -120.658 5.338 153.539 1.00 52.00 389 LEU A CA 1
ATOM 3085 C C . LEU A 1 389 ? -121.968 4.522 153.501 1.00 52.00 389 LEU A C 1
ATOM 3087 O O . LEU A 1 389 ? -123.053 5.092 153.665 1.00 52.00 389 LEU A O 1
ATOM 3091 N N . LYS A 1 390 ? -121.891 3.196 153.314 1.00 49.31 390 LYS A N 1
ATOM 3092 C CA . LYS A 1 390 ? -123.051 2.281 153.342 1.00 49.31 390 LYS A CA 1
ATOM 3093 C C . LYS A 1 390 ? -123.510 1.933 154.760 1.00 49.31 390 LYS A C 1
ATOM 3095 O O . LYS A 1 390 ? -124.707 1.760 154.977 1.00 49.31 390 LYS A O 1
ATOM 3100 N N . GLU A 1 391 ? -122.597 1.845 155.723 1.00 48.22 391 GLU A N 1
ATOM 3101 C CA . GLU A 1 391 ? -122.918 1.539 157.123 1.00 48.22 391 GLU A CA 1
ATOM 3102 C C . GLU A 1 391 ? -123.485 2.771 157.855 1.00 48.22 391 GLU A C 1
ATOM 3104 O O . GLU A 1 391 ? -124.427 2.641 158.637 1.00 48.22 391 GLU A O 1
ATOM 3109 N N . MET A 1 392 ? -123.051 3.986 157.484 1.00 47.94 392 MET A N 1
ATOM 3110 C CA . MET A 1 392 ? -123.637 5.247 157.972 1.00 47.94 392 MET A CA 1
ATOM 3111 C C . MET A 1 392 ? -125.073 5.528 157.486 1.00 47.94 392 MET A C 1
ATOM 3113 O O . MET A 1 392 ? -125.728 6.422 158.021 1.00 47.94 392 MET A O 1
ATOM 3117 N N . THR A 1 393 ? -125.599 4.788 156.502 1.00 49.66 393 THR A N 1
ATOM 3118 C CA . THR A 1 393 ? -126.948 5.020 155.947 1.00 49.66 393 THR A CA 1
ATOM 3119 C C . THR A 1 393 ? -128.011 4.003 156.377 1.00 49.66 393 THR A C 1
ATOM 3121 O O . THR A 1 393 ? -129.188 4.237 156.103 1.00 49.66 393 THR A O 1
ATOM 3124 N N . ALA A 1 394 ? -127.663 2.914 157.079 1.00 48.97 394 ALA A N 1
ATOM 3125 C CA . ALA A 1 394 ? -128.607 1.812 157.304 1.00 48.97 394 ALA A CA 1
ATOM 3126 C C . ALA A 1 394 ? -129.191 1.663 158.723 1.00 48.97 394 ALA A C 1
ATOM 3128 O O . ALA A 1 394 ? -130.259 1.070 158.822 1.00 48.97 394 ALA A O 1
ATOM 3129 N N . ASN A 1 395 ? -128.600 2.183 159.810 1.00 45.09 395 ASN A N 1
ATOM 3130 C CA . ASN A 1 395 ? -129.182 2.014 161.157 1.00 45.09 395 ASN A CA 1
ATOM 3131 C C . ASN A 1 395 ? -128.961 3.232 162.081 1.00 45.09 395 ASN A C 1
ATOM 3133 O O . ASN A 1 395 ? -127.833 3.636 162.326 1.00 45.09 395 ASN A O 1
ATOM 3137 N N . ASN A 1 396 ? -130.078 3.784 162.582 1.00 41.59 396 ASN A N 1
ATOM 3138 C CA . ASN A 1 396 ? -130.271 4.836 163.604 1.00 41.59 396 ASN A CA 1
ATOM 3139 C C . ASN A 1 396 ? -129.100 5.062 164.589 1.00 41.59 396 ASN A C 1
ATOM 3141 O O . ASN A 1 396 ? -128.544 4.106 165.109 1.00 41.59 396 ASN A O 1
ATOM 3145 N N . GLY A 1 397 ? -128.770 6.267 165.051 1.00 43.91 397 GLY A N 1
ATOM 3146 C CA . GLY A 1 397 ? -129.379 7.588 164.934 1.00 43.91 397 GLY A CA 1
ATOM 3147 C C . GLY A 1 397 ? -128.688 8.531 165.935 1.00 43.91 397 GLY A C 1
ATOM 3148 O O . GLY A 1 397 ? -128.233 8.090 166.986 1.00 43.91 397 GLY A O 1
ATOM 3149 N N . THR A 1 398 ? -128.676 9.828 165.610 1.00 46.41 398 THR A N 1
ATOM 3150 C CA . THR A 1 398 ? -128.146 10.993 166.358 1.00 46.41 398 THR A CA 1
ATOM 3151 C C . THR A 1 398 ? -126.659 11.365 166.186 1.00 46.41 398 THR A C 1
ATOM 3153 O O . THR A 1 398 ? -125.758 10.601 166.497 1.00 46.41 398 THR A O 1
ATOM 3156 N N . LEU A 1 399 ? -126.489 12.638 165.788 1.00 41.25 399 LEU A N 1
ATOM 3157 C CA . LEU A 1 399 ? -125.346 13.560 165.910 1.00 41.25 399 LEU A CA 1
ATOM 3158 C C . LEU A 1 399 ? -124.390 13.786 164.713 1.00 41.25 399 LEU A C 1
ATOM 3160 O O . LEU A 1 399 ? -123.557 12.972 164.342 1.00 41.25 399 LEU A O 1
ATOM 3164 N N . THR A 1 400 ? -124.492 15.041 164.245 1.00 48.53 400 THR A N 1
ATOM 3165 C CA . THR A 1 400 ? -123.458 15.974 163.750 1.00 48.53 400 THR A CA 1
ATOM 3166 C C . THR A 1 400 ? -122.821 15.766 162.369 1.00 48.53 400 THR A C 1
ATOM 3168 O O . THR A 1 400 ? -121.805 15.105 162.200 1.00 48.53 400 THR A O 1
ATOM 3171 N N . MET A 1 401 ? -123.371 16.539 161.422 1.00 49.00 401 MET A N 1
ATOM 3172 C CA . MET A 1 401 ? -122.919 16.907 160.064 1.00 49.00 401 MET A CA 1
ATOM 3173 C C . MET A 1 401 ? -121.496 17.500 159.943 1.00 49.00 401 MET A C 1
ATOM 3175 O O . MET A 1 401 ? -121.108 17.919 158.858 1.00 49.00 401 MET A O 1
ATOM 3179 N N . GLU A 1 402 ? -120.710 17.567 161.017 1.00 53.09 402 GLU A N 1
ATOM 3180 C CA . GLU A 1 402 ? -119.415 18.269 161.018 1.00 53.09 402 GLU A CA 1
ATOM 3181 C C . GLU A 1 402 ? -118.212 17.353 160.737 1.00 53.09 402 GLU A C 1
ATOM 3183 O O . GLU A 1 402 ? -117.130 17.837 160.421 1.00 53.09 402 GLU A O 1
ATOM 3188 N N . PHE A 1 403 ? -118.396 16.028 160.772 1.00 49.00 403 PHE A N 1
ATOM 3189 C CA . PHE A 1 403 ? -117.305 15.072 160.536 1.00 49.00 403 PHE A CA 1
ATOM 3190 C C . PHE A 1 403 ? -117.169 14.634 159.064 1.00 49.00 403 PHE A C 1
ATOM 3192 O O . PHE A 1 403 ? -116.095 14.227 158.632 1.00 49.00 403 PHE A O 1
ATOM 3199 N N . ILE A 1 404 ? -118.228 14.770 158.254 1.00 54.28 404 ILE A N 1
ATOM 3200 C CA . ILE A 1 404 ? -118.242 14.295 156.855 1.00 54.28 404 ILE A CA 1
ATOM 3201 C C . ILE A 1 404 ? -117.440 15.225 155.920 1.00 54.28 404 ILE A C 1
ATOM 3203 O O . ILE A 1 404 ? -116.929 14.790 154.889 1.00 54.28 404 ILE A O 1
ATOM 3207 N N . THR A 1 405 ? -117.251 16.497 156.278 1.00 57.81 405 THR A N 1
ATOM 3208 C CA . THR A 1 405 ? -116.684 17.503 155.362 1.00 57.81 405 THR A CA 1
ATOM 3209 C C . THR A 1 405 ? -115.151 17.515 155.296 1.00 57.81 405 THR A C 1
ATOM 3211 O O . THR A 1 405 ? -114.599 17.970 154.297 1.00 57.81 405 THR A O 1
ATOM 3214 N N . SER A 1 406 ? -114.433 17.025 156.313 1.00 56.81 406 SER A N 1
ATOM 3215 C CA . SER A 1 406 ? -112.962 17.133 156.358 1.00 56.81 406 SER A CA 1
ATOM 3216 C C . SER A 1 406 ? -112.231 15.938 155.734 1.00 56.81 406 SER A C 1
ATOM 3218 O O . SER A 1 406 ? -111.183 16.123 155.115 1.00 56.81 406 SER A O 1
ATOM 3220 N N . ALA A 1 407 ? -112.788 14.727 155.825 1.00 53.03 407 ALA A N 1
ATOM 3221 C CA . ALA A 1 407 ? -112.139 13.517 155.317 1.00 53.03 407 ALA A CA 1
ATOM 3222 C C . ALA A 1 407 ? -112.181 13.410 153.779 1.00 53.03 407 ALA A C 1
ATOM 3224 O O . ALA A 1 407 ? -111.214 12.968 153.164 1.00 53.03 407 ALA A O 1
ATOM 3225 N N . PHE A 1 408 ? -113.257 13.879 153.137 1.00 57.69 408 PHE A N 1
ATOM 3226 C CA . PHE A 1 408 ? -113.449 13.723 151.689 1.00 57.69 408 PHE A CA 1
ATOM 3227 C C . PHE A 1 408 ? -112.521 14.617 150.843 1.00 57.69 408 PHE A C 1
ATOM 3229 O O . PHE A 1 408 ? -112.062 14.214 149.776 1.00 57.69 408 PHE A O 1
ATOM 3236 N N . LEU A 1 409 ? -112.191 15.822 151.324 1.00 58.59 409 LEU A N 1
ATOM 3237 C CA . LEU A 1 409 ? -111.351 16.775 150.584 1.00 58.59 409 LEU A CA 1
ATOM 3238 C C . LEU A 1 409 ? -109.870 16.358 150.520 1.00 58.59 409 LEU A C 1
ATOM 3240 O O . LEU A 1 409 ? -109.201 16.642 149.528 1.00 58.59 409 LEU A O 1
ATOM 3244 N N . SER A 1 410 ? -109.357 15.639 151.524 1.00 56.28 410 SER A N 1
ATOM 3245 C CA . SER A 1 410 ? -107.950 15.206 151.555 1.00 56.28 410 SER A CA 1
ATOM 3246 C C . SER A 1 410 ? -107.633 14.092 150.548 1.00 56.28 410 SER A C 1
ATOM 3248 O O . SER A 1 410 ? -106.493 13.983 150.090 1.00 56.28 410 SER A O 1
ATOM 3250 N N . SER A 1 411 ? -108.617 13.262 150.197 1.00 56.22 411 SER A N 1
ATOM 3251 C CA . SER A 1 411 ? -108.438 12.121 149.288 1.00 56.22 411 SER A CA 1
ATOM 3252 C C . SER A 1 411 ? -108.453 12.520 147.808 1.00 56.22 411 SER A C 1
ATOM 3254 O O . SER A 1 411 ? -107.901 11.812 146.970 1.00 56.22 411 SER A O 1
ATOM 3256 N N . VAL A 1 412 ? -109.046 13.670 147.468 1.00 61.78 412 VAL A N 1
ATOM 3257 C CA . VAL A 1 412 ? -109.089 14.180 146.086 1.00 61.78 412 VAL A CA 1
ATOM 3258 C C . VAL A 1 412 ? -107.771 14.869 145.694 1.00 61.78 412 VAL A C 1
ATOM 3260 O O . VAL A 1 412 ? -107.304 14.693 144.569 1.00 61.78 412 VAL A O 1
ATOM 3263 N N . ASP A 1 413 ? -107.112 15.582 146.619 1.00 58.88 413 ASP A N 1
ATOM 3264 C CA . ASP A 1 413 ? -105.830 16.271 146.348 1.00 58.88 413 ASP A CA 1
ATOM 3265 C C . ASP A 1 413 ? -104.676 15.294 146.058 1.00 58.88 413 ASP A C 1
ATOM 3267 O O . ASP A 1 413 ? -103.779 15.567 145.256 1.00 58.88 413 ASP A O 1
ATOM 3271 N N . THR A 1 414 ? -104.715 14.108 146.668 1.00 59.94 414 THR A N 1
ATOM 3272 C CA . THR A 1 414 ? -103.702 13.065 146.455 1.00 59.94 414 THR A CA 1
ATOM 3273 C C . THR A 1 414 ? -103.794 12.436 145.063 1.00 59.94 414 THR A C 1
ATOM 3275 O O . THR A 1 414 ? -102.763 12.083 144.497 1.00 59.94 414 THR A O 1
ATOM 3278 N N . LEU A 1 415 ? -104.992 12.374 144.474 1.00 59.41 415 LEU A N 1
ATOM 3279 C CA . LEU A 1 415 ? -105.247 11.785 143.152 1.00 59.41 415 LEU A CA 1
ATOM 3280 C C . LEU A 1 415 ? -104.810 12.715 142.002 1.00 59.41 415 LEU A C 1
ATOM 3282 O O . LEU A 1 415 ? -104.312 12.265 140.970 1.00 59.41 415 LEU A O 1
ATOM 3286 N N . LEU A 1 416 ? -104.926 14.030 142.207 1.00 62.09 416 LEU A N 1
ATOM 3287 C CA . LEU A 1 416 ? -104.546 15.055 141.229 1.00 62.09 416 LEU A CA 1
ATOM 3288 C C . LEU A 1 416 ? -103.024 15.136 141.014 1.00 62.09 416 LEU A C 1
ATOM 3290 O O . LEU A 1 416 ? -102.563 15.302 139.885 1.00 62.09 416 LEU A O 1
ATOM 3294 N N . LYS A 1 417 ? -102.228 14.932 142.072 1.00 63.28 417 LYS A N 1
ATOM 3295 C CA . LYS A 1 417 ? -100.756 14.936 141.988 1.00 63.28 417 LYS A CA 1
ATOM 3296 C C . LYS A 1 417 ? -100.187 13.745 141.214 1.00 63.28 417 LYS A C 1
ATOM 3298 O O . LYS A 1 417 ? -99.152 13.886 140.568 1.00 63.28 417 LYS A O 1
ATOM 3303 N N . THR A 1 418 ? -100.846 12.586 141.242 1.00 60.53 418 THR A N 1
ATOM 3304 C CA . THR A 1 418 ? -100.357 11.380 140.550 1.00 60.53 418 THR A CA 1
ATOM 3305 C C . THR A 1 418 ? -100.565 11.456 139.035 1.00 60.53 418 THR A C 1
ATOM 3307 O O . THR A 1 418 ? -99.719 10.991 138.278 1.00 60.53 418 THR A O 1
ATOM 3310 N N . LEU A 1 419 ? -101.640 12.110 138.583 1.00 59.06 419 LEU A N 1
ATOM 3311 C CA . LEU A 1 419 ? -101.958 12.293 137.160 1.00 59.06 419 LEU A CA 1
ATOM 3312 C C . LEU A 1 419 ? -101.012 13.268 136.438 1.00 59.06 419 LEU A C 1
ATOM 3314 O O . LEU A 1 419 ? -100.776 13.133 135.236 1.00 59.06 419 LEU A O 1
ATOM 3318 N N . GLN A 1 420 ? -100.428 14.224 137.162 1.00 62.53 420 GLN A N 1
ATOM 3319 C CA . GLN A 1 420 ? -99.567 15.253 136.576 1.00 62.53 420 GLN A CA 1
ATOM 3320 C C . GLN A 1 420 ? -98.171 14.724 136.190 1.00 62.53 420 GLN A C 1
ATOM 3322 O O . GLN A 1 420 ? -97.633 15.114 135.156 1.00 62.53 420 GLN A O 1
ATOM 3327 N N . VAL A 1 421 ? -97.624 13.759 136.940 1.00 64.06 421 VAL A N 1
ATOM 3328 C CA . VAL A 1 421 ? -96.311 13.132 136.661 1.00 64.06 421 VAL A CA 1
ATOM 3329 C C . VAL A 1 421 ? -96.341 12.256 135.396 1.00 64.06 421 VAL A C 1
ATOM 3331 O O . VAL A 1 421 ? -95.361 12.176 134.654 1.00 64.06 421 VAL A O 1
ATOM 3334 N N . SER A 1 422 ? -97.484 11.641 135.087 1.00 59.66 422 SER A N 1
ATOM 3335 C CA . SER A 1 422 ? -97.680 10.858 133.857 1.00 59.66 422 SER A CA 1
ATOM 3336 C C . SER A 1 422 ? -97.796 11.704 132.580 1.00 59.66 422 SER A C 1
ATOM 3338 O O . SER A 1 422 ? -97.623 11.179 131.484 1.00 59.66 422 SER A O 1
ATOM 3340 N N . MET A 1 423 ? -98.068 13.009 132.689 1.00 58.84 423 MET A N 1
ATOM 3341 C CA . MET A 1 423 ? -98.282 13.879 131.525 1.00 58.84 423 MET A CA 1
ATOM 3342 C C . MET A 1 423 ? -96.967 14.440 130.947 1.00 58.84 423 MET A C 1
ATOM 3344 O O . MET A 1 423 ? -96.845 14.577 129.732 1.00 58.84 423 MET A O 1
ATOM 3348 N N . GLU A 1 424 ? -95.946 14.674 131.779 1.00 61.62 424 GLU A N 1
ATOM 3349 C CA . GLU A 1 424 ? -94.623 15.172 131.346 1.00 61.62 424 GLU A CA 1
ATOM 3350 C C . GLU A 1 424 ? -93.817 14.150 130.524 1.00 61.62 424 GLU A C 1
ATOM 3352 O O . GLU A 1 424 ? -92.969 14.512 129.706 1.00 61.62 424 GLU A O 1
ATOM 3357 N N . SER A 1 425 ? -94.084 12.855 130.701 1.00 61.59 425 SER A N 1
ATOM 3358 C CA . SER A 1 425 ? -93.386 11.774 129.993 1.00 61.59 425 SER A CA 1
ATOM 3359 C C . SER A 1 425 ? -93.899 11.553 128.561 1.00 61.59 425 SER A C 1
ATOM 3361 O O . SER A 1 425 ? -93.134 11.090 127.715 1.00 61.59 425 SER A O 1
ATOM 3363 N N . LEU A 1 426 ? -95.134 11.964 128.239 1.00 57.38 426 LEU A N 1
ATOM 3364 C CA . LEU A 1 426 ? -95.687 11.885 126.877 1.00 57.38 426 LEU A CA 1
ATOM 3365 C C . LEU A 1 426 ? -95.172 12.986 125.928 1.00 57.38 426 LEU A C 1
ATOM 3367 O O . LEU A 1 426 ? -95.285 12.852 124.711 1.00 57.38 426 LEU A O 1
ATOM 3371 N N . GLN A 1 427 ? -94.578 14.060 126.453 1.00 59.91 427 GLN A N 1
ATOM 3372 C CA . GLN A 1 427 ? -94.202 15.242 125.668 1.00 59.91 427 GLN A CA 1
ATOM 3373 C C . GLN A 1 427 ? -92.881 15.083 124.879 1.00 59.91 427 GLN A C 1
ATOM 3375 O O . GLN A 1 427 ? -92.594 15.897 124.010 1.00 59.91 427 GLN A O 1
ATOM 3380 N N . LYS A 1 428 ? -92.097 14.019 125.128 1.00 65.56 428 LYS A N 1
ATOM 3381 C CA . LYS A 1 428 ? -90.776 13.763 124.499 1.00 65.56 428 LYS A CA 1
ATOM 3382 C C . LYS A 1 428 ? -90.803 12.873 123.242 1.00 65.56 428 LYS A C 1
ATOM 3384 O O . LYS A 1 428 ? -89.755 12.589 122.671 1.00 65.56 428 LYS A O 1
ATOM 3389 N N . LEU A 1 429 ? -91.974 12.403 122.812 1.00 64.25 429 LEU A N 1
ATOM 3390 C CA . LEU A 1 429 ? -92.123 11.491 121.666 1.00 64.25 429 LEU A CA 1
ATOM 3391 C C . LEU A 1 429 ? -91.973 12.152 120.266 1.00 64.25 429 LEU A C 1
ATOM 3393 O O . LEU A 1 429 ? -91.416 11.503 119.380 1.00 64.25 429 LEU A O 1
ATOM 3397 N N . PRO A 1 430 ? -92.406 13.410 120.026 1.00 70.25 430 PRO A N 1
ATOM 3398 C CA . PRO A 1 430 ? -92.323 14.043 118.700 1.00 70.25 430 PRO A CA 1
ATOM 3399 C C . PRO A 1 430 ? -90.892 14.312 118.204 1.00 70.25 430 PRO A C 1
ATOM 3401 O O . PRO A 1 430 ? -90.608 14.141 117.018 1.00 70.25 430 PRO A O 1
ATOM 3404 N N . ASP A 1 431 ? -89.973 14.667 119.106 1.00 69.81 431 ASP A N 1
ATOM 3405 C CA . ASP A 1 431 ? -88.587 15.001 118.747 1.00 69.81 431 ASP A CA 1
ATOM 3406 C C . ASP A 1 431 ? -87.822 13.787 118.190 1.00 69.81 431 ASP A C 1
ATOM 3408 O O . ASP A 1 431 ? -87.032 13.912 117.252 1.00 69.81 431 ASP A O 1
ATOM 3412 N N . ALA A 1 432 ? -88.101 12.584 118.706 1.00 71.12 432 ALA A N 1
ATOM 3413 C CA . ALA A 1 432 ? -87.473 11.349 118.236 1.00 71.12 432 ALA A CA 1
ATOM 3414 C C . ALA A 1 432 ? -87.883 10.995 116.794 1.00 71.12 432 ALA A C 1
ATOM 3416 O O . ALA A 1 432 ? -87.050 10.533 116.013 1.00 71.12 432 ALA A O 1
ATOM 3417 N N . ILE A 1 433 ? -89.134 11.269 116.412 1.00 70.00 433 ILE A N 1
ATOM 3418 C CA . ILE A 1 433 ? -89.650 10.994 115.061 1.00 70.00 433 ILE A CA 1
ATOM 3419 C C . ILE A 1 433 ? -88.990 11.924 114.029 1.00 70.00 433 ILE A C 1
ATOM 3421 O O . ILE A 1 433 ? -88.567 11.468 112.969 1.00 70.00 433 ILE A O 1
ATOM 3425 N N . CYS A 1 434 ? -88.790 13.200 114.372 1.00 70.44 434 CYS A N 1
ATOM 3426 C CA . CYS A 1 434 ? -88.173 14.193 113.485 1.00 70.44 434 CYS A CA 1
ATOM 3427 C C . CYS A 1 434 ? -86.693 13.875 113.164 1.00 70.44 434 CYS A C 1
ATOM 3429 O O . CYS A 1 434 ? -86.208 14.111 112.058 1.00 70.44 434 CYS A O 1
ATOM 3431 N N . THR A 1 435 ? -85.956 13.271 114.107 1.00 73.69 435 THR A N 1
ATOM 3432 C CA . THR A 1 435 ? -84.560 12.845 113.860 1.00 73.69 435 THR A CA 1
ATOM 3433 C C . THR A 1 435 ? -84.425 11.658 112.904 1.00 73.69 435 THR A C 1
ATOM 3435 O O . THR A 1 435 ? -83.367 11.484 112.295 1.00 73.69 435 THR A O 1
ATOM 3438 N N . LEU A 1 436 ? -85.469 10.838 112.774 1.00 73.50 436 LEU A N 1
ATOM 3439 C CA . LEU A 1 436 ? -85.473 9.650 111.923 1.00 73.50 436 LEU A CA 1
ATOM 3440 C C . LEU A 1 436 ? -85.751 10.022 110.458 1.00 73.50 436 LEU A C 1
ATOM 3442 O O . LEU A 1 436 ? -85.095 9.489 109.567 1.00 73.50 436 LEU A O 1
ATOM 3446 N N . ASP A 1 437 ? -86.620 11.009 110.234 1.00 75.94 437 ASP A N 1
ATOM 3447 C CA . ASP A 1 437 ? -86.967 11.535 108.907 1.00 75.94 437 ASP A CA 1
ATOM 3448 C C . ASP A 1 437 ? -85.748 12.161 108.199 1.00 75.94 437 ASP A C 1
ATOM 3450 O O . ASP A 1 437 ? -85.386 11.770 107.091 1.00 75.94 437 ASP A O 1
ATOM 3454 N N . ASN A 1 438 ? -84.987 13.003 108.910 1.00 76.75 438 ASN A N 1
ATOM 3455 C CA . ASN A 1 438 ? -83.763 13.623 108.382 1.00 76.75 438 ASN A CA 1
ATOM 3456 C C . ASN A 1 438 ? -82.685 12.604 107.957 1.00 76.75 438 ASN A C 1
ATOM 3458 O O . ASN A 1 438 ? -81.909 12.859 107.033 1.00 76.75 438 ASN A O 1
ATOM 3462 N N . LYS A 1 439 ? -82.610 11.442 108.624 1.00 79.50 439 LYS A N 1
ATOM 3463 C CA . LYS A 1 439 ? -81.660 10.379 108.255 1.00 79.50 439 LYS A CA 1
ATOM 3464 C C . LYS A 1 439 ? -82.079 9.663 106.972 1.00 79.50 439 LYS A C 1
ATOM 3466 O O . LYS A 1 439 ? -81.205 9.296 106.189 1.00 79.50 439 LYS A O 1
ATOM 3471 N N . ILE A 1 440 ? -83.378 9.504 106.729 1.00 76.62 440 ILE A N 1
ATOM 3472 C CA . ILE A 1 440 ? -83.899 8.881 105.506 1.00 76.62 440 ILE A CA 1
ATOM 3473 C C . ILE A 1 440 ? -83.618 9.778 104.293 1.00 76.62 440 ILE A C 1
ATOM 3475 O O . ILE A 1 440 ? -83.060 9.299 103.309 1.00 76.62 440 ILE A O 1
ATOM 3479 N N . THR A 1 441 ? -83.855 11.089 104.396 1.00 76.94 441 THR A N 1
ATOM 3480 C CA . THR A 1 441 ? -83.564 12.039 103.303 1.00 76.94 441 THR A CA 1
ATOM 3481 C C . THR A 1 441 ? -82.075 12.071 102.933 1.00 76.94 441 THR A C 1
ATOM 3483 O O . THR A 1 441 ? -81.713 12.220 101.768 1.00 76.94 441 THR A O 1
ATOM 3486 N N . SER A 1 442 ? -81.180 11.885 103.912 1.00 78.38 442 SER A N 1
ATOM 3487 C CA . SER A 1 442 ? -79.737 11.801 103.643 1.00 78.38 442 SER A CA 1
ATOM 3488 C C . SER A 1 442 ? -79.331 10.537 102.872 1.00 78.38 442 SER A C 1
ATOM 3490 O O . SER A 1 442 ? -78.405 10.586 102.065 1.00 78.38 442 SER A O 1
ATOM 3492 N N . ALA A 1 443 ? -80.041 9.420 103.066 1.00 76.94 443 ALA A N 1
ATOM 3493 C CA . ALA A 1 443 ? -79.781 8.171 102.353 1.00 76.94 443 ALA A CA 1
ATOM 3494 C C . ALA A 1 443 ? -80.186 8.254 100.870 1.00 76.94 443 ALA A C 1
ATOM 3496 O O . ALA A 1 443 ? -79.444 7.774 100.014 1.00 76.94 443 ALA A O 1
ATOM 3497 N N . GLU A 1 444 ? -81.292 8.939 100.556 1.00 82.00 444 GLU A N 1
ATOM 3498 C CA . GLU A 1 444 ? -81.710 9.222 99.170 1.00 82.00 444 GLU A CA 1
ATOM 3499 C C . GLU A 1 444 ? -80.678 10.081 98.415 1.00 82.00 444 GLU A C 1
ATOM 3501 O O . GLU A 1 444 ? -80.440 9.882 97.222 1.00 82.00 444 GLU A O 1
ATOM 3506 N N . GLY A 1 445 ? -80.002 11.004 99.111 1.00 83.25 445 GLY A N 1
ATOM 3507 C CA . GLY A 1 445 ? -78.905 11.794 98.543 1.00 83.25 445 GLY A CA 1
ATOM 3508 C C . GLY A 1 445 ? -77.735 10.934 98.050 1.00 83.25 445 GLY A C 1
ATOM 3509 O O . GLY A 1 445 ? -77.259 11.129 96.931 1.00 83.25 445 GLY A O 1
ATOM 3510 N N . PHE A 1 446 ? -77.316 9.940 98.841 1.00 85.75 446 PHE A N 1
ATOM 3511 C CA . PHE A 1 446 ? -76.234 9.026 98.456 1.00 85.75 446 PHE A CA 1
ATOM 3512 C C . PHE A 1 446 ? -76.625 8.087 97.309 1.00 85.75 446 PHE A C 1
ATOM 3514 O O . PHE A 1 446 ? -75.785 7.752 96.475 1.00 85.75 446 PHE A O 1
ATOM 3521 N N . GLU A 1 447 ? -77.891 7.674 97.226 1.00 85.94 447 GLU A N 1
ATOM 3522 C CA . GLU A 1 447 ? -78.372 6.843 96.118 1.00 85.94 447 GLU A CA 1
ATOM 3523 C C . GLU A 1 447 ? -78.327 7.598 94.779 1.00 85.94 447 GLU A C 1
ATOM 3525 O O . GLU A 1 447 ? -77.879 7.050 93.767 1.00 85.94 447 GLU A O 1
ATOM 3530 N N . ASN A 1 448 ? -78.689 8.884 94.785 1.00 87.75 448 ASN A N 1
ATOM 3531 C CA . ASN A 1 448 ? -78.576 9.747 93.608 1.00 87.75 448 ASN A CA 1
ATOM 3532 C C . ASN A 1 448 ? -77.115 9.941 93.167 1.00 87.75 448 ASN A C 1
ATOM 3534 O O . ASN A 1 448 ? -76.824 9.885 91.972 1.00 87.75 448 ASN A O 1
ATOM 3538 N N . GLU A 1 449 ? -76.185 10.105 94.111 1.00 90.88 449 GLU A N 1
ATOM 3539 C CA . GLU A 1 449 ? -74.751 10.236 93.815 1.00 90.88 449 GLU A CA 1
ATOM 3540 C C . GLU A 1 449 ? -74.162 8.941 93.227 1.00 90.88 449 GLU A C 1
ATOM 3542 O O . GLU A 1 449 ? -73.428 8.978 92.238 1.00 90.88 449 GLU A O 1
ATOM 3547 N N . ILE A 1 450 ? -74.552 7.775 93.757 1.00 89.25 450 ILE A N 1
ATOM 3548 C CA . ILE A 1 450 ? -74.167 6.466 93.205 1.00 89.25 450 ILE A CA 1
ATOM 3549 C C . ILE A 1 450 ? -74.679 6.298 91.769 1.00 89.25 450 ILE A C 1
ATOM 3551 O O . ILE A 1 450 ? -73.970 5.745 90.925 1.00 89.25 450 ILE A O 1
ATOM 3555 N N . ASN A 1 451 ? -75.898 6.750 91.475 1.00 89.50 451 ASN A N 1
ATOM 3556 C CA . ASN A 1 451 ? -76.460 6.654 90.130 1.00 89.50 451 ASN A CA 1
ATOM 3557 C C . ASN A 1 451 ? -75.756 7.601 89.145 1.00 89.50 451 ASN A C 1
ATOM 3559 O O . ASN A 1 451 ? -75.417 7.162 88.046 1.00 89.50 451 ASN A O 1
ATOM 3563 N N . ALA A 1 452 ? -75.428 8.829 89.560 1.00 89.75 452 ALA A N 1
ATOM 3564 C CA . ALA A 1 452 ? -74.623 9.751 88.755 1.00 89.75 452 ALA A CA 1
ATOM 3565 C C . ALA A 1 452 ? -73.227 9.175 88.442 1.00 89.75 452 ALA A C 1
ATOM 3567 O O . ALA A 1 452 ? -72.798 9.172 87.289 1.00 89.75 452 ALA A O 1
ATOM 3568 N N . LEU A 1 453 ? -72.556 8.587 89.440 1.00 91.50 453 LEU A N 1
ATOM 3569 C CA . LEU A 1 453 ? -71.270 7.902 89.256 1.00 91.50 453 LEU A CA 1
ATOM 3570 C C . LEU A 1 453 ? -71.374 6.703 88.303 1.00 91.50 453 LEU A C 1
ATOM 3572 O O . LEU A 1 453 ? -70.475 6.473 87.495 1.00 91.50 453 LEU A O 1
ATOM 3576 N N . LYS A 1 454 ? -72.464 5.929 88.355 1.00 91.75 454 LYS A N 1
ATOM 3577 C CA . LYS A 1 454 ? -72.690 4.821 87.410 1.00 91.75 454 LYS A CA 1
ATOM 3578 C C . LYS A 1 454 ? -72.858 5.316 85.973 1.00 91.75 454 LYS A C 1
ATOM 3580 O O . LYS A 1 454 ? -72.305 4.695 85.063 1.00 91.75 454 LYS A O 1
ATOM 3585 N N . GLU A 1 455 ? -73.587 6.410 85.760 1.00 92.50 455 GLU A N 1
ATOM 3586 C CA . GLU A 1 455 ? -73.724 7.034 84.437 1.00 92.50 455 GLU A CA 1
ATOM 3587 C C . GLU A 1 455 ? -72.382 7.577 83.924 1.00 92.50 455 GLU A C 1
ATOM 3589 O O . GLU A 1 455 ? -72.028 7.364 82.760 1.00 92.50 455 GLU A O 1
ATOM 3594 N N . GLU A 1 456 ? -71.581 8.197 84.791 1.00 93.62 456 GLU A N 1
ATOM 3595 C CA . GLU A 1 456 ? -70.237 8.678 84.450 1.00 93.62 456 GLU A CA 1
ATOM 3596 C C . GLU A 1 456 ? -69.290 7.523 84.076 1.00 93.62 456 GLU A C 1
ATOM 3598 O O . GLU A 1 456 ? -68.582 7.574 83.066 1.00 93.62 456 GLU A O 1
ATOM 3603 N N . VAL A 1 457 ? -69.321 6.417 84.826 1.00 92.50 457 VAL A N 1
ATOM 3604 C CA . VAL A 1 457 ? -68.549 5.208 84.495 1.00 92.50 457 VAL A CA 1
ATOM 3605 C C . VAL A 1 457 ? -68.995 4.623 83.154 1.00 92.50 457 VAL A C 1
ATOM 3607 O O . VAL A 1 457 ? -68.149 4.244 82.340 1.00 92.50 457 VAL A O 1
ATOM 3610 N N . HIS A 1 458 ? -70.301 4.569 82.884 1.00 93.31 458 HIS A N 1
ATOM 3611 C CA . HIS A 1 458 ? -70.817 4.046 81.620 1.00 93.31 458 HIS A CA 1
ATOM 3612 C C . HIS A 1 458 ? -70.414 4.930 80.432 1.00 93.31 458 HIS A C 1
ATOM 3614 O O . HIS A 1 458 ? -69.981 4.416 79.398 1.00 93.31 458 HIS A O 1
ATOM 3620 N N . THR A 1 459 ? -70.549 6.251 80.547 1.00 93.19 459 THR A N 1
ATOM 3621 C CA . THR A 1 459 ? -70.155 7.190 79.483 1.00 93.19 459 THR A CA 1
ATOM 3622 C C . THR A 1 459 ? -68.653 7.116 79.214 1.00 93.19 459 THR A C 1
ATOM 3624 O O . THR A 1 459 ? -68.245 6.986 78.058 1.00 93.19 459 THR A O 1
ATOM 3627 N N . THR A 1 460 ? -67.835 7.052 80.267 1.00 92.81 460 THR A N 1
ATOM 3628 C CA . THR A 1 460 ? -66.381 6.850 80.162 1.00 92.81 460 THR A CA 1
ATOM 3629 C C . THR A 1 460 ? -66.037 5.515 79.493 1.00 92.81 460 THR A C 1
ATOM 3631 O O . THR A 1 460 ? -65.151 5.445 78.640 1.00 92.81 460 THR A O 1
ATOM 3634 N N . MET A 1 461 ? -66.749 4.436 79.828 1.00 93.81 461 MET A N 1
ATOM 3635 C CA . MET A 1 461 ? -66.561 3.124 79.200 1.00 93.81 461 MET A CA 1
ATOM 3636 C C . MET A 1 461 ? -66.903 3.149 77.703 1.00 93.81 461 MET A C 1
ATOM 3638 O O . MET A 1 461 ? -66.196 2.529 76.901 1.00 93.81 461 MET A O 1
ATOM 3642 N N . LEU A 1 462 ? -67.947 3.884 77.313 1.00 93.25 462 LEU A N 1
ATOM 3643 C CA . LEU A 1 462 ? -68.339 4.041 75.913 1.00 93.25 462 LEU A CA 1
ATOM 3644 C C . LEU A 1 462 ? -67.267 4.807 75.125 1.00 93.25 462 LEU A C 1
ATOM 3646 O O . LEU A 1 462 ? -66.795 4.313 74.102 1.00 93.25 462 LEU A O 1
ATOM 3650 N N . GLN A 1 463 ? -66.797 5.938 75.663 1.00 94.44 463 GLN A N 1
ATOM 3651 C CA . GLN A 1 463 ? -65.707 6.732 75.081 1.00 94.44 463 GLN A CA 1
ATOM 3652 C C . GLN A 1 463 ? -64.406 5.927 74.966 1.00 94.44 463 GLN A C 1
ATOM 3654 O O . GLN A 1 463 ? -63.712 5.977 73.948 1.00 94.44 463 GLN A O 1
ATOM 3659 N N . LYS A 1 464 ? -64.074 5.120 75.981 1.00 95.31 464 LYS A N 1
ATOM 3660 C CA . LYS A 1 464 ? -62.927 4.203 75.930 1.00 95.31 464 LYS A CA 1
ATOM 3661 C C . LYS A 1 464 ? -63.079 3.170 74.811 1.00 95.31 464 LYS A C 1
ATOM 3663 O O . LYS A 1 464 ? -62.112 2.854 74.126 1.00 95.31 464 LYS A O 1
ATOM 3668 N N . THR A 1 465 ? -64.278 2.633 74.615 1.00 94.25 465 THR A N 1
ATOM 3669 C CA . THR A 1 465 ? -64.530 1.635 73.566 1.00 94.25 465 THR A CA 1
ATOM 3670 C C . THR A 1 465 ? -64.416 2.257 72.173 1.00 94.25 465 THR A C 1
ATOM 3672 O O . THR A 1 465 ? -63.786 1.678 71.289 1.00 94.25 465 THR A O 1
ATOM 3675 N N . GLU A 1 466 ? -64.947 3.466 71.994 1.00 94.50 466 GLU A N 1
ATOM 3676 C CA . GLU A 1 466 ? -64.849 4.231 70.748 1.00 94.50 466 GLU A CA 1
ATOM 3677 C C . GLU A 1 466 ? -63.397 4.600 70.412 1.00 94.50 466 GLU A C 1
ATOM 3679 O O . GLU A 1 466 ? -62.926 4.339 69.304 1.00 94.50 466 GLU A O 1
ATOM 3684 N N . THR A 1 467 ? -62.643 5.119 71.385 1.00 93.75 467 THR A N 1
ATOM 3685 C CA . THR A 1 467 ? -61.219 5.455 71.206 1.00 93.75 467 THR A CA 1
ATOM 3686 C C . T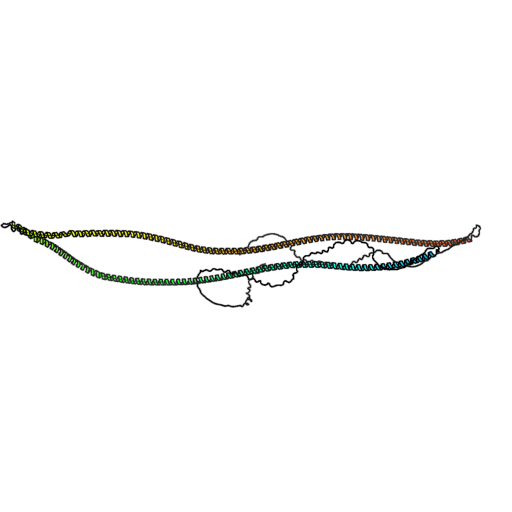HR A 1 467 ? -60.367 4.226 70.893 1.00 93.75 467 THR A C 1
ATOM 3688 O O . THR A 1 467 ? -59.515 4.293 70.008 1.00 93.75 467 THR A O 1
ATOM 3691 N N . VAL A 1 468 ? -60.625 3.077 71.531 1.00 95.00 468 VAL A N 1
ATOM 3692 C CA . VAL A 1 468 ? -59.962 1.803 71.194 1.00 95.00 468 VAL A CA 1
ATOM 3693 C C . VAL A 1 468 ? -60.313 1.344 69.776 1.00 95.00 468 VAL A C 1
ATOM 3695 O O . VAL A 1 468 ? -59.441 0.848 69.065 1.00 95.00 468 VAL A O 1
ATOM 3698 N N . SER A 1 469 ? -61.561 1.524 69.332 1.00 94.25 469 SER A N 1
ATOM 3699 C CA . SER A 1 469 ? -61.961 1.209 67.956 1.00 94.25 469 SER A CA 1
ATOM 3700 C C . SER A 1 469 ? -61.251 2.104 66.937 1.00 94.25 469 SER A C 1
ATOM 3702 O O . SER A 1 469 ? -60.769 1.609 65.918 1.00 94.25 469 SER A O 1
ATOM 3704 N N . MET A 1 470 ? -61.131 3.406 67.219 1.00 95.19 470 MET A N 1
ATOM 3705 C CA . MET A 1 470 ? -60.372 4.331 66.372 1.00 95.19 470 MET A CA 1
ATOM 3706 C C . MET A 1 470 ? -58.881 3.984 66.329 1.00 95.19 470 MET A C 1
ATOM 3708 O O . MET A 1 470 ? -58.298 3.987 65.248 1.00 95.19 470 MET A O 1
ATOM 3712 N N . LEU A 1 471 ? -58.277 3.634 67.471 1.00 94.06 471 LEU A N 1
ATOM 3713 C CA . LEU A 1 471 ? -56.887 3.171 67.543 1.00 94.06 471 LEU A CA 1
ATOM 3714 C C . LEU A 1 471 ? -56.662 1.941 66.663 1.00 94.06 471 LEU A C 1
ATOM 3716 O O . LEU A 1 471 ? -55.773 1.962 65.824 1.00 94.06 471 LEU A O 1
ATOM 3720 N N . ARG A 1 472 ? -57.530 0.926 66.753 1.00 94.69 472 ARG A N 1
ATOM 3721 C CA . ARG A 1 472 ? -57.437 -0.268 65.894 1.00 94.69 472 ARG A CA 1
ATOM 3722 C C . ARG A 1 472 ? -57.572 0.054 64.407 1.00 94.69 472 ARG A C 1
ATOM 3724 O O . ARG A 1 472 ? -56.871 -0.534 63.592 1.00 94.69 472 ARG A O 1
ATOM 3731 N N . SER A 1 473 ? -58.460 0.982 64.047 1.00 94.88 473 SER A N 1
ATOM 3732 C CA . SER A 1 473 ? -58.580 1.442 62.659 1.00 94.88 473 SER A CA 1
ATOM 3733 C C . SER A 1 473 ? -57.307 2.145 62.184 1.00 94.88 473 SER A C 1
ATOM 3735 O O . SER A 1 473 ? -56.917 1.968 61.034 1.00 94.88 473 SER A O 1
ATOM 3737 N N . LYS A 1 474 ? -56.662 2.934 63.053 1.00 95.81 474 LYS A N 1
ATOM 3738 C CA . LYS A 1 474 ? -55.399 3.613 62.746 1.00 95.81 474 LYS A CA 1
ATOM 3739 C C . LYS A 1 474 ? -54.227 2.643 62.664 1.00 95.81 474 LYS A C 1
ATOM 3741 O O . LYS A 1 474 ? -53.414 2.787 61.760 1.00 95.81 474 LYS A O 1
ATOM 3746 N N . ASP A 1 475 ? -54.176 1.633 63.525 1.00 96.25 475 ASP A N 1
ATOM 3747 C CA . ASP A 1 475 ? -53.177 0.565 63.447 1.00 96.25 475 ASP A CA 1
ATOM 3748 C C . ASP A 1 475 ? -53.287 -0.196 62.117 1.00 96.25 475 ASP A C 1
ATOM 3750 O O . ASP A 1 475 ? -52.273 -0.456 61.475 1.00 96.25 475 ASP A O 1
ATOM 3754 N N . HIS A 1 476 ? -54.511 -0.476 61.651 1.00 95.12 476 HIS A N 1
ATOM 3755 C CA . HIS A 1 476 ? -54.730 -1.111 60.349 1.00 95.12 476 HIS A CA 1
ATOM 3756 C C . HIS A 1 476 ? -54.283 -0.224 59.175 1.00 95.12 476 HIS A C 1
ATOM 3758 O O . HIS A 1 476 ? -53.616 -0.704 58.263 1.00 95.12 476 HIS A O 1
ATOM 3764 N N . GLU A 1 477 ? -54.588 1.078 59.218 1.00 96.38 477 GLU A N 1
ATOM 3765 C CA . GLU A 1 477 ? -54.121 2.049 58.217 1.00 96.38 477 GLU A CA 1
ATOM 3766 C C . GLU A 1 477 ? -52.583 2.137 58.190 1.00 96.38 477 GLU A C 1
ATOM 3768 O O . GLU A 1 477 ? -51.976 2.166 57.119 1.00 96.38 477 GLU A O 1
ATOM 3773 N N . ILE A 1 478 ? -51.932 2.123 59.359 1.00 96.12 478 ILE A N 1
ATOM 3774 C CA . ILE A 1 478 ? -50.466 2.098 59.477 1.00 96.12 478 ILE A CA 1
ATOM 3775 C C . ILE A 1 478 ? -49.894 0.804 58.886 1.00 96.12 478 ILE A C 1
ATOM 3777 O O . ILE A 1 478 ? -48.884 0.845 58.184 1.00 96.12 478 ILE A O 1
ATOM 3781 N N . GLU A 1 479 ? -50.522 -0.341 59.147 1.00 96.06 479 GLU A N 1
ATOM 3782 C CA . GLU A 1 479 ? -50.102 -1.632 58.601 1.00 96.06 479 GLU A CA 1
ATOM 3783 C C . GLU A 1 479 ? -50.231 -1.670 57.069 1.00 96.06 479 GLU A C 1
ATOM 3785 O O . GLU A 1 479 ? -49.304 -2.102 56.380 1.00 96.06 479 GLU A O 1
ATOM 3790 N N . GLU A 1 480 ? -51.325 -1.143 56.514 1.00 96.12 480 GLU A N 1
ATOM 3791 C CA . GLU A 1 480 ? -51.523 -1.015 55.066 1.00 96.12 480 GLU A CA 1
ATOM 3792 C C . GLU A 1 480 ? -50.480 -0.082 54.427 1.00 96.12 480 GLU A C 1
ATOM 3794 O O . GLU A 1 480 ? -49.859 -0.433 53.418 1.00 96.12 480 GLU A O 1
ATOM 3799 N N . LEU A 1 481 ? -50.214 1.077 55.040 1.00 95.62 481 LEU A N 1
ATOM 3800 C CA . LEU A 1 481 ? -49.173 2.004 54.586 1.00 95.62 481 LEU A CA 1
ATOM 3801 C C . LEU A 1 481 ? -47.775 1.379 54.648 1.00 95.62 481 LEU A C 1
ATOM 3803 O O . LEU A 1 481 ? -46.996 1.552 53.710 1.00 95.62 481 LEU A O 1
ATOM 3807 N N . ASN A 1 482 ? -47.460 0.618 55.698 1.00 95.94 482 ASN A N 1
ATOM 3808 C CA . ASN A 1 482 ? -46.190 -0.099 55.809 1.00 95.94 482 ASN A CA 1
ATOM 3809 C C . ASN A 1 482 ? -46.047 -1.176 54.731 1.00 95.94 482 ASN A C 1
ATOM 3811 O O . ASN A 1 482 ? -44.984 -1.285 54.122 1.00 95.94 482 ASN A O 1
ATOM 3815 N N . ASN A 1 483 ? -47.106 -1.933 54.444 1.00 96.12 483 ASN A N 1
ATOM 3816 C CA . ASN A 1 483 ? -47.095 -2.925 53.369 1.00 96.12 483 ASN A CA 1
ATOM 3817 C C . ASN A 1 483 ? -46.891 -2.267 51.993 1.00 96.12 483 ASN A C 1
ATOM 3819 O O . ASN A 1 483 ? -46.083 -2.745 51.191 1.00 96.12 483 ASN A O 1
ATOM 3823 N N . ASN A 1 484 ? -47.548 -1.131 51.745 1.00 96.56 484 ASN A N 1
ATOM 3824 C CA . ASN A 1 484 ? -47.358 -0.340 50.527 1.00 96.56 484 ASN A CA 1
ATOM 3825 C C . ASN A 1 484 ? -45.930 0.214 50.416 1.00 96.56 484 ASN A C 1
ATOM 3827 O O . ASN A 1 484 ? -45.318 0.130 49.348 1.00 96.56 484 ASN A O 1
ATOM 3831 N N . LEU A 1 485 ? -45.369 0.730 51.514 1.00 95.44 485 LEU A N 1
ATOM 3832 C CA . LEU A 1 485 ? -43.986 1.201 51.571 1.00 95.44 485 LEU A CA 1
ATOM 3833 C C . LEU A 1 485 ? -43.006 0.063 51.268 1.00 95.44 485 LEU A C 1
ATOM 3835 O O . LEU A 1 485 ? -42.096 0.236 50.462 1.00 95.44 485 LEU A O 1
ATOM 3839 N N . LEU A 1 486 ? -43.222 -1.117 51.852 1.00 96.00 486 LEU A N 1
ATOM 3840 C CA . LEU A 1 486 ? -42.380 -2.290 51.632 1.00 96.00 486 LEU A CA 1
ATOM 3841 C C . LEU A 1 486 ? -42.428 -2.760 50.169 1.00 96.00 486 LEU A C 1
ATOM 3843 O O . LEU A 1 486 ? -41.395 -3.105 49.596 1.00 96.00 486 LEU A O 1
ATOM 3847 N N . SER A 1 487 ? -43.609 -2.731 49.541 1.00 96.06 487 SER A N 1
ATOM 3848 C CA . SER A 1 487 ? -43.760 -3.016 48.107 1.00 96.06 487 SER A CA 1
ATOM 3849 C C . SER A 1 487 ? -43.009 -1.999 47.248 1.00 96.06 487 SER A C 1
ATOM 3851 O O . SER A 1 487 ? -42.327 -2.378 46.299 1.00 96.06 487 SER A O 1
ATOM 3853 N N . LYS A 1 488 ? -43.088 -0.707 47.592 1.00 96.25 488 LYS A N 1
ATOM 3854 C CA . LYS A 1 488 ? -42.373 0.352 46.869 1.00 96.25 488 LYS A CA 1
ATOM 3855 C C . LYS A 1 488 ? -40.862 0.256 47.029 1.00 96.25 488 LYS A C 1
ATOM 3857 O O . LYS A 1 488 ? -40.156 0.494 46.057 1.00 96.25 488 LYS A O 1
ATOM 3862 N N . ILE A 1 489 ? -40.368 -0.132 48.204 1.00 96.19 489 ILE A N 1
ATOM 3863 C CA . ILE A 1 489 ? -38.939 -0.393 48.427 1.00 96.19 489 ILE A CA 1
ATOM 3864 C C . ILE A 1 489 ? -38.459 -1.524 47.513 1.00 96.19 489 ILE A C 1
ATOM 3866 O O . ILE A 1 489 ? -37.460 -1.344 46.825 1.00 96.19 489 ILE A O 1
ATOM 3870 N N . LYS A 1 490 ? -39.208 -2.632 47.421 1.00 95.75 490 LYS A N 1
ATOM 3871 C CA . LYS A 1 490 ? -38.876 -3.739 46.506 1.00 95.75 490 LYS A CA 1
ATOM 3872 C C . LYS A 1 490 ? -38.852 -3.305 45.039 1.00 95.75 490 LYS A C 1
ATOM 3874 O O . LYS A 1 490 ? -37.912 -3.630 44.325 1.00 95.75 490 LYS A O 1
ATOM 3879 N N . GLU A 1 491 ? -39.846 -2.537 44.589 1.00 96.75 491 GLU A N 1
ATOM 3880 C CA . GLU A 1 491 ? -39.850 -1.984 43.224 1.00 96.75 491 GLU A CA 1
ATOM 3881 C C . GLU A 1 491 ? -38.621 -1.094 42.960 1.00 96.75 491 GLU A C 1
ATOM 3883 O O . GLU A 1 491 ? -38.066 -1.102 41.860 1.00 96.75 491 GLU A O 1
ATOM 3888 N N . LEU A 1 492 ? -38.190 -0.323 43.961 1.00 95.94 492 LEU A N 1
ATOM 3889 C CA . LEU A 1 492 ? -37.046 0.582 43.861 1.00 95.94 492 LEU A CA 1
ATOM 3890 C C . LEU A 1 492 ? -35.718 -0.190 43.823 1.00 95.94 492 LEU A C 1
ATOM 3892 O O . LEU A 1 492 ? -34.845 0.158 43.030 1.00 95.94 492 LEU A O 1
ATOM 3896 N N . GLU A 1 493 ? -35.594 -1.266 44.604 1.00 95.94 493 GLU A N 1
ATOM 3897 C CA . GLU A 1 493 ? -34.473 -2.212 44.524 1.00 95.94 493 GLU A CA 1
ATOM 3898 C C . GLU A 1 493 ? -34.400 -2.868 43.137 1.00 95.94 493 GLU A C 1
ATOM 3900 O O . GLU A 1 493 ? -33.356 -2.811 42.491 1.00 95.94 493 GLU A O 1
ATOM 3905 N N . GLU A 1 494 ? -35.517 -3.374 42.602 1.00 96.56 494 GLU A N 1
ATOM 3906 C CA . GLU A 1 494 ? -35.547 -3.958 41.253 1.00 96.56 494 GLU A CA 1
ATOM 3907 C C . GLU A 1 494 ? -35.157 -2.956 40.155 1.00 96.56 494 GLU A C 1
ATOM 3909 O O . GLU A 1 494 ? -34.508 -3.316 39.169 1.00 96.56 494 GLU A O 1
ATOM 3914 N N . LEU A 1 495 ? -35.581 -1.694 40.282 1.00 95.62 495 LEU A N 1
ATOM 3915 C CA . LEU A 1 495 ? -35.192 -0.632 39.353 1.00 95.62 495 LEU A CA 1
ATOM 3916 C C . LEU A 1 495 ? -33.710 -0.274 39.489 1.00 95.62 495 LEU A C 1
ATOM 3918 O O . LEU A 1 495 ? -33.054 -0.041 38.473 1.00 95.62 495 LEU A O 1
ATOM 3922 N N . SER A 1 496 ? -33.180 -0.257 40.712 1.00 96.56 496 SER A N 1
ATOM 3923 C CA . SER A 1 496 ? -31.754 -0.054 40.975 1.00 96.56 496 SER A CA 1
ATOM 3924 C C . SER A 1 496 ? -30.912 -1.159 40.335 1.00 96.56 496 SER A C 1
ATOM 3926 O O . SER A 1 496 ? -29.948 -0.860 39.628 1.00 96.56 496 SER A O 1
ATOM 3928 N N . ASP A 1 497 ? -31.319 -2.420 40.484 1.00 96.31 497 ASP A N 1
ATOM 3929 C CA . ASP A 1 497 ? -30.640 -3.570 39.881 1.00 96.31 497 ASP A CA 1
ATOM 3930 C C . ASP A 1 497 ? -30.680 -3.514 38.350 1.00 96.31 497 ASP A C 1
ATOM 3932 O O . ASP A 1 497 ? -29.654 -3.675 37.685 1.00 96.31 497 ASP A O 1
ATOM 3936 N N . LYS A 1 498 ? -31.846 -3.202 37.764 1.00 96.69 498 LYS A N 1
ATOM 3937 C CA . LYS A 1 498 ? -31.978 -2.992 36.310 1.00 96.69 498 LYS A CA 1
ATOM 3938 C C . LYS A 1 498 ? -31.080 -1.858 35.820 1.00 96.69 498 LYS A C 1
ATOM 3940 O O . LYS A 1 498 ? -30.465 -1.987 34.763 1.00 96.69 498 LYS A O 1
ATOM 3945 N N . ASN A 1 499 ? -30.982 -0.763 36.572 1.00 94.56 499 ASN A N 1
ATOM 3946 C CA . ASN A 1 499 ? -30.110 0.354 36.229 1.00 94.56 499 ASN A CA 1
ATOM 3947 C C . ASN A 1 499 ? -28.628 -0.044 36.288 1.00 94.56 499 ASN A C 1
ATOM 3949 O O . ASN A 1 499 ? -27.876 0.293 35.376 1.00 94.56 499 ASN A O 1
ATOM 3953 N N . ALA A 1 500 ? -28.215 -0.812 37.300 1.00 95.94 500 ALA A N 1
ATOM 3954 C CA . ALA A 1 500 ? -26.855 -1.335 37.393 1.00 95.94 500 ALA A CA 1
ATOM 3955 C C . ALA A 1 500 ? -26.516 -2.241 36.196 1.00 95.94 500 ALA A C 1
ATOM 3957 O O . ALA A 1 500 ? -25.467 -2.067 35.573 1.00 95.94 500 ALA A O 1
ATOM 3958 N N . ILE A 1 501 ? -27.426 -3.144 35.810 1.00 96.44 501 ILE A N 1
ATOM 3959 C CA . ILE A 1 501 ? -27.260 -4.002 34.626 1.00 96.44 501 ILE A CA 1
ATOM 3960 C C . ILE A 1 501 ? -27.124 -3.150 33.359 1.00 96.44 501 ILE A C 1
ATOM 3962 O O . ILE A 1 501 ? -26.137 -3.291 32.636 1.00 96.44 501 ILE A O 1
ATOM 3966 N N . LEU A 1 502 ? -28.044 -2.210 33.119 1.00 95.62 502 LEU A N 1
ATOM 3967 C CA . LEU A 1 502 ? -27.982 -1.316 31.956 1.00 95.62 502 LEU A CA 1
ATOM 3968 C C . LEU A 1 502 ? -26.686 -0.503 31.917 1.00 95.62 502 LEU A C 1
ATOM 3970 O O . LEU A 1 502 ? -26.115 -0.299 30.847 1.00 95.62 502 LEU A O 1
ATOM 3974 N N . GLN A 1 503 ? -26.185 -0.068 33.071 1.00 96.31 503 GLN A N 1
ATOM 3975 C CA . GLN A 1 503 ? -24.930 0.666 33.159 1.00 96.31 503 GLN A CA 1
ATOM 3976 C C . GLN A 1 503 ? -23.732 -0.218 32.783 1.00 96.31 503 GLN A C 1
ATOM 3978 O O . GLN A 1 503 ? -22.856 0.230 32.043 1.00 96.31 503 GLN A O 1
ATOM 3983 N N . THR A 1 504 ? -23.719 -1.490 33.201 1.00 95.06 504 THR A N 1
ATOM 3984 C CA . THR A 1 504 ? -22.685 -2.450 32.772 1.00 95.06 504 THR A CA 1
ATOM 3985 C C . THR A 1 504 ? -22.754 -2.765 31.276 1.00 95.06 504 THR A C 1
ATOM 3987 O O . THR A 1 504 ? -21.718 -2.787 30.607 1.00 95.06 504 THR A O 1
ATOM 3990 N N . GLU A 1 505 ? -23.956 -2.938 30.716 1.00 96.75 505 GLU A N 1
ATOM 3991 C CA . GLU A 1 505 ? -24.153 -3.136 29.276 1.00 96.75 505 GLU A CA 1
ATOM 3992 C C . GLU A 1 505 ? -23.697 -1.910 28.482 1.00 96.75 505 GLU A C 1
ATOM 3994 O O . GLU A 1 505 ? -22.983 -2.044 27.487 1.00 96.75 505 GLU A O 1
ATOM 3999 N N . PHE A 1 506 ? -24.027 -0.706 28.952 1.00 94.94 506 PHE A N 1
ATOM 4000 C CA . PHE A 1 506 ? -23.597 0.543 28.335 1.00 94.94 506 PHE A CA 1
ATOM 4001 C C . PHE A 1 506 ? -22.069 0.682 28.327 1.00 94.94 506 PHE A C 1
ATOM 4003 O O . PHE A 1 506 ? -21.486 1.033 27.297 1.00 94.94 506 PHE A O 1
ATOM 4010 N N . SER A 1 507 ? -21.394 0.357 29.434 1.00 95.38 507 SER A N 1
ATOM 4011 C CA . SER A 1 507 ? -19.927 0.333 29.488 1.00 95.38 507 SER A CA 1
ATOM 4012 C C . SER A 1 507 ? -19.335 -0.696 28.521 1.00 95.38 507 SER A C 1
ATOM 4014 O O . SER A 1 507 ? -18.383 -0.384 27.807 1.00 95.38 507 SER A O 1
ATOM 4016 N N . SER A 1 508 ? -19.927 -1.889 28.429 1.00 97.00 508 SER A N 1
ATOM 4017 C CA . SER A 1 508 ? -19.503 -2.933 27.485 1.00 97.00 508 SER A CA 1
ATOM 4018 C C . SER A 1 508 ? -19.645 -2.490 26.021 1.00 97.00 508 SER A C 1
ATOM 4020 O O . SER A 1 508 ? -18.702 -2.606 25.232 1.00 97.00 508 SER A O 1
ATOM 4022 N N . ILE A 1 509 ? -20.788 -1.893 25.663 1.00 95.25 509 ILE A N 1
ATOM 4023 C CA . ILE A 1 509 ? -21.037 -1.334 24.326 1.00 95.25 509 ILE A CA 1
ATOM 4024 C C . ILE A 1 509 ? -20.059 -0.195 24.026 1.00 95.25 509 ILE A C 1
ATOM 4026 O O . ILE A 1 509 ? -19.538 -0.115 22.914 1.00 95.25 509 ILE A O 1
ATOM 4030 N N . THR A 1 510 ? -19.766 0.662 25.006 1.00 95.88 510 THR A N 1
ATOM 4031 C CA . THR A 1 510 ? -18.806 1.766 24.852 1.00 95.88 510 THR A CA 1
ATOM 4032 C C . THR A 1 510 ? -17.413 1.236 24.510 1.00 95.88 510 THR A C 1
ATOM 4034 O O . THR A 1 510 ? -16.827 1.658 23.514 1.00 95.88 510 THR A O 1
ATOM 4037 N N . VAL A 1 511 ? -16.924 0.233 25.248 1.00 96.06 511 VAL A N 1
ATOM 4038 C CA . VAL A 1 511 ? -15.630 -0.420 24.974 1.00 96.06 511 VAL A CA 1
ATOM 4039 C C . VAL A 1 511 ? -15.617 -1.090 23.594 1.00 96.06 511 VAL A C 1
ATOM 4041 O O . VAL A 1 511 ? -14.626 -0.997 22.863 1.00 96.06 511 VAL A O 1
ATOM 4044 N N . SER A 1 512 ? -16.716 -1.742 23.201 1.00 96.56 512 SER A N 1
ATOM 4045 C CA . SER A 1 512 ? -16.849 -2.351 21.872 1.00 96.56 512 SER A CA 1
ATOM 4046 C C . SER A 1 512 ? -16.813 -1.302 20.752 1.00 96.56 512 SER A C 1
ATOM 4048 O O . SER A 1 512 ? -16.072 -1.464 19.782 1.00 96.56 512 SER A O 1
ATOM 4050 N N . ASN A 1 513 ? -17.526 -0.183 20.907 1.00 93.44 513 ASN A N 1
ATOM 4051 C CA . ASN A 1 513 ? -17.494 0.932 19.959 1.00 93.44 513 ASN A CA 1
ATOM 4052 C C . ASN A 1 513 ? -16.097 1.547 19.840 1.00 93.44 513 ASN A C 1
ATOM 4054 O O . ASN A 1 513 ? -15.632 1.793 18.729 1.00 93.44 513 ASN A O 1
ATOM 4058 N N . GLU A 1 514 ? -15.385 1.740 20.949 1.00 95.88 514 GLU A N 1
ATOM 4059 C CA . GLU A 1 514 ? -13.996 2.209 20.923 1.00 95.88 514 GLU A CA 1
ATOM 4060 C C . GLU A 1 514 ? -13.061 1.237 20.188 1.00 95.88 514 GLU A C 1
ATOM 4062 O O . GLU A 1 514 ? -12.110 1.664 19.527 1.00 95.88 514 GLU A O 1
ATOM 4067 N N . ALA A 1 515 ? -13.309 -0.073 20.277 1.00 94.94 515 ALA A N 1
ATOM 4068 C CA . ALA A 1 515 ? -12.574 -1.067 19.499 1.00 94.94 515 ALA A CA 1
ATOM 4069 C C . ALA A 1 515 ? -12.883 -0.955 17.995 1.00 94.94 515 ALA A C 1
ATOM 4071 O O . ALA A 1 515 ? -11.951 -0.942 17.189 1.00 94.94 515 ALA A O 1
ATOM 4072 N N . TYR A 1 516 ? -14.152 -0.784 17.608 1.00 97.12 516 TYR A N 1
ATOM 4073 C CA . TYR A 1 516 ? -14.527 -0.566 16.205 1.00 97.12 516 TYR A CA 1
ATOM 4074 C C . TYR A 1 516 ? -13.959 0.738 15.639 1.00 97.12 516 TYR A C 1
ATOM 4076 O O . TYR A 1 516 ? -13.467 0.750 14.514 1.00 97.12 516 TYR A O 1
ATOM 4084 N N . VAL A 1 517 ? -13.950 1.826 16.413 1.00 97.38 517 VAL A N 1
ATOM 4085 C CA . VAL A 1 517 ? -13.330 3.098 16.003 1.00 97.38 517 VAL A CA 1
ATOM 4086 C C . VAL A 1 517 ? -11.821 2.927 15.788 1.00 97.38 517 VAL A C 1
ATOM 4088 O O . VAL A 1 517 ? -11.275 3.418 14.795 1.00 97.38 517 VAL A O 1
ATOM 4091 N N . ARG A 1 518 ? -11.134 2.184 16.665 1.00 95.25 518 ARG A N 1
ATOM 4092 C CA . ARG A 1 518 ? -9.715 1.835 16.480 1.00 95.25 518 ARG A CA 1
ATOM 4093 C C . ARG A 1 518 ? -9.479 1.001 15.221 1.00 95.25 518 ARG A C 1
ATOM 4095 O O . ARG A 1 518 ? -8.526 1.263 14.493 1.00 95.25 518 ARG A O 1
ATOM 4102 N N . GLU A 1 519 ? -10.357 0.052 14.919 1.00 96.38 519 GLU A N 1
ATOM 4103 C CA . GLU A 1 519 ? -10.227 -0.755 13.705 1.00 96.38 519 GLU A CA 1
ATOM 4104 C C . GLU A 1 519 ? -10.494 0.064 12.435 1.00 96.38 519 GLU A C 1
ATOM 4106 O O . GLU A 1 519 ? -9.723 -0.007 11.481 1.00 96.38 519 GLU A O 1
ATOM 4111 N N . ILE A 1 520 ? -11.515 0.925 12.435 1.00 94.88 520 ILE A N 1
ATOM 4112 C CA . ILE A 1 520 ? -11.812 1.826 11.312 1.00 94.88 520 ILE A CA 1
ATOM 4113 C C . ILE A 1 520 ? -10.640 2.778 11.051 1.00 94.88 520 ILE A C 1
ATOM 4115 O O . ILE A 1 520 ? -10.259 2.989 9.901 1.00 94.88 520 ILE A O 1
ATOM 4119 N N . THR A 1 521 ? -10.046 3.347 12.102 1.00 94.69 521 THR A N 1
ATOM 4120 C CA . THR A 1 521 ? -8.878 4.232 11.962 1.00 94.69 521 THR A CA 1
ATOM 4121 C C . THR A 1 521 ? -7.647 3.484 11.451 1.00 94.69 521 THR A C 1
ATOM 4123 O O . THR A 1 521 ? -6.930 4.023 10.605 1.00 94.69 521 THR A O 1
ATOM 4126 N N . ARG A 1 522 ? -7.435 2.229 11.874 1.00 97.50 522 ARG A N 1
ATOM 4127 C CA . ARG A 1 522 ? -6.389 1.354 11.325 1.00 97.50 522 ARG A CA 1
ATOM 4128 C C . ARG A 1 522 ? -6.602 1.079 9.837 1.00 97.50 522 ARG A C 1
ATOM 4130 O O . ARG A 1 522 ? -5.701 1.351 9.050 1.00 97.50 522 ARG A O 1
ATOM 4137 N N . ILE A 1 523 ? -7.795 0.624 9.451 1.00 95.56 523 ILE A N 1
ATOM 4138 C CA . ILE A 1 523 ? -8.147 0.341 8.051 1.00 95.56 523 ILE A CA 1
ATOM 4139 C C . ILE A 1 523 ? -7.994 1.601 7.197 1.00 95.56 523 ILE A C 1
ATOM 4141 O O . ILE A 1 523 ? -7.451 1.535 6.099 1.00 95.56 523 ILE A O 1
ATOM 4145 N N . LYS A 1 524 ? -8.423 2.767 7.694 1.00 97.31 524 LYS A N 1
ATOM 4146 C CA . LYS A 1 524 ? -8.272 4.039 6.976 1.00 97.31 524 LYS A CA 1
ATOM 4147 C C . LYS A 1 524 ? -6.802 4.356 6.691 1.00 97.31 524 LYS A C 1
ATOM 4149 O O . LYS A 1 524 ? -6.478 4.720 5.564 1.00 97.31 524 LYS A O 1
ATOM 4154 N N . LYS A 1 525 ? -5.922 4.159 7.676 1.00 96.19 525 LYS A N 1
ATOM 4155 C CA . LYS A 1 525 ? -4.477 4.353 7.514 1.00 96.19 525 LYS A CA 1
ATOM 4156 C C . LYS A 1 525 ? -3.875 3.369 6.504 1.00 96.19 525 LYS A C 1
ATOM 4158 O O . LYS A 1 525 ? -3.133 3.790 5.625 1.00 96.19 525 LYS A O 1
ATOM 4163 N N . GLU A 1 526 ? -4.227 2.086 6.589 1.00 96.19 526 GLU A N 1
ATOM 4164 C CA . GLU A 1 526 ? -3.784 1.070 5.619 1.00 96.19 526 GLU A CA 1
ATOM 4165 C C . GLU A 1 526 ? -4.243 1.415 4.191 1.00 96.19 526 GLU A C 1
ATOM 4167 O O . GLU A 1 526 ? -3.493 1.239 3.231 1.00 96.19 526 GLU A O 1
ATOM 4172 N N . ASN A 1 527 ? -5.450 1.970 4.040 1.00 95.56 527 ASN A N 1
ATOM 4173 C CA . ASN A 1 527 ? -5.971 2.410 2.747 1.00 95.56 527 ASN A CA 1
ATOM 4174 C C . ASN A 1 527 ? -5.214 3.634 2.201 1.00 95.56 527 ASN A C 1
ATOM 4176 O O . ASN A 1 527 ? -4.904 3.681 1.015 1.00 95.56 527 ASN A O 1
ATOM 4180 N N . GLU A 1 528 ? -4.876 4.608 3.050 1.00 97.12 528 GLU A N 1
ATOM 4181 C CA . GLU A 1 528 ? -4.043 5.762 2.672 1.00 97.12 528 GLU A CA 1
ATOM 4182 C C . GLU A 1 528 ? -2.627 5.321 2.240 1.00 97.12 528 GLU A C 1
ATOM 4184 O O . GLU A 1 528 ? -2.104 5.784 1.221 1.00 97.12 528 GLU A O 1
ATOM 4189 N N . GLU A 1 529 ? -2.024 4.361 2.948 1.00 95.50 529 GLU A N 1
ATOM 4190 C CA . GLU A 1 529 ? -0.744 3.744 2.567 1.00 95.50 529 GLU A CA 1
ATOM 4191 C C . GLU A 1 529 ? -0.850 2.979 1.229 1.00 95.50 529 GLU A C 1
ATOM 4193 O O . GLU A 1 529 ? 0.039 3.069 0.377 1.00 95.50 529 GLU A O 1
ATOM 4198 N N . ALA A 1 530 ? -1.959 2.274 0.985 1.00 96.06 530 ALA A N 1
ATOM 4199 C CA . ALA A 1 530 ? -2.204 1.596 -0.287 1.00 96.06 530 ALA A CA 1
ATOM 4200 C C . ALA A 1 530 ? -2.390 2.581 -1.455 1.00 96.06 530 ALA A C 1
ATOM 4202 O O . ALA A 1 530 ? -1.828 2.359 -2.529 1.00 96.06 530 ALA A O 1
ATOM 4203 N N . ILE A 1 531 ? -3.126 3.680 -1.248 1.00 96.62 531 ILE A N 1
ATOM 4204 C CA . ILE A 1 531 ? -3.333 4.735 -2.253 1.00 96.62 531 ILE A CA 1
ATOM 4205 C C . ILE A 1 531 ? -1.996 5.373 -2.635 1.00 96.62 531 ILE A C 1
ATOM 4207 O O . ILE A 1 531 ? -1.656 5.413 -3.814 1.00 96.62 531 ILE A O 1
ATOM 4211 N N . THR A 1 532 ? -1.188 5.784 -1.654 1.00 95.25 532 THR A N 1
ATOM 4212 C CA . THR A 1 532 ? 0.139 6.372 -1.922 1.00 95.25 532 THR A CA 1
ATOM 4213 C C . THR A 1 532 ? 1.076 5.392 -2.640 1.00 95.25 532 THR A C 1
ATOM 4215 O O . THR A 1 532 ? 1.817 5.781 -3.548 1.00 95.25 532 THR A O 1
ATOM 4218 N N . SER A 1 533 ? 1.006 4.096 -2.313 1.00 97.06 533 SER A N 1
ATOM 4219 C CA . SER A 1 533 ? 1.731 3.056 -3.050 1.00 97.06 533 SER A CA 1
ATOM 4220 C C . SER A 1 533 ? 1.258 2.932 -4.502 1.00 97.06 533 SER A C 1
ATOM 4222 O O . SER A 1 533 ? 2.090 2.837 -5.407 1.00 97.06 533 SER A O 1
ATOM 4224 N N . LEU A 1 534 ? -0.052 2.950 -4.755 1.00 96.12 534 LEU A N 1
ATOM 4225 C CA . LEU A 1 534 ? -0.602 2.883 -6.110 1.00 96.12 534 LEU A CA 1
ATOM 4226 C C . LEU A 1 534 ? -0.257 4.126 -6.936 1.00 96.12 534 LEU A C 1
ATOM 4228 O O . LEU A 1 534 ? 0.148 3.968 -8.084 1.00 96.12 534 LEU A O 1
ATOM 4232 N N . ASP A 1 535 ? -0.310 5.321 -6.353 1.00 96.19 535 ASP A N 1
ATOM 4233 C CA . ASP A 1 535 ? 0.078 6.563 -7.032 1.00 96.19 535 ASP A CA 1
ATOM 4234 C C . ASP A 1 535 ? 1.561 6.568 -7.412 1.00 96.19 535 ASP A C 1
ATOM 4236 O O . ASP A 1 535 ? 1.922 6.944 -8.531 1.00 96.19 535 ASP A O 1
ATOM 4240 N N . SER A 1 536 ? 2.439 6.081 -6.527 1.00 95.00 536 SER A N 1
ATOM 4241 C CA . SER A 1 536 ? 3.864 5.943 -6.856 1.00 95.00 536 SER A CA 1
ATOM 4242 C C . SER A 1 536 ? 4.099 4.947 -8.000 1.00 95.00 536 SER A C 1
ATOM 4244 O O . SER A 1 536 ? 4.884 5.227 -8.907 1.00 95.00 536 SER A O 1
ATOM 4246 N N . LYS A 1 537 ? 3.369 3.819 -8.026 1.00 97.44 537 LYS A N 1
ATOM 4247 C CA . LYS A 1 537 ? 3.418 2.847 -9.133 1.00 97.44 537 LYS A CA 1
ATOM 4248 C C . LYS A 1 537 ? 2.881 3.433 -10.434 1.00 97.44 537 LYS A C 1
ATOM 4250 O O . LYS A 1 537 ? 3.483 3.207 -11.480 1.00 97.44 537 LYS A O 1
ATOM 4255 N N . LEU A 1 538 ? 1.783 4.183 -10.374 1.00 96.31 538 LEU A N 1
ATOM 4256 C CA . LEU A 1 538 ? 1.202 4.848 -11.536 1.00 96.31 538 LEU A CA 1
ATOM 4257 C C . LEU A 1 538 ? 2.182 5.873 -12.113 1.00 96.31 538 LEU A C 1
ATOM 4259 O O . LEU A 1 538 ? 2.396 5.891 -13.320 1.00 96.31 538 LEU A O 1
ATOM 4263 N N . THR A 1 539 ? 2.836 6.655 -11.253 1.00 96.00 539 THR A N 1
ATOM 4264 C CA . THR A 1 539 ? 3.859 7.636 -11.648 1.00 96.00 539 THR A CA 1
ATOM 4265 C C . THR A 1 539 ? 5.072 6.963 -12.297 1.00 96.00 539 THR A C 1
ATOM 4267 O O . THR A 1 539 ? 5.544 7.399 -13.343 1.00 96.00 539 THR A O 1
ATOM 4270 N N . ALA A 1 540 ? 5.547 5.848 -11.737 1.00 94.69 540 ALA A N 1
ATOM 4271 C CA . ALA A 1 540 ? 6.618 5.073 -12.361 1.00 94.69 540 ALA A CA 1
ATOM 4272 C C . ALA A 1 540 ? 6.187 4.497 -13.725 1.00 94.69 540 ALA A C 1
ATOM 4274 O O . ALA A 1 540 ? 6.960 4.490 -14.681 1.00 94.69 540 ALA A O 1
ATOM 4275 N N . GLN A 1 541 ? 4.939 4.034 -13.849 1.00 95.94 541 GLN A N 1
ATOM 4276 C CA . GLN A 1 541 ? 4.415 3.494 -15.103 1.00 95.94 541 GLN A CA 1
ATOM 4277 C C . GLN A 1 541 ? 4.234 4.573 -16.183 1.00 95.94 541 GLN A C 1
ATOM 4279 O O . GLN A 1 541 ? 4.490 4.302 -17.362 1.00 95.94 541 GLN A O 1
ATOM 4284 N N . THR A 1 542 ? 3.816 5.787 -15.817 1.00 96.31 542 THR A N 1
ATOM 4285 C CA . THR A 1 542 ? 3.724 6.912 -16.760 1.00 96.31 542 THR A CA 1
ATOM 4286 C C . THR A 1 542 ? 5.106 7.356 -17.230 1.00 96.31 542 THR A C 1
ATOM 4288 O O . THR A 1 542 ? 5.280 7.611 -18.422 1.00 96.31 542 THR A O 1
ATOM 4291 N N . GLU A 1 543 ? 6.110 7.357 -16.350 1.00 96.31 543 GLU A N 1
ATOM 4292 C CA . GLU A 1 543 ? 7.503 7.625 -16.716 1.00 96.31 543 GLU A CA 1
ATOM 4293 C C . GLU A 1 543 ? 8.057 6.564 -17.680 1.00 96.31 543 GLU A C 1
ATOM 4295 O O . GLU A 1 543 ? 8.570 6.912 -18.745 1.00 96.31 543 GLU A O 1
ATOM 4300 N N . ILE A 1 544 ? 7.863 5.272 -17.382 1.00 95.81 544 ILE A N 1
ATOM 4301 C CA . ILE A 1 544 ? 8.249 4.173 -18.286 1.00 95.81 544 ILE A CA 1
ATOM 4302 C C . ILE A 1 544 ? 7.569 4.325 -19.652 1.00 95.81 544 ILE A C 1
ATOM 4304 O O . ILE A 1 544 ? 8.216 4.163 -20.684 1.00 95.81 544 ILE A O 1
ATOM 4308 N N . SER A 1 545 ? 6.278 4.666 -19.679 1.00 95.19 545 SER A N 1
ATOM 4309 C CA . SER A 1 545 ? 5.540 4.863 -20.934 1.00 95.19 545 SER A CA 1
ATOM 4310 C C . SER A 1 545 ? 6.097 6.039 -21.743 1.00 95.19 545 SER A C 1
ATOM 4312 O O . SER A 1 545 ? 6.232 5.933 -22.959 1.00 95.19 545 SER A O 1
ATOM 4314 N N . SER A 1 546 ? 6.485 7.129 -21.074 1.00 97.19 546 SER A N 1
ATOM 4315 C CA . SER A 1 546 ? 7.145 8.281 -21.700 1.00 97.19 546 SER A CA 1
ATOM 4316 C C . SER A 1 546 ? 8.495 7.902 -22.321 1.00 97.19 546 SER A C 1
ATOM 4318 O O . SER A 1 546 ? 8.765 8.252 -23.473 1.00 97.19 546 SER A O 1
ATOM 4320 N N . ILE A 1 547 ? 9.316 7.122 -21.604 1.00 96.00 547 ILE A N 1
ATOM 4321 C CA . ILE A 1 547 ? 10.605 6.617 -22.104 1.00 96.00 547 ILE A CA 1
ATOM 4322 C C . ILE A 1 547 ? 10.393 5.712 -23.320 1.00 96.00 547 ILE A C 1
ATOM 4324 O O . ILE A 1 547 ? 10.989 5.950 -24.367 1.00 96.00 547 ILE A O 1
ATOM 4328 N N . LEU A 1 548 ? 9.489 4.731 -23.231 1.00 94.88 548 LEU A N 1
ATOM 4329 C CA . LEU A 1 548 ? 9.184 3.834 -24.351 1.00 94.88 548 LEU A CA 1
ATOM 4330 C C . LEU A 1 548 ? 8.665 4.596 -25.574 1.00 94.88 548 LEU A C 1
ATOM 4332 O O . LEU A 1 548 ? 8.994 4.255 -26.709 1.00 94.88 548 LEU A O 1
ATOM 4336 N N . GLN A 1 549 ? 7.876 5.648 -25.363 1.00 96.69 549 GLN A N 1
ATOM 4337 C CA . GLN A 1 549 ? 7.379 6.479 -26.452 1.00 96.69 549 GLN A CA 1
ATOM 4338 C C . GLN A 1 549 ? 8.485 7.329 -27.085 1.00 96.69 549 GLN A C 1
ATOM 4340 O O . GLN A 1 549 ? 8.488 7.520 -28.304 1.00 96.69 549 GLN A O 1
ATOM 4345 N N . LYS A 1 550 ? 9.452 7.803 -26.293 1.00 96.81 550 LYS A N 1
ATOM 4346 C CA . LYS A 1 550 ? 10.661 8.451 -26.807 1.00 96.81 550 LYS A CA 1
ATOM 4347 C C . LYS A 1 550 ? 11.494 7.476 -27.645 1.00 96.81 550 LYS A C 1
ATOM 4349 O O . LYS A 1 550 ? 11.796 7.803 -28.789 1.00 96.81 550 LYS A O 1
ATOM 4354 N N . ASP A 1 551 ? 11.766 6.276 -27.138 1.00 95.06 551 ASP A N 1
ATOM 4355 C CA . ASP A 1 551 ? 12.526 5.242 -27.854 1.00 95.06 551 ASP A CA 1
ATOM 4356 C C . ASP A 1 551 ? 11.825 4.823 -29.157 1.00 95.06 551 ASP A C 1
ATOM 4358 O O . ASP A 1 551 ? 12.457 4.689 -30.208 1.00 95.06 551 ASP A O 1
ATOM 4362 N N . MET A 1 552 ? 10.495 4.689 -29.138 1.00 96.88 552 MET A N 1
ATOM 4363 C CA . MET A 1 552 ? 9.694 4.440 -30.342 1.00 96.88 552 MET A CA 1
ATOM 4364 C C . MET A 1 552 ? 9.841 5.575 -31.368 1.00 96.88 552 MET A C 1
ATOM 4366 O O . MET A 1 552 ? 9.946 5.330 -32.569 1.00 96.88 552 MET A O 1
ATOM 4370 N N . ASN A 1 553 ? 9.856 6.831 -30.921 1.00 96.31 553 ASN A N 1
ATOM 4371 C CA . ASN A 1 553 ? 10.039 7.970 -31.817 1.00 96.31 553 ASN A CA 1
ATOM 4372 C C . ASN A 1 553 ? 11.461 8.031 -32.387 1.00 96.31 553 ASN A C 1
ATOM 4374 O O . ASN A 1 553 ? 11.628 8.352 -33.562 1.00 96.31 553 ASN A O 1
ATOM 4378 N N . ASP A 1 554 ? 12.478 7.721 -31.587 1.00 95.56 554 ASP A N 1
ATOM 4379 C CA . ASP A 1 554 ? 13.872 7.746 -32.028 1.00 95.56 554 ASP A CA 1
ATOM 4380 C C . ASP A 1 554 ? 14.175 6.595 -33.000 1.00 95.56 554 ASP A C 1
ATOM 4382 O O . ASP A 1 554 ? 14.746 6.832 -34.066 1.00 95.56 554 ASP A O 1
ATOM 4386 N N . THR A 1 555 ? 13.666 5.388 -32.736 1.00 94.25 555 THR A N 1
ATOM 4387 C CA . THR A 1 555 ? 13.724 4.266 -33.694 1.00 94.25 555 THR A CA 1
ATOM 4388 C C . THR A 1 555 ? 12.960 4.568 -34.983 1.00 94.25 555 THR A C 1
ATOM 4390 O O . THR A 1 555 ? 13.437 4.255 -36.074 1.00 94.25 555 THR A O 1
ATOM 4393 N N . LYS A 1 556 ? 11.807 5.247 -34.907 1.00 96.81 556 LYS A N 1
ATOM 4394 C CA . LYS A 1 556 ? 11.081 5.706 -36.100 1.00 96.81 556 LYS A CA 1
ATOM 4395 C C . LYS A 1 556 ? 11.912 6.688 -36.935 1.00 96.81 556 LYS A C 1
ATOM 4397 O O . LYS A 1 556 ? 11.991 6.520 -38.150 1.00 96.81 556 LYS A O 1
ATOM 4402 N N . LYS A 1 557 ? 12.584 7.660 -36.303 1.00 95.81 557 LYS A N 1
ATOM 4403 C CA . LYS A 1 557 ? 13.506 8.579 -37.002 1.00 95.81 557 LYS A CA 1
ATOM 4404 C C . LYS A 1 557 ? 14.670 7.832 -37.653 1.00 95.81 557 LYS A C 1
ATOM 4406 O O . LYS A 1 557 ? 15.064 8.177 -38.766 1.00 95.81 557 LYS A O 1
ATOM 4411 N N . GLU A 1 558 ? 15.223 6.822 -36.983 1.00 96.06 558 GLU A N 1
ATOM 4412 C CA . GLU A 1 558 ? 16.298 5.995 -37.539 1.00 96.06 558 GLU A CA 1
ATOM 4413 C C . GLU A 1 558 ? 15.825 5.211 -38.770 1.00 96.06 558 GLU A C 1
ATOM 4415 O O . GLU A 1 558 ? 16.497 5.229 -39.802 1.00 96.06 558 GLU A O 1
ATOM 4420 N N . ILE A 1 559 ? 14.631 4.612 -38.711 1.00 95.25 559 ILE A N 1
ATOM 4421 C CA . ILE A 1 559 ? 13.999 3.945 -39.858 1.00 95.25 559 ILE A CA 1
ATOM 4422 C C . ILE A 1 559 ? 13.816 4.922 -41.024 1.00 95.25 559 ILE A C 1
ATOM 4424 O O . ILE A 1 559 ? 14.138 4.577 -42.161 1.00 95.25 559 ILE A O 1
ATOM 4428 N N . ASP A 1 560 ? 13.328 6.136 -40.770 1.00 95.12 560 ASP A N 1
ATOM 4429 C CA . ASP A 1 560 ? 13.121 7.137 -41.820 1.00 95.12 560 ASP A CA 1
ATOM 4430 C C . ASP A 1 560 ? 14.455 7.608 -42.434 1.00 95.12 560 ASP A C 1
ATOM 4432 O O . ASP A 1 560 ? 14.568 7.754 -43.655 1.00 95.12 560 ASP A O 1
ATOM 4436 N N . SER A 1 561 ? 15.505 7.755 -41.619 1.00 95.88 561 SER A N 1
ATOM 4437 C CA . SER A 1 561 ? 16.873 8.039 -42.079 1.00 95.88 561 SER A CA 1
ATOM 4438 C C . SER A 1 561 ? 17.439 6.906 -42.942 1.00 95.88 561 SER A C 1
ATOM 4440 O O . SER A 1 561 ? 17.980 7.154 -44.022 1.00 95.88 561 SER A O 1
ATOM 4442 N N . LEU A 1 562 ? 17.267 5.651 -42.515 1.00 94.19 562 LEU A N 1
ATOM 4443 C CA . LEU A 1 562 ? 17.687 4.474 -43.278 1.00 94.19 562 LEU A CA 1
ATOM 4444 C C . LEU A 1 562 ? 16.925 4.350 -44.597 1.00 94.19 562 LEU A C 1
ATOM 4446 O O . LEU A 1 562 ? 17.545 4.081 -45.623 1.00 94.19 562 LEU A O 1
ATOM 4450 N N . LYS A 1 563 ? 15.611 4.608 -44.604 1.00 95.50 563 LYS A N 1
ATOM 4451 C CA . LYS A 1 563 ? 14.815 4.664 -45.838 1.00 95.50 563 LYS A CA 1
ATOM 4452 C C . LYS A 1 563 ? 15.354 5.722 -46.795 1.00 95.50 563 LYS A C 1
ATOM 4454 O O . LYS A 1 563 ? 15.540 5.412 -47.966 1.00 95.50 563 LYS A O 1
ATOM 4459 N N . LYS A 1 564 ? 15.679 6.922 -46.301 1.00 95.56 564 LYS A N 1
ATOM 4460 C CA . LYS A 1 564 ? 16.266 7.997 -47.118 1.00 95.56 564 LYS A CA 1
ATOM 4461 C C . LYS A 1 564 ? 17.634 7.614 -47.696 1.00 95.56 564 LYS A C 1
ATOM 4463 O O . LYS A 1 564 ? 17.896 7.857 -48.873 1.00 95.56 564 LYS A O 1
ATOM 4468 N N . LYS A 1 565 ? 18.503 6.984 -46.897 1.00 94.69 565 LYS A N 1
ATOM 4469 C CA . LYS A 1 565 ? 19.795 6.460 -47.379 1.00 94.69 565 LYS A CA 1
ATOM 4470 C C . LYS A 1 565 ? 19.602 5.358 -48.420 1.00 94.69 565 LYS A C 1
ATOM 4472 O O . LYS A 1 565 ? 20.322 5.321 -49.410 1.00 94.69 565 LYS A O 1
ATOM 4477 N N . HIS A 1 566 ? 18.622 4.478 -48.219 1.00 94.75 566 HIS A N 1
ATOM 4478 C CA . HIS A 1 566 ? 18.311 3.411 -49.162 1.00 94.75 566 HIS A CA 1
ATOM 4479 C C . HIS A 1 566 ? 17.809 3.957 -50.503 1.00 94.75 566 HIS A C 1
ATOM 4481 O O . HIS A 1 566 ? 18.288 3.516 -51.544 1.00 94.75 566 HIS A O 1
ATOM 4487 N N . THR A 1 567 ? 16.904 4.942 -50.491 1.00 95.19 567 THR A N 1
ATOM 4488 C CA . THR A 1 567 ? 16.441 5.598 -51.723 1.00 95.19 567 THR A CA 1
ATOM 4489 C C . THR A 1 567 ? 17.588 6.296 -52.445 1.00 95.19 567 THR A C 1
ATOM 4491 O O . THR A 1 567 ? 17.742 6.109 -53.645 1.00 95.19 567 THR A O 1
ATOM 4494 N N . GLN A 1 568 ? 18.460 7.000 -51.716 1.00 95.00 568 GLN A N 1
ATOM 4495 C CA . GLN A 1 568 ? 19.633 7.642 -52.310 1.00 95.00 568 GLN A CA 1
ATOM 4496 C C . GLN A 1 568 ? 20.581 6.622 -52.962 1.00 95.00 568 GLN A C 1
ATOM 4498 O O . GLN A 1 568 ? 21.000 6.812 -54.100 1.00 95.00 568 GLN A O 1
ATOM 4503 N N . ALA A 1 569 ? 20.880 5.512 -52.282 1.00 93.56 569 ALA A N 1
ATOM 4504 C CA . ALA A 1 569 ? 21.715 4.449 -52.840 1.00 93.56 569 ALA A CA 1
ATOM 4505 C C . ALA A 1 569 ? 21.078 3.800 -54.084 1.00 93.56 569 ALA A C 1
ATOM 4507 O O . ALA A 1 569 ? 21.784 3.413 -55.015 1.00 93.56 569 ALA A O 1
ATOM 4508 N N . LEU A 1 570 ? 19.746 3.684 -54.117 1.00 94.69 570 LEU A N 1
ATOM 4509 C CA . LEU A 1 570 ? 19.012 3.179 -55.276 1.00 94.69 570 LEU A CA 1
ATOM 4510 C C . LEU A 1 570 ? 19.114 4.143 -56.470 1.00 94.69 570 LEU A C 1
ATOM 4512 O O . LEU A 1 570 ? 19.366 3.691 -57.588 1.00 94.69 570 LEU A O 1
ATOM 4516 N N . ASP A 1 571 ? 19.005 5.450 -56.235 1.00 94.94 571 ASP A N 1
ATOM 4517 C CA . ASP A 1 571 ? 19.176 6.483 -57.263 1.00 94.94 571 ASP A CA 1
ATOM 4518 C C . ASP A 1 571 ? 20.617 6.533 -57.797 1.00 94.94 571 ASP A C 1
ATOM 4520 O O . ASP A 1 571 ? 20.836 6.581 -59.011 1.00 94.94 571 ASP A O 1
ATOM 4524 N N . GLU A 1 572 ? 21.616 6.442 -56.914 1.00 93.56 572 GLU A N 1
ATOM 4525 C CA . GLU A 1 572 ? 23.032 6.341 -57.290 1.00 93.56 572 GLU A CA 1
ATOM 4526 C C . GLU A 1 572 ? 23.298 5.088 -58.134 1.00 93.56 572 GLU A C 1
ATOM 4528 O O . GLU A 1 572 ? 23.950 5.167 -59.179 1.00 93.56 572 GLU A O 1
ATOM 4533 N N . ASN A 1 573 ? 22.739 3.941 -57.742 1.00 93.75 573 ASN A N 1
ATOM 4534 C CA . ASN A 1 573 ? 22.858 2.698 -58.499 1.00 93.75 573 ASN A CA 1
ATOM 4535 C C . ASN A 1 573 ? 22.194 2.800 -59.884 1.00 93.75 573 ASN A C 1
ATOM 4537 O O . ASN A 1 573 ? 22.762 2.339 -60.875 1.00 93.75 573 ASN A O 1
ATOM 4541 N N . ASN A 1 574 ? 21.033 3.453 -59.988 1.00 94.06 574 ASN A N 1
ATOM 4542 C CA . ASN A 1 574 ? 20.386 3.722 -61.275 1.00 94.06 574 ASN A CA 1
ATOM 4543 C C . ASN A 1 574 ? 21.234 4.654 -62.158 1.00 94.06 574 ASN A C 1
ATOM 4545 O O . ASN A 1 574 ? 21.380 4.405 -63.355 1.00 94.06 574 ASN A O 1
ATOM 4549 N N . SER A 1 575 ? 21.861 5.681 -61.577 1.00 94.44 575 SER A N 1
ATOM 4550 C CA . SER A 1 575 ? 22.793 6.565 -62.288 1.00 94.44 575 SER A CA 1
ATOM 4551 C C . SER A 1 575 ? 24.018 5.806 -62.812 1.00 94.44 575 SER A C 1
ATOM 4553 O O . SER A 1 575 ? 24.405 5.963 -63.973 1.00 94.44 575 SER A O 1
ATOM 4555 N N . ILE A 1 576 ? 24.604 4.924 -61.995 1.00 92.44 576 ILE A N 1
ATOM 4556 C CA . ILE A 1 576 ? 25.710 4.047 -62.407 1.00 92.44 576 ILE A CA 1
ATOM 4557 C C . ILE A 1 576 ? 25.264 3.109 -63.530 1.00 92.44 576 ILE A C 1
ATOM 4559 O O . ILE A 1 576 ? 25.984 2.966 -64.519 1.00 92.44 576 ILE A O 1
ATOM 4563 N N . LYS A 1 577 ? 24.073 2.510 -63.418 1.00 94.56 577 LYS A N 1
ATOM 4564 C CA . LYS A 1 577 ? 23.508 1.643 -64.455 1.00 94.56 577 LYS A CA 1
ATOM 4565 C C . LYS A 1 577 ? 23.376 2.382 -65.789 1.00 94.56 577 LYS A C 1
ATOM 4567 O O . LYS A 1 577 ? 23.845 1.870 -66.799 1.00 94.56 577 LYS A O 1
ATOM 4572 N N . HIS A 1 578 ? 22.846 3.604 -65.793 1.00 93.81 578 HIS A N 1
ATOM 4573 C CA . HIS A 1 578 ? 22.766 4.421 -67.007 1.00 93.81 578 HIS A CA 1
ATOM 4574 C C . HIS A 1 578 ? 24.140 4.782 -67.584 1.00 93.81 578 HIS A C 1
ATOM 4576 O O . HIS A 1 578 ? 24.333 4.734 -68.799 1.00 93.81 578 HIS A O 1
ATOM 4582 N N . LYS A 1 579 ? 25.126 5.105 -66.735 1.00 94.25 579 LYS A N 1
ATOM 4583 C CA . LYS A 1 579 ? 26.509 5.335 -67.189 1.00 94.25 579 LYS A CA 1
ATOM 4584 C C . LYS A 1 579 ? 27.107 4.083 -67.829 1.00 94.25 579 LYS A C 1
ATOM 4586 O O . LYS A 1 579 ? 27.760 4.187 -68.864 1.00 94.25 579 LYS A O 1
ATOM 4591 N N . TYR A 1 580 ? 26.869 2.914 -67.238 1.00 93.94 580 TYR A N 1
ATOM 4592 C CA . TYR A 1 580 ? 27.313 1.633 -67.779 1.00 93.94 580 TYR A CA 1
ATOM 4593 C C . TYR A 1 580 ? 26.648 1.322 -69.126 1.00 93.94 580 TYR A C 1
ATOM 4595 O O . TYR A 1 580 ? 27.345 0.974 -70.073 1.00 93.94 580 TYR A O 1
ATOM 4603 N N . GLU A 1 581 ? 25.330 1.511 -69.241 1.00 94.88 581 GLU A N 1
ATOM 4604 C CA . GLU A 1 581 ? 24.587 1.349 -70.499 1.00 94.88 581 GLU A CA 1
ATOM 4605 C C . GLU A 1 581 ? 25.141 2.268 -71.601 1.00 94.88 581 GLU A C 1
ATOM 4607 O O . GLU A 1 581 ? 25.380 1.814 -72.720 1.00 94.88 581 GLU A O 1
ATOM 4612 N N . ASN A 1 582 ? 25.427 3.535 -71.284 1.00 95.19 582 ASN A N 1
ATOM 4613 C CA . ASN A 1 582 ? 26.039 4.477 -72.225 1.00 95.19 582 ASN A CA 1
ATOM 4614 C C . ASN A 1 582 ? 27.457 4.037 -72.638 1.00 95.19 582 ASN A C 1
ATOM 4616 O O . ASN A 1 582 ? 27.790 4.017 -73.822 1.00 95.19 582 ASN A O 1
ATOM 4620 N N . LEU A 1 583 ? 28.290 3.612 -71.684 1.00 92.94 583 LEU A N 1
ATOM 4621 C CA . LEU A 1 583 ? 29.633 3.108 -71.985 1.00 92.94 583 LEU A CA 1
ATOM 4622 C C . LEU A 1 583 ? 29.582 1.844 -72.856 1.00 92.94 583 LEU A C 1
ATOM 4624 O O . LEU A 1 583 ? 30.379 1.691 -73.780 1.00 92.94 583 LEU A O 1
ATOM 4628 N N . GLN A 1 584 ? 28.618 0.957 -72.608 1.00 94.62 584 GLN A N 1
ATOM 4629 C CA . GLN A 1 584 ? 28.393 -0.233 -73.420 1.00 94.62 584 GLN A CA 1
ATOM 4630 C C . GLN A 1 584 ? 27.981 0.130 -74.854 1.00 94.62 584 GLN A C 1
ATOM 4632 O O . GLN A 1 584 ? 28.467 -0.492 -75.800 1.00 94.62 584 GLN A O 1
ATOM 4637 N N . GLN A 1 585 ? 27.143 1.157 -75.037 1.00 94.06 585 GLN A N 1
ATOM 4638 C CA . GLN A 1 585 ? 26.802 1.684 -76.363 1.00 94.06 585 GLN A CA 1
ATOM 4639 C C . GLN A 1 585 ? 28.027 2.268 -77.079 1.00 94.06 585 GLN A C 1
ATOM 4641 O O . GLN A 1 585 ? 28.243 1.974 -78.255 1.00 94.06 585 GLN A O 1
ATOM 4646 N N . GLN A 1 586 ? 28.864 3.039 -76.379 1.00 93.00 586 GLN A N 1
ATOM 4647 C CA . GLN A 1 586 ? 30.111 3.574 -76.938 1.00 93.00 586 GLN A CA 1
ATOM 4648 C C . GLN A 1 586 ? 31.074 2.458 -77.349 1.00 93.00 586 GLN A C 1
ATOM 4650 O O . GLN A 1 586 ? 31.614 2.484 -78.452 1.00 93.00 586 GLN A O 1
ATOM 4655 N N . PHE A 1 587 ? 31.240 1.439 -76.506 1.00 92.19 587 PHE A N 1
ATOM 4656 C CA . PHE A 1 587 ? 32.063 0.274 -76.821 1.00 92.19 587 PHE A CA 1
ATOM 4657 C C . PHE A 1 587 ? 31.532 -0.489 -78.040 1.00 92.19 587 PHE A C 1
ATOM 4659 O O . PHE A 1 587 ? 32.304 -0.885 -78.911 1.00 92.19 587 PHE A O 1
ATOM 4666 N N . HIS A 1 588 ? 30.210 -0.657 -78.147 1.00 93.25 588 HIS A N 1
ATOM 4667 C CA . HIS A 1 588 ? 29.599 -1.266 -79.325 1.00 93.25 588 HIS A CA 1
ATOM 4668 C C . HIS A 1 588 ? 29.870 -0.447 -80.593 1.00 93.25 588 HIS A C 1
ATOM 4670 O O . HIS A 1 588 ? 30.252 -1.020 -81.611 1.00 93.25 588 HIS A O 1
ATOM 4676 N N . LYS A 1 589 ? 29.752 0.885 -80.521 1.00 94.81 589 LYS A N 1
ATOM 4677 C CA . LYS A 1 589 ? 30.073 1.785 -81.636 1.00 94.81 589 LYS A CA 1
ATOM 4678 C C . LYS A 1 589 ? 31.534 1.650 -82.074 1.00 94.81 589 LYS A C 1
ATOM 4680 O O . LYS A 1 589 ? 31.784 1.448 -83.257 1.00 94.81 589 LYS A O 1
ATOM 4685 N N . ILE A 1 590 ? 32.475 1.672 -81.129 1.00 92.94 590 ILE A N 1
ATOM 4686 C CA . ILE A 1 590 ? 33.906 1.484 -81.413 1.00 92.94 590 ILE A CA 1
ATOM 4687 C C . ILE A 1 590 ? 34.161 0.113 -82.048 1.00 92.94 590 ILE A C 1
ATOM 4689 O O . ILE A 1 590 ? 34.914 0.021 -83.009 1.00 92.94 590 ILE A O 1
ATOM 4693 N N . ASN A 1 591 ? 33.521 -0.956 -81.567 1.00 93.81 591 ASN A N 1
ATOM 4694 C CA . ASN A 1 591 ? 33.666 -2.277 -82.182 1.00 93.81 591 ASN A CA 1
ATOM 4695 C C . ASN A 1 591 ? 33.154 -2.303 -83.626 1.00 93.81 591 ASN A C 1
ATOM 4697 O O . ASN A 1 591 ? 33.789 -2.920 -84.478 1.00 93.81 591 ASN A O 1
ATOM 4701 N N . VAL A 1 592 ? 32.035 -1.635 -83.919 1.00 94.38 592 VAL A N 1
ATOM 4702 C CA . VAL A 1 592 ? 31.538 -1.497 -85.296 1.00 94.38 592 VAL A CA 1
ATOM 4703 C C . VAL A 1 592 ? 32.542 -0.723 -86.153 1.00 94.38 592 VAL A C 1
ATOM 4705 O O . VAL A 1 592 ? 32.881 -1.183 -87.240 1.00 94.38 592 VAL A O 1
ATOM 4708 N N . GLU A 1 593 ? 33.067 0.401 -85.661 1.00 93.12 593 GLU A N 1
ATOM 4709 C CA . GLU A 1 593 ? 34.093 1.196 -86.354 1.00 93.12 593 GLU A CA 1
ATOM 4710 C C . GLU A 1 593 ? 35.389 0.400 -86.582 1.00 93.12 593 GLU A C 1
ATOM 4712 O O . GLU A 1 593 ? 35.989 0.483 -87.656 1.00 93.12 593 GLU A O 1
ATOM 4717 N N . LEU A 1 594 ? 35.799 -0.426 -85.616 1.00 93.81 594 LEU A N 1
ATOM 4718 C CA . LEU A 1 594 ? 36.955 -1.316 -85.721 1.00 93.81 594 LEU A CA 1
ATOM 4719 C C . LEU A 1 594 ? 36.734 -2.393 -86.787 1.00 93.81 594 LEU A C 1
ATOM 4721 O O . LEU A 1 594 ? 37.609 -2.614 -87.621 1.00 93.81 594 LEU A O 1
ATOM 4725 N N . VAL A 1 595 ? 35.564 -3.041 -86.794 1.00 93.94 595 VAL A N 1
ATOM 4726 C CA . VAL A 1 595 ? 35.198 -4.038 -87.813 1.00 93.94 595 VAL A CA 1
ATOM 4727 C C . VAL A 1 595 ? 35.163 -3.401 -89.204 1.00 93.94 595 VAL A C 1
ATOM 4729 O O . VAL A 1 595 ? 35.726 -3.964 -90.140 1.00 93.94 595 VAL A O 1
ATOM 4732 N N . GLN A 1 596 ? 34.572 -2.211 -89.345 1.00 92.56 596 GLN A N 1
ATOM 4733 C CA . GLN A 1 596 ? 34.557 -1.463 -90.608 1.00 92.56 596 GLN A CA 1
ATOM 4734 C C . GLN A 1 596 ? 35.967 -1.076 -91.068 1.00 92.56 596 GLN A C 1
ATOM 4736 O O . GLN A 1 596 ? 36.292 -1.214 -92.245 1.00 92.56 596 GLN A O 1
ATOM 4741 N N . SER A 1 597 ? 36.820 -0.618 -90.150 1.00 91.12 597 SER A N 1
ATOM 4742 C CA . SER A 1 597 ? 38.212 -0.270 -90.457 1.00 91.12 597 SER A CA 1
ATOM 4743 C C . SER A 1 597 ? 39.009 -1.500 -90.880 1.00 91.12 597 SER A C 1
ATOM 4745 O O . SER A 1 597 ? 39.754 -1.433 -91.854 1.00 91.12 597 SER A O 1
ATOM 4747 N N . LYS A 1 598 ? 38.798 -2.646 -90.219 1.00 94.50 598 LYS A N 1
ATOM 4748 C CA . LYS A 1 598 ? 39.449 -3.904 -90.596 1.00 94.50 598 LYS A CA 1
ATOM 4749 C C . LYS A 1 598 ? 38.978 -4.414 -91.957 1.00 94.50 598 LYS A C 1
ATOM 4751 O O . LYS A 1 598 ? 39.791 -4.922 -92.721 1.00 94.50 598 LYS A O 1
ATOM 4756 N N . ALA A 1 599 ? 37.694 -4.253 -92.282 1.00 92.38 599 ALA A N 1
ATOM 4757 C CA . ALA A 1 599 ? 37.171 -4.571 -93.609 1.00 92.38 599 ALA A CA 1
ATOM 4758 C C . ALA A 1 599 ? 37.838 -3.709 -94.695 1.00 92.38 599 ALA A C 1
ATOM 4760 O O . ALA A 1 599 ? 38.344 -4.257 -95.668 1.00 92.38 599 ALA A O 1
ATOM 4761 N N . LYS A 1 600 ? 37.945 -2.389 -94.483 1.00 93.12 600 LYS A N 1
ATOM 4762 C CA . LYS A 1 600 ? 38.661 -1.484 -95.402 1.00 93.12 600 LYS A CA 1
ATOM 4763 C C . LYS A 1 600 ? 40.143 -1.829 -95.545 1.00 93.12 600 LYS A C 1
ATOM 4765 O O . LYS A 1 600 ? 40.681 -1.775 -96.642 1.00 93.12 600 LYS A O 1
ATOM 4770 N N . GLU A 1 601 ? 40.814 -2.184 -94.450 1.00 92.38 601 GLU A N 1
ATOM 4771 C CA . GLU A 1 601 ? 42.209 -2.641 -94.484 1.00 92.38 601 GLU A CA 1
ATOM 4772 C C . GLU A 1 601 ? 42.365 -3.883 -95.376 1.00 92.38 601 GLU A C 1
ATOM 4774 O O . GLU A 1 601 ? 43.290 -3.947 -96.182 1.00 92.38 601 GLU A O 1
ATOM 4779 N N . LEU A 1 602 ? 41.440 -4.846 -95.277 1.00 92.88 602 LEU A N 1
ATOM 4780 C CA . LEU A 1 602 ? 41.429 -6.036 -96.132 1.00 92.88 602 LEU A CA 1
ATOM 4781 C C . LEU A 1 602 ? 41.124 -5.698 -97.598 1.00 92.88 602 LEU A C 1
ATOM 4783 O O . LEU A 1 602 ? 41.779 -6.245 -98.480 1.00 92.88 602 LEU A O 1
ATOM 4787 N N . GLU A 1 603 ? 40.194 -4.777 -97.867 1.00 93.06 603 GLU A N 1
ATOM 4788 C CA . GLU A 1 603 ? 39.927 -4.272 -99.223 1.00 93.06 603 GLU A CA 1
ATOM 4789 C C . GLU A 1 603 ? 41.178 -3.628 -99.838 1.00 93.06 603 GLU A C 1
ATOM 4791 O O . GLU A 1 603 ? 41.544 -3.951 -100.967 1.00 93.06 603 GLU A O 1
ATOM 4796 N N . PHE A 1 604 ? 41.887 -2.772 -99.092 1.00 91.38 604 PHE A N 1
ATOM 4797 C CA . PHE A 1 604 ? 43.161 -2.205 -99.544 1.00 91.38 604 PHE A CA 1
ATOM 4798 C C . PHE A 1 604 ? 44.243 -3.271 -99.731 1.00 91.38 604 PHE A C 1
ATOM 4800 O O . PHE A 1 604 ? 45.030 -3.178 -100.672 1.00 91.38 604 PHE A O 1
ATOM 4807 N N . GLY A 1 605 ? 44.280 -4.292 -98.872 1.00 91.19 605 GLY A N 1
ATOM 4808 C CA . GLY A 1 605 ? 45.160 -5.447 -99.033 1.00 91.19 605 GLY A CA 1
ATOM 4809 C C . GLY A 1 605 ? 44.925 -6.178 -100.356 1.00 91.19 605 GLY A C 1
ATOM 4810 O O . GLY A 1 605 ? 45.886 -6.476 -101.065 1.00 91.19 605 GLY A O 1
ATOM 4811 N N . GLU A 1 606 ? 43.663 -6.395 -100.728 1.00 91.00 606 GLU A N 1
ATOM 4812 C CA . GLU A 1 606 ? 43.293 -7.039 -101.993 1.00 91.00 606 GLU A CA 1
ATOM 4813 C C . GLU A 1 606 ? 43.579 -6.141 -103.204 1.00 91.00 606 GLU A C 1
ATOM 4815 O O . GLU A 1 606 ? 44.101 -6.611 -104.212 1.00 91.00 606 GLU A O 1
ATOM 4820 N N . ILE A 1 607 ? 43.326 -4.830 -103.098 1.00 91.69 607 ILE A N 1
ATOM 4821 C CA . ILE A 1 607 ? 43.719 -3.859 -104.131 1.00 91.69 607 ILE A CA 1
ATOM 4822 C C . ILE A 1 607 ? 45.237 -3.889 -104.337 1.00 91.69 607 ILE A C 1
ATOM 4824 O O . ILE A 1 607 ? 45.692 -3.972 -105.474 1.00 91.69 607 ILE A O 1
ATOM 4828 N N . ASN A 1 608 ? 46.028 -3.870 -103.262 1.00 92.19 608 ASN A N 1
ATOM 4829 C CA . ASN A 1 608 ? 47.488 -3.940 -103.347 1.00 92.19 608 ASN A CA 1
ATOM 4830 C C . ASN A 1 608 ? 47.968 -5.261 -103.951 1.00 92.19 608 ASN A C 1
ATOM 4832 O O . ASN A 1 608 ? 48.922 -5.266 -104.729 1.00 92.19 608 ASN A O 1
ATOM 4836 N N . ARG A 1 609 ? 47.309 -6.377 -103.624 1.00 92.62 609 ARG A N 1
ATOM 4837 C CA . ARG A 1 609 ? 47.597 -7.674 -104.236 1.00 92.62 609 ARG A CA 1
ATOM 4838 C C . ARG A 1 609 ? 47.301 -7.655 -105.737 1.00 92.62 609 ARG A C 1
ATOM 4840 O O . ARG A 1 609 ? 48.178 -8.022 -106.509 1.00 92.62 609 ARG A O 1
ATOM 4847 N N . ASN A 1 610 ? 46.133 -7.162 -106.145 1.00 93.06 610 ASN A N 1
ATOM 4848 C CA . ASN A 1 610 ? 45.769 -7.013 -107.557 1.00 93.06 610 ASN A CA 1
ATOM 4849 C C . ASN A 1 610 ? 46.735 -6.088 -108.306 1.00 93.06 610 ASN A C 1
ATOM 4851 O O . ASN A 1 610 ? 47.134 -6.396 -109.422 1.00 93.06 610 ASN A O 1
ATOM 4855 N N . LEU A 1 611 ? 47.140 -4.968 -107.701 1.00 92.44 611 LEU A N 1
ATOM 4856 C CA . LEU A 1 611 ? 48.132 -4.063 -108.286 1.00 92.44 611 LEU A CA 1
ATOM 4857 C C . LEU A 1 611 ? 49.495 -4.741 -108.439 1.00 92.44 611 LEU A C 1
ATOM 4859 O O . LEU A 1 611 ? 50.148 -4.553 -109.461 1.00 92.44 611 LEU A O 1
ATOM 4863 N N . ARG A 1 612 ? 49.921 -5.545 -107.457 1.00 93.31 612 ARG A N 1
ATOM 4864 C CA . ARG A 1 612 ? 51.154 -6.333 -107.566 1.00 93.31 612 ARG A CA 1
ATOM 4865 C C . ARG A 1 612 ? 51.049 -7.375 -108.681 1.00 93.31 612 ARG A C 1
ATOM 4867 O O . ARG A 1 612 ? 51.972 -7.461 -109.479 1.00 93.31 612 ARG A O 1
ATOM 4874 N N . GLU A 1 613 ? 49.936 -8.105 -108.772 1.00 92.50 613 GLU A N 1
ATOM 4875 C CA . GLU A 1 613 ? 49.685 -9.068 -109.856 1.00 92.50 613 GLU A CA 1
ATOM 4876 C C . GLU A 1 613 ? 49.718 -8.372 -111.233 1.00 92.50 613 GLU A C 1
ATOM 4878 O O . GLU A 1 613 ? 50.407 -8.838 -112.139 1.00 92.50 613 GLU A O 1
ATOM 4883 N N . GLN A 1 614 ? 49.079 -7.203 -111.374 1.00 91.25 614 GLN A N 1
ATOM 4884 C CA . GLN A 1 614 ? 49.150 -6.391 -112.598 1.00 91.25 614 GLN A CA 1
ATOM 4885 C C . GLN A 1 614 ? 50.575 -5.925 -112.912 1.00 91.25 614 GLN A C 1
ATOM 4887 O O . GLN A 1 614 ? 50.976 -5.913 -114.073 1.00 91.25 614 GLN A O 1
ATOM 4892 N N . PHE A 1 615 ? 51.351 -5.532 -111.899 1.00 90.25 615 PHE A N 1
ATOM 4893 C CA . PHE A 1 615 ? 52.733 -5.098 -112.087 1.00 90.25 615 PHE A CA 1
ATOM 4894 C C . PHE A 1 615 ? 53.630 -6.255 -112.545 1.00 90.25 615 PHE A C 1
ATOM 4896 O O . PHE A 1 615 ? 54.397 -6.083 -113.487 1.00 90.25 615 PHE A O 1
ATOM 4903 N N . GLU A 1 616 ? 53.496 -7.438 -111.939 1.00 91.56 616 GLU A N 1
ATOM 4904 C CA . GLU A 1 616 ? 54.216 -8.656 -112.341 1.00 91.56 616 GLU A CA 1
ATOM 4905 C C . GLU A 1 616 ? 53.841 -9.100 -113.767 1.00 91.56 616 GLU A C 1
ATOM 4907 O O . GLU A 1 616 ? 54.707 -9.517 -114.544 1.00 91.56 616 GLU A O 1
ATOM 4912 N N . GLU A 1 617 ? 52.566 -8.975 -114.151 1.00 91.38 617 GLU A N 1
ATOM 4913 C CA . GLU A 1 617 ? 52.107 -9.242 -115.517 1.00 91.38 617 GLU A CA 1
ATOM 4914 C C . GLU A 1 617 ? 52.717 -8.247 -116.516 1.00 91.38 617 GLU A C 1
ATOM 4916 O O . GLU A 1 617 ? 53.219 -8.645 -117.572 1.00 91.38 617 GLU A O 1
ATOM 4921 N N . LEU A 1 618 ? 52.748 -6.959 -116.168 1.00 88.81 618 LEU A N 1
ATOM 4922 C CA . LEU A 1 618 ? 53.312 -5.898 -117.003 1.00 88.81 618 LEU A CA 1
ATOM 4923 C C . LEU A 1 618 ? 54.839 -6.013 -117.115 1.00 88.81 618 LEU A C 1
ATOM 4925 O O . LEU A 1 618 ? 55.392 -5.818 -118.197 1.00 88.81 618 LEU A O 1
ATOM 4929 N N . GLU A 1 619 ? 55.522 -6.406 -116.041 1.00 91.00 619 GLU A N 1
ATOM 4930 C CA . GLU A 1 619 ? 56.948 -6.737 -116.040 1.00 91.00 619 GLU A CA 1
ATOM 4931 C C . GLU A 1 619 ? 57.232 -7.965 -116.916 1.00 91.00 619 GLU A C 1
ATOM 4933 O O . GLU A 1 619 ? 58.147 -7.942 -117.741 1.00 91.00 619 GLU A O 1
ATOM 4938 N N . SER A 1 620 ? 56.409 -9.012 -116.826 1.00 90.00 620 SER A N 1
ATOM 4939 C CA . SER A 1 620 ? 56.510 -10.201 -117.682 1.00 90.00 620 SER A CA 1
ATOM 4940 C C . SER A 1 620 ? 56.286 -9.865 -119.162 1.00 90.00 620 SER A C 1
ATOM 4942 O O . SER A 1 620 ? 57.053 -10.305 -120.025 1.00 90.00 620 SER A O 1
ATOM 4944 N N . ALA A 1 621 ? 55.285 -9.035 -119.470 1.00 88.81 621 ALA A N 1
ATOM 4945 C CA . ALA A 1 621 ? 55.006 -8.545 -120.818 1.00 88.81 621 ALA A CA 1
ATOM 4946 C C . ALA A 1 621 ? 56.130 -7.637 -121.348 1.00 88.81 621 ALA A C 1
ATOM 4948 O O . ALA A 1 621 ? 56.551 -7.770 -122.502 1.00 88.81 621 ALA A O 1
ATOM 4949 N N . SER A 1 622 ? 56.671 -6.756 -120.504 1.00 89.31 622 SER A N 1
ATOM 4950 C CA . SER A 1 622 ? 57.829 -5.910 -120.812 1.00 89.31 622 SER A CA 1
ATOM 4951 C C . SER A 1 622 ? 59.068 -6.756 -121.106 1.00 89.31 622 SER A C 1
ATOM 4953 O O . SER A 1 622 ? 59.709 -6.576 -122.141 1.00 89.31 622 SER A O 1
ATOM 4955 N N . ASN A 1 623 ? 59.352 -7.766 -120.280 1.00 88.94 623 ASN A N 1
ATOM 4956 C CA . ASN A 1 623 ? 60.445 -8.713 -120.490 1.00 88.94 623 ASN A CA 1
ATOM 4957 C C . ASN A 1 623 ? 60.269 -9.514 -121.787 1.00 88.94 623 ASN A C 1
ATOM 4959 O O . ASN A 1 623 ? 61.234 -9.702 -122.532 1.00 88.94 623 ASN A O 1
ATOM 4963 N N . HIS A 1 624 ? 59.048 -9.950 -122.110 1.00 88.69 624 HIS A N 1
ATOM 4964 C CA . HIS A 1 624 ? 58.757 -10.604 -123.387 1.00 88.69 624 HIS A CA 1
ATOM 4965 C C . HIS A 1 624 ? 59.005 -9.666 -124.578 1.00 88.69 624 HIS A C 1
ATOM 4967 O O . HIS A 1 624 ? 59.643 -10.061 -125.556 1.00 88.69 624 HIS A O 1
ATOM 4973 N N . THR A 1 625 ? 58.572 -8.409 -124.471 1.00 85.06 625 THR A N 1
ATOM 4974 C CA . THR A 1 625 ? 58.765 -7.378 -125.500 1.00 85.06 625 THR A CA 1
ATOM 4975 C C . THR A 1 625 ? 60.244 -7.030 -125.672 1.00 85.06 625 THR A C 1
ATOM 4977 O O . THR A 1 625 ? 60.734 -6.988 -126.796 1.00 85.06 625 THR A O 1
ATOM 4980 N N . SER A 1 626 ? 60.987 -6.876 -124.577 1.00 87.56 626 SER A N 1
ATOM 4981 C CA . SER A 1 626 ? 62.436 -6.645 -124.564 1.00 87.56 626 SER A CA 1
ATOM 4982 C C . SER A 1 626 ? 63.200 -7.816 -125.189 1.00 87.56 626 SER A C 1
ATOM 4984 O O . SER A 1 626 ? 64.072 -7.618 -126.034 1.00 87.56 626 SER A O 1
ATOM 4986 N N . ASN A 1 627 ? 62.825 -9.058 -124.868 1.00 85.88 627 ASN A N 1
ATOM 4987 C CA . ASN A 1 627 ? 63.406 -10.248 -125.491 1.00 85.88 627 ASN A CA 1
ATOM 4988 C C . ASN A 1 627 ? 63.069 -10.350 -126.986 1.00 85.88 627 ASN A C 1
ATOM 4990 O O . ASN A 1 627 ? 63.921 -10.744 -127.782 1.00 85.88 627 ASN A O 1
ATOM 4994 N N . SER A 1 628 ? 61.848 -9.983 -127.384 1.00 85.31 628 SER A N 1
ATOM 4995 C CA . SER A 1 628 ? 61.459 -9.877 -128.794 1.00 85.31 628 SER A CA 1
ATOM 4996 C C . SER A 1 628 ? 62.292 -8.814 -129.519 1.00 85.31 628 SER A C 1
ATOM 4998 O O . SER A 1 628 ? 62.851 -9.086 -130.581 1.00 85.31 628 SER A O 1
ATOM 5000 N N . PHE A 1 629 ? 62.473 -7.644 -128.902 1.00 81.62 629 PHE A N 1
ATOM 5001 C CA . PHE A 1 629 ? 63.302 -6.562 -129.426 1.00 81.62 629 PHE A CA 1
ATOM 5002 C C . PHE A 1 629 ? 64.763 -6.990 -129.581 1.00 81.62 629 PHE A C 1
ATOM 5004 O O . PHE A 1 629 ? 65.343 -6.763 -130.637 1.00 81.62 629 PHE A O 1
ATOM 5011 N N . LYS A 1 630 ? 65.337 -7.695 -128.595 1.00 84.44 630 LYS A N 1
ATOM 5012 C CA . LYS A 1 630 ? 66.680 -8.290 -128.705 1.00 84.44 630 LYS A CA 1
ATOM 5013 C C . LYS A 1 630 ? 66.789 -9.227 -129.906 1.00 84.44 630 LYS A C 1
ATOM 5015 O O . LYS A 1 630 ? 67.695 -9.055 -130.707 1.00 84.44 630 LYS A O 1
ATOM 5020 N N . ARG A 1 631 ? 65.830 -10.141 -130.106 1.00 84.62 631 ARG A N 1
ATOM 5021 C CA . ARG A 1 631 ? 65.831 -11.036 -131.282 1.00 84.62 631 ARG A CA 1
ATOM 5022 C C . ARG A 1 631 ? 65.750 -10.275 -132.604 1.00 84.62 631 ARG A C 1
ATOM 5024 O O . ARG A 1 631 ? 66.393 -10.669 -133.573 1.00 84.62 631 ARG A O 1
ATOM 5031 N N . VAL A 1 632 ? 64.940 -9.218 -132.670 1.00 80.81 632 VAL A N 1
ATOM 5032 C CA . VAL A 1 632 ? 64.857 -8.361 -133.862 1.00 80.81 632 VAL A CA 1
ATOM 5033 C C . VAL A 1 632 ? 66.176 -7.624 -134.076 1.00 80.81 632 VAL A C 1
ATOM 5035 O O . VAL A 1 632 ? 66.662 -7.606 -135.199 1.00 80.81 632 VAL A O 1
ATOM 5038 N N . ASN A 1 633 ? 66.783 -7.083 -133.022 1.00 85.31 633 ASN A N 1
ATOM 5039 C CA . ASN A 1 633 ? 68.067 -6.394 -133.092 1.00 85.31 633 ASN A CA 1
ATOM 5040 C C . ASN A 1 633 ? 69.202 -7.332 -133.535 1.00 85.31 633 ASN A C 1
ATOM 5042 O O . ASN A 1 633 ? 69.970 -6.988 -134.428 1.00 85.31 633 ASN A O 1
ATOM 5046 N N . ASP A 1 634 ? 69.250 -8.555 -133.003 1.00 85.31 634 ASP A N 1
ATOM 5047 C CA . ASP A 1 634 ? 70.187 -9.593 -133.445 1.00 85.31 634 ASP A CA 1
ATOM 5048 C C . ASP A 1 634 ? 69.979 -9.928 -134.931 1.00 85.31 634 ASP A C 1
ATOM 5050 O O . ASP A 1 634 ? 70.938 -10.098 -135.686 1.00 85.31 634 ASP A O 1
ATOM 5054 N N . LYS A 1 635 ? 68.718 -9.969 -135.384 1.00 87.69 635 LYS A N 1
ATOM 5055 C CA . LYS A 1 635 ? 68.374 -10.178 -136.796 1.00 87.69 635 LYS A CA 1
ATOM 5056 C C . LYS A 1 635 ? 68.771 -8.988 -137.675 1.00 87.69 635 LYS A C 1
ATOM 5058 O O . LYS A 1 635 ? 69.226 -9.205 -138.795 1.00 87.69 635 LYS A O 1
ATOM 5063 N N . VAL A 1 636 ? 68.639 -7.756 -137.184 1.00 83.44 636 VAL A N 1
ATOM 5064 C CA . VAL A 1 636 ? 69.123 -6.544 -137.863 1.00 83.44 636 VAL A CA 1
ATOM 5065 C C . VAL A 1 636 ? 70.642 -6.594 -138.003 1.00 83.44 636 VAL A C 1
ATOM 5067 O O . VAL A 1 636 ? 71.131 -6.444 -139.117 1.00 83.44 636 VAL A O 1
ATOM 5070 N N . HIS A 1 637 ? 71.384 -6.912 -136.941 1.00 83.12 637 HIS A N 1
ATOM 5071 C CA . HIS A 1 637 ? 72.840 -7.066 -137.020 1.00 83.12 637 HIS A CA 1
ATOM 5072 C C . HIS A 1 637 ? 73.276 -8.188 -137.971 1.00 83.12 637 HIS A C 1
ATOM 5074 O O . HIS A 1 637 ? 74.260 -8.036 -138.696 1.00 83.12 637 HIS A O 1
ATOM 5080 N N . ALA A 1 638 ? 72.541 -9.304 -138.022 1.00 84.81 638 ALA A N 1
ATOM 5081 C CA . ALA A 1 638 ? 72.798 -10.361 -138.999 1.00 84.81 638 ALA A CA 1
ATOM 5082 C C . ALA A 1 638 ? 72.618 -9.859 -140.444 1.00 84.81 638 ALA A C 1
ATOM 5084 O O . ALA A 1 638 ? 73.489 -10.090 -141.282 1.00 84.81 638 ALA A O 1
ATOM 5085 N N . LEU A 1 639 ? 71.540 -9.117 -140.716 1.00 82.88 639 LEU A N 1
ATOM 5086 C CA . LEU A 1 639 ? 71.284 -8.508 -142.026 1.00 82.88 639 LEU A CA 1
ATOM 5087 C C . LEU A 1 639 ? 72.294 -7.402 -142.372 1.00 82.88 639 LEU A C 1
ATOM 5089 O O . LEU A 1 639 ? 72.682 -7.271 -143.528 1.00 82.88 639 LEU A O 1
ATOM 5093 N N . GLU A 1 640 ? 72.762 -6.617 -141.400 1.00 81.75 640 GLU A N 1
ATOM 5094 C CA . GLU A 1 640 ? 73.836 -5.634 -141.603 1.00 81.75 640 GLU A CA 1
ATOM 5095 C C . GLU A 1 640 ? 75.154 -6.307 -141.987 1.00 81.75 640 GLU A C 1
ATOM 5097 O O . GLU A 1 640 ? 75.865 -5.814 -142.864 1.00 81.75 640 GLU A O 1
ATOM 5102 N N . LYS A 1 641 ? 75.462 -7.454 -141.371 1.00 83.88 641 LYS A N 1
ATOM 5103 C CA . LYS A 1 641 ? 76.641 -8.261 -141.700 1.00 83.88 641 LYS A CA 1
ATOM 5104 C C . LYS A 1 641 ? 76.532 -8.900 -143.086 1.00 83.88 641 LYS A C 1
ATOM 5106 O O . LYS A 1 641 ? 77.516 -8.961 -143.814 1.00 83.88 641 LYS A O 1
ATOM 5111 N N . GLU A 1 642 ? 75.341 -9.345 -143.473 1.00 83.88 642 GLU A N 1
ATOM 5112 C CA . GLU A 1 642 ? 75.076 -9.838 -144.828 1.00 83.88 642 GLU A CA 1
ATOM 5113 C C . GLU A 1 642 ? 75.182 -8.706 -145.863 1.00 83.88 642 GLU A C 1
ATOM 5115 O O . GLU A 1 642 ? 75.821 -8.861 -146.900 1.00 83.88 642 GLU A O 1
ATOM 5120 N N . LYS A 1 643 ? 74.651 -7.518 -145.549 1.00 84.81 643 LYS A N 1
ATOM 5121 C CA . LYS A 1 643 ? 74.783 -6.315 -146.381 1.00 84.81 643 LYS A CA 1
ATOM 5122 C C . LYS A 1 643 ? 76.241 -5.877 -146.540 1.00 84.81 643 LYS A C 1
ATOM 5124 O O . LYS A 1 643 ? 76.628 -5.462 -147.631 1.00 84.81 643 LYS A O 1
ATOM 5129 N N . SER A 1 644 ? 77.053 -5.931 -145.484 1.00 80.12 644 SER A N 1
ATOM 5130 C CA . SER A 1 644 ? 78.479 -5.599 -145.581 1.00 80.12 644 SER A CA 1
ATOM 5131 C C . SER A 1 644 ? 79.255 -6.643 -146.386 1.00 80.12 644 SER A C 1
ATOM 5133 O O . SER A 1 644 ? 80.105 -6.256 -147.184 1.00 80.12 644 SER A O 1
ATOM 5135 N N . ALA A 1 645 ? 78.907 -7.929 -146.267 1.00 83.44 645 ALA A N 1
ATOM 5136 C CA . ALA A 1 645 ? 79.450 -8.990 -147.116 1.00 83.44 645 ALA A CA 1
ATOM 5137 C C . ALA A 1 645 ? 79.100 -8.779 -148.601 1.00 83.44 645 ALA A C 1
ATOM 5139 O O . ALA A 1 645 ? 79.994 -8.803 -149.442 1.00 83.44 645 ALA A O 1
ATOM 5140 N N . LEU A 1 646 ? 77.837 -8.466 -148.915 1.00 82.94 646 LEU A N 1
ATOM 5141 C CA . LEU A 1 646 ? 77.391 -8.112 -150.271 1.00 82.94 646 LEU A CA 1
ATOM 5142 C C . LEU A 1 646 ? 78.096 -6.863 -150.818 1.00 82.94 646 LEU A C 1
ATOM 5144 O O . LEU A 1 646 ? 78.398 -6.790 -152.005 1.00 82.94 646 LEU A O 1
ATOM 5148 N N . ASN A 1 647 ? 78.369 -5.864 -149.974 1.00 80.62 647 ASN A N 1
ATOM 5149 C CA . ASN A 1 647 ? 79.142 -4.691 -150.384 1.00 80.62 647 ASN A CA 1
ATOM 5150 C C . ASN A 1 647 ? 80.606 -5.036 -150.692 1.00 80.62 647 ASN A C 1
ATOM 5152 O O . ASN A 1 647 ? 81.167 -4.443 -151.609 1.00 80.62 647 ASN A O 1
ATOM 5156 N N . LEU A 1 648 ? 81.211 -5.973 -149.954 1.00 81.31 648 LEU A N 1
ATOM 5157 C CA . LEU A 1 648 ? 82.551 -6.484 -150.255 1.00 81.31 648 LEU A CA 1
ATOM 5158 C C . LEU A 1 648 ? 82.563 -7.219 -151.600 1.00 81.31 648 LEU A C 1
ATOM 5160 O O . LEU A 1 648 ? 83.411 -6.949 -152.439 1.00 81.31 648 LEU A O 1
ATOM 5164 N N . GLU A 1 649 ? 81.574 -8.082 -151.836 1.00 83.56 649 GLU A N 1
ATOM 5165 C CA . GLU A 1 649 ? 81.412 -8.788 -153.111 1.00 83.56 649 GLU A CA 1
ATOM 5166 C C . GLU A 1 649 ? 81.185 -7.811 -154.274 1.00 83.56 649 GLU A C 1
ATOM 5168 O O . GLU A 1 649 ? 81.765 -7.954 -155.349 1.00 83.56 649 GLU A O 1
ATOM 5173 N N . LYS A 1 650 ? 80.390 -6.757 -154.057 1.00 82.75 650 LYS A N 1
ATOM 5174 C CA . LYS A 1 650 ? 80.215 -5.675 -155.031 1.00 82.75 650 LYS A CA 1
ATOM 5175 C C . LYS A 1 650 ? 81.533 -4.951 -155.331 1.00 82.75 650 LYS A C 1
ATOM 5177 O O . LYS A 1 650 ? 81.725 -4.535 -156.471 1.00 82.75 650 LYS A O 1
ATOM 5182 N N . LEU A 1 651 ? 82.403 -4.775 -154.335 1.00 83.00 651 LEU A N 1
ATOM 5183 C CA . LEU A 1 651 ? 83.716 -4.154 -154.508 1.00 83.00 651 LEU A CA 1
ATOM 5184 C C . LEU A 1 651 ? 84.636 -5.047 -155.352 1.00 83.00 651 LEU A C 1
ATOM 5186 O O . LEU A 1 651 ? 85.163 -4.573 -156.350 1.00 83.00 651 LEU A O 1
ATOM 5190 N N . ASP A 1 652 ? 84.705 -6.347 -155.052 1.00 81.62 652 ASP A N 1
ATOM 5191 C CA . ASP A 1 652 ? 85.440 -7.326 -155.870 1.00 81.62 652 ASP A CA 1
ATOM 5192 C C . ASP A 1 652 ? 84.934 -7.353 -157.325 1.00 81.62 652 ASP A C 1
ATOM 5194 O O . ASP A 1 652 ? 85.709 -7.480 -158.275 1.00 81.62 652 ASP A O 1
ATOM 5198 N N . LEU A 1 653 ? 83.616 -7.223 -157.526 1.00 82.50 653 LEU A N 1
ATOM 5199 C CA . LEU A 1 653 ? 83.027 -7.109 -158.861 1.00 82.50 653 LEU A CA 1
ATOM 5200 C C . LEU A 1 653 ? 83.387 -5.784 -159.550 1.00 82.50 653 LEU A C 1
ATOM 5202 O O . LEU A 1 653 ? 83.590 -5.795 -160.763 1.00 82.50 653 LEU A O 1
ATOM 5206 N N . MET A 1 654 ? 83.480 -4.667 -158.819 1.00 78.38 654 MET A N 1
ATOM 5207 C CA . MET A 1 654 ? 83.965 -3.389 -159.361 1.00 78.38 654 MET A CA 1
ATOM 5208 C C . MET A 1 654 ? 85.423 -3.492 -159.812 1.00 78.38 654 MET A C 1
ATOM 5210 O O . MET A 1 654 ? 85.710 -3.114 -160.945 1.00 78.38 654 MET A O 1
ATOM 5214 N N . ASP A 1 655 ? 86.301 -4.076 -158.997 1.00 82.44 655 ASP A N 1
ATOM 5215 C CA . ASP A 1 655 ? 87.714 -4.275 -159.345 1.00 82.44 655 ASP A CA 1
ATOM 5216 C C . ASP A 1 655 ? 87.852 -5.138 -160.612 1.00 82.44 655 ASP A C 1
ATOM 5218 O O . ASP A 1 655 ? 88.679 -4.887 -161.490 1.00 82.44 655 ASP A O 1
ATOM 5222 N N . LYS A 1 656 ? 86.971 -6.133 -160.769 1.00 84.06 656 LYS A N 1
ATOM 5223 C CA . LYS A 1 656 ? 86.932 -6.995 -161.957 1.00 84.06 656 LYS A CA 1
ATOM 5224 C C . LYS A 1 656 ? 86.392 -6.295 -163.202 1.00 84.06 656 LYS A C 1
ATOM 5226 O O . LYS A 1 656 ? 86.810 -6.619 -164.314 1.00 84.06 656 LYS A O 1
ATOM 5231 N N . ILE A 1 657 ? 85.455 -5.363 -163.030 1.00 79.06 657 ILE A N 1
ATOM 5232 C CA . ILE A 1 657 ? 84.985 -4.489 -164.110 1.00 79.06 657 ILE A CA 1
ATOM 5233 C C . ILE A 1 657 ? 86.122 -3.561 -164.545 1.00 79.06 657 ILE A C 1
ATOM 5235 O O . ILE A 1 657 ? 86.370 -3.467 -165.743 1.00 79.06 657 ILE A O 1
ATOM 5239 N N . GLU A 1 658 ? 86.853 -2.953 -163.610 1.00 83.19 658 GLU A N 1
ATOM 5240 C CA . GLU A 1 658 ? 87.993 -2.077 -163.911 1.00 83.19 658 GLU A CA 1
ATOM 5241 C C . GLU A 1 658 ? 89.101 -2.832 -164.673 1.00 83.19 658 GLU A C 1
ATOM 5243 O O . GLU A 1 658 ? 89.579 -2.365 -165.709 1.00 83.19 658 GLU A O 1
ATOM 5248 N N . GLU A 1 659 ? 89.412 -4.071 -164.270 1.00 81.69 659 GLU A N 1
ATOM 5249 C CA . GLU A 1 659 ? 90.357 -4.941 -164.988 1.00 81.69 659 GLU A CA 1
ATOM 5250 C C . GLU A 1 659 ? 89.907 -5.253 -166.435 1.00 81.69 659 GLU A C 1
ATOM 5252 O O . GLU A 1 659 ? 90.730 -5.398 -167.347 1.00 81.69 659 GLU A O 1
ATOM 5257 N N . LEU A 1 660 ? 88.595 -5.378 -166.670 1.00 78.06 660 LEU A N 1
ATOM 5258 C CA . LEU A 1 660 ? 88.025 -5.587 -168.005 1.00 78.06 660 LEU A CA 1
ATOM 5259 C C . LEU A 1 660 ? 87.996 -4.295 -168.833 1.00 78.06 660 LEU A C 1
ATOM 5261 O O . LEU A 1 660 ? 88.244 -4.354 -170.038 1.00 78.06 660 LEU A O 1
ATOM 5265 N N . GLU A 1 661 ? 87.726 -3.145 -168.215 1.00 78.44 661 GLU A N 1
ATOM 5266 C CA . GLU A 1 661 ? 87.751 -1.832 -168.869 1.00 78.44 661 GLU A CA 1
ATOM 5267 C C . GLU A 1 661 ? 89.158 -1.464 -169.361 1.00 78.44 661 GLU A C 1
ATOM 5269 O O . GLU A 1 661 ? 89.302 -0.962 -170.481 1.00 78.44 661 GLU A O 1
ATOM 5274 N N . ASP A 1 662 ? 90.205 -1.780 -168.595 1.00 77.94 662 ASP A N 1
ATOM 5275 C CA . ASP A 1 662 ? 91.593 -1.547 -169.011 1.00 77.94 662 ASP A CA 1
ATOM 5276 C C . ASP A 1 662 ? 92.016 -2.455 -170.176 1.00 77.94 662 ASP A C 1
ATOM 5278 O O . ASP A 1 662 ? 92.625 -1.983 -171.142 1.00 77.94 662 ASP A O 1
ATOM 5282 N N . LYS A 1 663 ? 91.579 -3.722 -170.182 1.00 77.44 663 LYS A N 1
ATOM 5283 C CA . LYS A 1 663 ? 91.753 -4.625 -171.338 1.00 77.44 663 LYS A CA 1
ATOM 5284 C C . LYS A 1 663 ? 91.019 -4.124 -172.589 1.00 77.44 663 LYS A C 1
ATOM 5286 O O . LYS A 1 663 ? 91.470 -4.357 -173.710 1.00 77.44 663 LYS A O 1
ATOM 5291 N N . LEU A 1 664 ? 89.899 -3.419 -172.419 1.00 66.25 664 LEU A N 1
ATOM 5292 C CA . LEU A 1 664 ? 89.101 -2.865 -173.516 1.00 66.25 664 LEU A CA 1
ATOM 5293 C C . LEU A 1 664 ? 89.720 -1.572 -174.084 1.00 66.25 664 LEU A C 1
ATOM 5295 O O . LEU A 1 664 ? 89.652 -1.340 -175.293 1.00 66.25 664 LEU A O 1
ATOM 5299 N N . LYS A 1 665 ? 90.402 -0.769 -173.251 1.00 67.88 665 LYS A N 1
ATOM 5300 C CA . LYS A 1 665 ? 91.184 0.405 -173.691 1.00 67.88 665 LYS A CA 1
ATOM 5301 C C . LYS A 1 665 ? 92.400 0.030 -174.542 1.00 67.88 665 LYS A C 1
ATOM 5303 O O . LYS A 1 665 ? 92.717 0.753 -175.484 1.00 67.88 665 LYS A O 1
ATOM 5308 N N . GLU A 1 666 ? 93.049 -1.099 -174.270 1.00 63.44 666 GLU A N 1
ATOM 5309 C CA . GLU A 1 666 ? 94.234 -1.543 -175.018 1.00 63.44 666 GLU A CA 1
ATOM 5310 C C . GLU A 1 666 ? 93.893 -2.021 -176.450 1.00 63.44 666 GLU A C 1
ATOM 5312 O O . GLU A 1 666 ? 94.695 -1.876 -177.374 1.00 63.44 666 GLU A O 1
ATOM 5317 N N . ALA A 1 667 ? 92.658 -2.484 -176.681 1.00 58.16 667 ALA A N 1
ATOM 5318 C CA . ALA A 1 667 ? 92.178 -2.966 -177.981 1.00 58.16 667 ALA A CA 1
ATOM 5319 C C . ALA A 1 667 ? 91.619 -1.869 -178.920 1.00 58.16 667 ALA A C 1
ATOM 5321 O O . ALA A 1 667 ? 91.420 -2.123 -180.109 1.00 58.16 667 ALA A O 1
ATOM 5322 N N . ASN A 1 668 ? 91.379 -0.644 -178.435 1.00 55.88 668 ASN A N 1
ATOM 5323 C CA . ASN A 1 668 ? 90.608 0.380 -179.162 1.00 55.88 668 ASN A CA 1
ATOM 5324 C C . ASN A 1 668 ? 91.462 1.475 -179.861 1.00 55.88 668 ASN A C 1
ATOM 5326 O O . ASN A 1 668 ? 90.936 2.495 -180.299 1.00 55.88 668 ASN A O 1
ATOM 5330 N N . ASN A 1 669 ? 92.780 1.268 -180.014 1.00 48.94 669 ASN A N 1
ATOM 5331 C CA . ASN A 1 669 ? 93.748 2.242 -180.565 1.00 48.94 669 ASN A CA 1
ATOM 5332 C C . ASN A 1 669 ? 94.044 2.127 -182.090 1.00 48.94 669 ASN A C 1
ATOM 5334 O O . ASN A 1 669 ? 95.076 2.621 -182.546 1.00 48.94 669 ASN A O 1
ATOM 5338 N N . GLN A 1 670 ? 93.169 1.524 -182.916 1.00 51.47 670 GLN A N 1
ATOM 5339 C CA . GLN A 1 670 ? 93.409 1.361 -184.372 1.00 51.47 670 GLN A CA 1
ATOM 5340 C C . GLN A 1 670 ? 92.386 1.951 -185.366 1.00 51.47 670 GLN A C 1
ATOM 5342 O O . GLN A 1 670 ? 92.593 1.785 -186.563 1.00 51.47 670 GLN A O 1
ATOM 5347 N N . ASN A 1 671 ? 91.356 2.713 -184.972 1.00 46.16 671 ASN A N 1
ATOM 5348 C CA . ASN A 1 671 ? 90.514 3.415 -185.959 1.00 46.16 671 ASN A CA 1
ATOM 5349 C C . ASN A 1 671 ? 90.073 4.821 -185.507 1.00 46.16 671 ASN A C 1
ATOM 5351 O O . ASN A 1 671 ? 89.371 4.996 -184.518 1.00 46.16 671 ASN A O 1
ATOM 5355 N N . ARG A 1 672 ? 90.532 5.811 -186.288 1.00 31.12 672 ARG A N 1
ATOM 5356 C CA . ARG A 1 672 ? 90.263 7.267 -186.265 1.00 31.12 672 ARG A CA 1
ATOM 5357 C C . ARG A 1 672 ? 88.745 7.573 -186.327 1.00 31.12 672 ARG A C 1
ATOM 5359 O O . ARG A 1 672 ? 87.996 6.760 -186.846 1.00 31.12 672 ARG A O 1
ATOM 5366 N N . SER A 1 673 ? 88.196 8.726 -185.917 1.00 28.23 673 SER A N 1
ATOM 5367 C CA . SER A 1 673 ? 88.729 10.101 -185.880 1.00 28.23 673 SER A CA 1
ATOM 5368 C C . SER A 1 673 ? 87.785 11.069 -185.132 1.00 28.23 673 SER A C 1
ATOM 5370 O O . SER A 1 673 ? 86.585 11.043 -185.372 1.00 28.23 673 SER A O 1
ATOM 5372 N N . ASN A 1 674 ? 88.398 12.008 -184.395 1.00 26.52 674 ASN A N 1
ATOM 5373 C CA . ASN A 1 674 ? 88.085 13.448 -184.244 1.00 26.52 674 ASN A CA 1
ATOM 5374 C C . ASN A 1 674 ? 86.787 13.957 -183.569 1.00 26.52 674 ASN A C 1
ATOM 5376 O O . ASN A 1 674 ? 85.769 14.099 -184.234 1.00 26.52 674 ASN A O 1
ATOM 5380 N N . SER A 1 675 ? 86.927 14.482 -182.336 1.00 26.78 675 SER A N 1
ATOM 5381 C CA . SER A 1 675 ? 86.834 15.930 -181.979 1.00 26.78 675 SER A CA 1
ATOM 5382 C C . SER A 1 675 ? 87.083 16.116 -180.459 1.00 26.78 675 SER A C 1
ATOM 5384 O O . SER A 1 675 ? 86.304 15.609 -179.663 1.00 26.78 675 SER A O 1
ATOM 5386 N N . ASN A 1 676 ? 88.245 16.594 -179.991 1.00 25.58 676 ASN A N 1
ATOM 5387 C CA . ASN A 1 676 ? 88.632 18.000 -179.732 1.00 25.58 676 ASN A CA 1
ATOM 5388 C C . ASN A 1 676 ? 87.679 18.822 -178.832 1.00 25.58 676 ASN A C 1
ATOM 5390 O O . ASN A 1 676 ? 86.679 19.325 -179.335 1.00 25.58 676 ASN A O 1
ATOM 5394 N N . LEU A 1 677 ? 88.056 19.061 -177.563 1.00 30.75 677 LEU A N 1
ATOM 5395 C CA . LEU A 1 677 ? 88.408 20.381 -176.985 1.00 30.75 677 LEU A CA 1
ATOM 5396 C C . LEU A 1 677 ? 88.723 20.275 -175.471 1.00 30.75 677 LEU A C 1
ATOM 5398 O O . LEU A 1 677 ? 88.148 19.466 -174.754 1.00 30.75 677 LEU A O 1
ATOM 5402 N N . ASP A 1 678 ? 89.681 21.094 -175.046 1.00 29.31 678 ASP A N 1
ATOM 5403 C CA . ASP A 1 678 ? 90.563 21.004 -173.866 1.00 29.31 678 ASP A CA 1
ATOM 5404 C C . ASP A 1 678 ? 90.276 22.204 -172.878 1.00 29.31 678 ASP A C 1
ATOM 5406 O O . ASP A 1 678 ? 89.185 22.766 -172.969 1.00 29.31 678 ASP A O 1
ATOM 5410 N N . PRO A 1 679 ? 91.161 22.658 -171.950 1.00 54.88 679 PRO A N 1
ATOM 5411 C CA . PRO A 1 679 ? 91.012 22.819 -170.475 1.00 54.88 679 PRO A CA 1
ATOM 5412 C C . PRO A 1 679 ? 90.858 24.328 -170.040 1.00 54.88 679 PRO A C 1
ATOM 5414 O O . PRO A 1 679 ? 90.439 25.093 -170.908 1.00 54.88 679 PRO A O 1
ATOM 5417 N N . PRO A 1 680 ? 91.191 24.890 -168.821 1.00 47.25 680 PRO A N 1
ATOM 5418 C CA . PRO A 1 680 ? 91.830 24.370 -167.581 1.00 47.25 680 PRO A CA 1
ATOM 5419 C C . PRO A 1 680 ? 91.381 24.965 -166.185 1.00 47.25 680 PRO A C 1
ATOM 5421 O O . PRO A 1 680 ? 90.579 25.886 -166.099 1.00 47.25 680 PRO A O 1
ATOM 5424 N N . LYS A 1 681 ? 92.085 24.541 -165.104 1.00 34.22 681 LYS A N 1
ATOM 5425 C CA . LYS A 1 681 ? 92.562 25.301 -163.895 1.00 34.22 681 LYS A CA 1
ATOM 5426 C C . LYS A 1 681 ? 91.720 25.493 -162.594 1.00 34.22 681 LYS A C 1
ATOM 5428 O O . LYS A 1 681 ? 90.690 26.148 -162.587 1.00 34.22 681 LYS A O 1
ATOM 5433 N N . ARG A 1 682 ? 92.447 25.201 -161.484 1.00 32.31 682 ARG A N 1
ATOM 5434 C CA . ARG A 1 682 ? 92.417 25.679 -160.061 1.00 32.31 682 ARG A CA 1
ATOM 5435 C C . ARG A 1 682 ? 91.404 24.990 -159.127 1.00 32.31 682 ARG A C 1
ATOM 5437 O O . ARG A 1 682 ? 90.248 24.922 -159.484 1.00 32.31 682 ARG A O 1
ATOM 5444 N N . LYS A 1 683 ? 91.701 24.452 -157.929 1.00 34.50 683 LYS A N 1
ATOM 5445 C CA . LYS A 1 683 ? 92.714 24.560 -156.833 1.00 34.50 683 LYS A CA 1
ATOM 5446 C C . LYS A 1 683 ? 91.91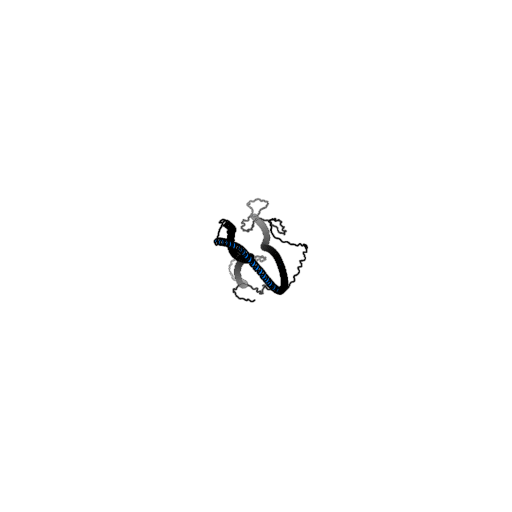9 24.842 -155.535 1.00 34.50 683 LYS A C 1
ATOM 5448 O O . LYS A 1 683 ? 91.022 25.670 -155.602 1.00 34.50 683 LYS A O 1
ATOM 5453 N N . ILE A 1 684 ? 92.394 24.293 -154.398 1.00 31.53 684 ILE A N 1
ATOM 5454 C CA . ILE A 1 684 ? 92.038 24.599 -152.979 1.00 31.53 684 ILE A CA 1
ATOM 5455 C C . ILE A 1 684 ? 90.777 23.843 -152.507 1.00 31.53 684 ILE A C 1
ATOM 5457 O O . ILE A 1 684 ? 89.766 23.903 -153.184 1.00 31.53 684 ILE A O 1
ATOM 5461 N N . SER A 1 685 ? 90.705 23.125 -151.384 1.00 29.72 685 SER A N 1
ATOM 5462 C CA . SER A 1 685 ? 91.619 22.686 -150.311 1.00 29.72 685 SER A CA 1
ATOM 5463 C C . SER A 1 685 ? 90.797 21.708 -149.429 1.00 29.72 685 SER A C 1
ATOM 5465 O O . SER A 1 685 ? 89.575 21.778 -149.458 1.00 29.72 685 SER A O 1
ATOM 5467 N N . SER A 1 686 ? 91.373 20.647 -148.845 1.00 31.06 686 SER A N 1
ATOM 5468 C CA . SER A 1 686 ? 91.719 20.541 -147.405 1.00 31.06 686 SER A CA 1
ATOM 5469 C C . SER A 1 686 ? 90.516 20.758 -146.445 1.00 31.06 686 SER A C 1
ATOM 5471 O O . SER A 1 686 ? 89.737 21.676 -146.636 1.00 31.06 686 SER A O 1
ATOM 5473 N N . THR A 1 687 ? 90.282 20.028 -145.355 1.00 33.94 687 THR A N 1
ATOM 5474 C CA . THR A 1 687 ? 91.128 19.155 -144.533 1.00 33.94 687 THR A CA 1
ATOM 5475 C C . THR A 1 687 ? 90.222 18.510 -143.462 1.00 33.94 687 THR A C 1
ATOM 5477 O O . THR A 1 687 ? 89.305 19.170 -142.992 1.00 33.94 687 THR A O 1
ATOM 5480 N N . GLN A 1 688 ? 90.543 17.270 -143.067 1.00 33.44 688 GLN A N 1
ATOM 5481 C CA . GLN A 1 688 ? 90.717 16.784 -141.677 1.00 33.44 688 GLN A CA 1
ATOM 5482 C C . GLN A 1 688 ? 89.613 17.029 -140.622 1.00 33.44 688 GLN A C 1
ATOM 5484 O O . GLN A 1 688 ? 89.247 18.156 -140.334 1.00 33.44 688 GLN A O 1
ATOM 5489 N N . GLN A 1 689 ? 89.018 15.972 -140.051 1.00 35.72 689 GLN A N 1
ATOM 5490 C CA . GLN A 1 689 ? 89.548 15.037 -139.024 1.00 35.72 689 GLN A CA 1
ATOM 5491 C C . GLN A 1 689 ? 89.407 15.534 -137.578 1.00 35.72 689 GLN A C 1
ATOM 5493 O O . GLN A 1 689 ? 89.537 16.720 -137.303 1.00 35.72 689 GLN A O 1
ATOM 5498 N N . LYS A 1 690 ? 89.338 14.510 -136.706 1.00 36.78 690 LYS A N 1
ATOM 5499 C CA . LYS A 1 690 ? 89.455 14.442 -135.237 1.00 36.78 690 LYS A CA 1
ATOM 5500 C C . LYS A 1 690 ? 88.113 14.514 -134.507 1.00 36.78 690 LYS A C 1
ATOM 5502 O O . LYS A 1 690 ? 87.424 15.513 -134.616 1.00 36.78 690 LYS A O 1
ATOM 5507 N N . ILE A 1 691 ? 87.622 13.474 -133.819 1.00 47.38 691 ILE A N 1
ATOM 5508 C CA . ILE A 1 691 ? 88.255 12.429 -132.973 1.00 47.38 691 ILE A CA 1
ATOM 5509 C C . ILE A 1 691 ? 89.293 13.008 -132.018 1.00 47.38 691 ILE A C 1
ATOM 5511 O O . ILE A 1 691 ? 90.393 13.326 -132.458 1.00 47.38 691 ILE A O 1
ATOM 5515 N N . ILE A 1 692 ? 88.953 13.044 -130.730 1.00 33.81 692 ILE A N 1
ATOM 5516 C CA . ILE A 1 692 ? 89.818 12.639 -129.615 1.00 33.81 692 ILE A CA 1
ATOM 5517 C C . ILE A 1 692 ? 88.902 12.071 -128.515 1.00 33.81 692 ILE A C 1
ATOM 5519 O O . ILE A 1 692 ? 87.826 12.609 -128.256 1.00 33.81 692 ILE A O 1
ATOM 5523 N N . GLU A 1 693 ? 89.353 10.943 -127.976 1.00 42.59 693 GLU A N 1
ATOM 5524 C CA . GLU A 1 693 ? 88.853 10.159 -126.845 1.00 42.59 693 GLU A CA 1
ATOM 5525 C C . GLU A 1 693 ? 89.294 10.728 -125.478 1.00 42.59 693 GLU A C 1
ATOM 5527 O O . GLU A 1 693 ? 90.159 11.604 -125.428 1.00 42.59 693 GLU A O 1
ATOM 5532 N N . ASP A 1 694 ? 88.743 10.104 -124.424 1.00 36.69 694 ASP A N 1
ATO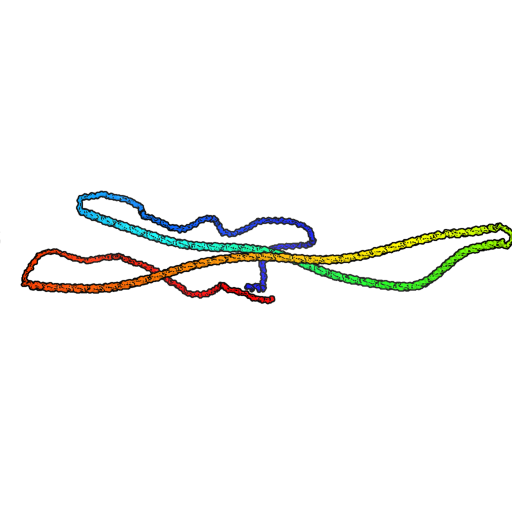M 5533 C CA . ASP A 1 694 ? 89.230 9.976 -123.033 1.00 36.69 694 ASP A CA 1
ATOM 5534 C C . ASP A 1 694 ? 89.206 11.271 -122.169 1.00 36.69 694 ASP A C 1
ATOM 5536 O O . ASP A 1 694 ? 89.445 12.369 -122.653 1.00 36.69 694 ASP A O 1
ATOM 5540 N N . ASP A 1 695 ? 88.889 11.299 -120.866 1.00 36.59 695 ASP A N 1
ATOM 5541 C CA . ASP A 1 695 ? 88.962 10.304 -119.799 1.00 36.59 695 ASP A CA 1
ATOM 5542 C C . ASP A 1 695 ? 88.325 10.890 -118.505 1.00 36.59 695 ASP A C 1
ATOM 5544 O O . ASP A 1 695 ? 88.283 12.108 -118.337 1.00 36.59 695 ASP A O 1
ATOM 5548 N N . ALA A 1 696 ? 87.930 10.000 -117.589 1.00 33.38 696 ALA A N 1
ATOM 5549 C CA . ALA A 1 696 ? 87.874 10.082 -116.114 1.00 33.38 696 ALA A CA 1
ATOM 5550 C C . ALA A 1 696 ? 87.217 11.238 -115.288 1.00 33.38 696 ALA A C 1
ATOM 5552 O O . ALA A 1 696 ? 87.356 12.428 -115.546 1.00 33.38 696 ALA A O 1
ATOM 5553 N N . PHE A 1 697 ? 86.689 10.795 -114.124 1.00 31.55 697 PHE A N 1
ATOM 5554 C CA . PHE A 1 697 ? 86.217 11.484 -112.892 1.00 31.55 697 PHE A CA 1
ATOM 5555 C C . PHE A 1 697 ? 84.780 12.041 -112.862 1.00 31.55 697 PHE A C 1
ATOM 5557 O O . PHE A 1 697 ? 84.343 12.695 -113.792 1.00 31.55 697 PHE A O 1
ATOM 5564 N N . ALA A 1 698 ? 83.997 11.976 -111.779 1.00 32.78 698 ALA A N 1
ATOM 5565 C CA . ALA A 1 698 ? 83.859 11.138 -110.579 1.00 32.78 698 ALA A CA 1
ATOM 5566 C C . ALA A 1 698 ? 82.635 11.701 -109.811 1.00 32.78 698 ALA A C 1
ATOM 5568 O O . ALA A 1 698 ? 82.453 12.911 -109.773 1.00 32.78 698 ALA A O 1
ATOM 5569 N N . LEU A 1 699 ? 81.838 10.812 -109.210 1.00 40.69 699 LEU A N 1
ATOM 5570 C CA . LEU A 1 699 ? 81.068 10.946 -107.956 1.00 40.69 699 LEU A CA 1
ATOM 5571 C C . LEU A 1 699 ? 80.519 12.326 -107.507 1.00 40.69 699 LEU A C 1
ATOM 5573 O O . LEU A 1 699 ? 81.273 13.199 -107.092 1.00 40.69 699 LEU A O 1
ATOM 5577 N N . SER A 1 700 ? 79.188 12.408 -107.385 1.00 32.41 700 SER A N 1
ATOM 5578 C CA . SER A 1 700 ? 78.456 12.966 -106.223 1.00 32.41 700 SER A CA 1
ATOM 5579 C C . SER A 1 700 ? 76.979 12.554 -106.377 1.00 32.41 700 SER A C 1
ATOM 5581 O O . SER A 1 700 ? 76.350 12.984 -107.337 1.00 32.41 700 SER A O 1
ATOM 5583 N N . SER A 1 701 ? 76.457 11.502 -105.735 1.00 39.34 701 SER A N 1
ATOM 5584 C CA . SER A 1 701 ? 75.905 11.423 -104.362 1.00 39.34 701 SER A CA 1
ATOM 5585 C C . SER A 1 701 ? 74.890 12.517 -103.989 1.00 39.34 701 SER A C 1
ATOM 5587 O O . SER A 1 701 ? 75.204 13.701 -104.100 1.00 39.34 701 SER A O 1
ATOM 5589 N N . ASP A 1 702 ? 73.745 12.025 -103.487 1.00 37.28 702 ASP A N 1
ATOM 5590 C CA . ASP A 1 702 ? 72.652 12.654 -102.717 1.00 37.28 702 ASP A CA 1
ATOM 5591 C C . ASP A 1 702 ? 71.703 13.594 -103.500 1.00 37.28 702 ASP A C 1
ATOM 5593 O O . ASP A 1 702 ? 72.136 14.394 -104.317 1.00 37.28 702 ASP A O 1
ATOM 5597 N N . ASP A 1 703 ? 70.372 13.546 -103.381 1.00 41.66 703 ASP A N 1
ATOM 5598 C CA . ASP A 1 703 ? 69.540 13.202 -102.227 1.00 41.66 703 ASP A CA 1
ATOM 5599 C C . ASP A 1 703 ? 68.108 12.833 -102.692 1.00 41.66 703 ASP A C 1
ATOM 5601 O O . ASP A 1 703 ? 67.529 13.495 -103.558 1.00 41.66 703 ASP A O 1
ATOM 5605 N N . LEU A 1 704 ? 67.547 11.751 -102.149 1.00 42.22 704 LEU A N 1
ATOM 5606 C CA . LEU A 1 704 ? 66.224 11.206 -102.481 1.00 42.22 704 LEU A CA 1
ATOM 5607 C C . LEU A 1 704 ? 65.522 10.881 -101.154 1.00 42.22 704 LEU A C 1
ATOM 5609 O O . LEU A 1 704 ? 65.478 9.731 -100.722 1.00 42.22 704 LEU A O 1
ATOM 5613 N N . GLU A 1 705 ? 64.984 11.901 -100.484 1.00 41.25 705 GLU A N 1
ATOM 5614 C CA . GLU A 1 705 ? 64.139 11.713 -99.301 1.00 41.25 705 GLU A CA 1
ATOM 5615 C C . GLU A 1 705 ? 62.733 11.256 -99.721 1.00 41.25 705 GLU A C 1
ATOM 5617 O O . GLU A 1 705 ? 61.797 12.037 -99.906 1.00 41.25 705 GLU A O 1
ATOM 5622 N N . LEU A 1 706 ? 62.586 9.937 -99.870 1.00 39.91 706 LEU A N 1
ATOM 5623 C CA . LEU A 1 706 ? 61.300 9.264 -99.762 1.00 39.91 706 LEU A CA 1
ATOM 5624 C C . LEU A 1 706 ? 60.932 9.126 -98.283 1.00 39.91 706 LEU A C 1
ATOM 5626 O O . LEU A 1 706 ? 61.564 8.413 -97.507 1.00 39.91 706 LEU A O 1
ATOM 5630 N N . THR A 1 707 ? 59.843 9.800 -97.944 1.00 40.88 707 THR A N 1
ATOM 5631 C CA . THR A 1 707 ? 58.943 9.544 -96.822 1.00 40.88 707 THR A CA 1
ATOM 5632 C C . THR A 1 707 ? 58.844 8.067 -96.440 1.00 40.88 707 THR A C 1
ATOM 5634 O O . THR A 1 707 ? 58.263 7.269 -97.179 1.00 40.88 707 THR A O 1
ATOM 5637 N N . ASN A 1 708 ? 59.311 7.731 -95.238 1.00 38.00 708 ASN A N 1
ATOM 5638 C CA . ASN A 1 708 ? 58.927 6.509 -94.543 1.00 38.00 708 ASN A CA 1
ATOM 5639 C C . ASN A 1 708 ? 58.873 6.789 -93.027 1.00 38.00 708 ASN A C 1
ATOM 5641 O O . ASN A 1 708 ? 59.922 6.965 -92.409 1.00 38.00 708 ASN A O 1
ATOM 5645 N N . PRO A 1 709 ? 57.687 6.883 -92.397 1.00 47.72 709 PRO A N 1
ATOM 5646 C CA . PRO A 1 709 ? 57.596 6.902 -90.946 1.00 47.72 709 PRO A CA 1
ATOM 5647 C C . PRO A 1 709 ? 57.638 5.464 -90.410 1.00 47.72 709 PRO A C 1
ATOM 5649 O O . PRO A 1 709 ? 56.694 4.689 -90.577 1.00 47.72 709 PRO A O 1
ATOM 5652 N N . GLU A 1 710 ? 58.730 5.112 -89.732 1.00 36.12 710 GLU A N 1
ATOM 5653 C CA . GLU A 1 710 ? 58.804 3.915 -88.897 1.00 36.12 710 GLU A CA 1
ATOM 5654 C C . GLU A 1 710 ? 57.812 4.028 -87.727 1.00 36.12 710 GLU A C 1
ATOM 5656 O O . GLU A 1 710 ? 57.955 4.847 -86.817 1.00 36.12 710 GLU A O 1
ATOM 5661 N N . TYR A 1 711 ? 56.793 3.168 -87.734 1.00 40.53 711 TYR A N 1
ATOM 5662 C CA . TYR A 1 711 ? 55.956 2.906 -86.569 1.00 40.53 711 TYR A CA 1
ATOM 5663 C C . TYR A 1 711 ? 56.724 2.023 -85.577 1.00 40.53 711 TYR A C 1
ATOM 5665 O O . TYR A 1 711 ? 56.863 0.813 -85.749 1.00 40.53 711 TYR A O 1
ATOM 5673 N N . SER A 1 712 ? 57.179 2.647 -84.494 1.00 35.75 712 SER A N 1
ATOM 5674 C CA . SER A 1 712 ? 57.626 1.995 -83.263 1.00 35.75 712 SER A CA 1
ATOM 5675 C C . SER A 1 712 ? 56.471 1.209 -82.618 1.00 35.75 712 SER A C 1
ATOM 5677 O O . SER A 1 712 ? 55.640 1.748 -81.886 1.00 35.75 712 SER A O 1
ATOM 5679 N N . MET A 1 713 ? 56.407 -0.093 -82.900 1.00 38.47 713 MET A N 1
ATOM 5680 C CA . MET A 1 713 ? 55.645 -1.082 -82.132 1.00 38.47 713 MET A CA 1
ATOM 5681 C C . MET A 1 713 ? 56.535 -1.629 -81.010 1.00 38.47 713 MET A C 1
ATOM 5683 O O . MET A 1 713 ? 57.150 -2.684 -81.145 1.00 38.47 713 MET A O 1
ATOM 5687 N N . LEU A 1 714 ? 56.586 -0.933 -79.871 1.00 37.50 714 LEU A N 1
ATOM 5688 C CA . LEU A 1 714 ? 57.142 -1.482 -78.630 1.00 37.50 714 LEU A CA 1
ATOM 5689 C C . LEU A 1 714 ? 56.017 -2.141 -77.809 1.00 37.50 714 LEU A C 1
ATOM 5691 O O . LEU A 1 714 ? 55.546 -1.617 -76.799 1.00 37.50 714 LEU A O 1
ATOM 5695 N N . MET A 1 715 ? 55.550 -3.304 -78.267 1.00 36.44 715 MET A N 1
ATOM 5696 C CA . MET A 1 715 ? 54.706 -4.201 -77.471 1.00 36.44 715 MET A CA 1
ATOM 5697 C C . MET A 1 715 ? 55.587 -4.963 -76.472 1.00 36.44 715 MET A C 1
ATOM 5699 O O . MET A 1 715 ? 56.419 -5.788 -76.842 1.00 36.44 715 MET A O 1
ATOM 5703 N N . LYS A 1 716 ? 55.387 -4.675 -75.183 1.00 47.47 716 LYS A N 1
ATOM 5704 C CA . LYS A 1 716 ? 55.904 -5.461 -74.054 1.00 47.47 716 LYS A CA 1
ATOM 5705 C C . LYS A 1 716 ? 55.326 -6.888 -74.098 1.00 47.47 716 LYS A C 1
ATOM 5707 O O . LYS A 1 716 ? 54.110 -7.013 -74.248 1.00 47.47 716 LYS A O 1
ATOM 5712 N N . PRO A 1 717 ? 56.105 -7.955 -73.846 1.00 42.00 717 PRO A N 1
ATOM 5713 C CA . PRO A 1 717 ? 55.522 -9.232 -73.458 1.00 42.00 717 PRO A CA 1
ATOM 5714 C C . PRO A 1 717 ? 55.000 -9.120 -72.017 1.00 42.00 717 PRO A C 1
ATOM 5716 O O . PRO A 1 717 ? 55.765 -9.001 -71.062 1.00 42.00 717 PRO A O 1
ATOM 5719 N N . VAL A 1 718 ? 53.675 -9.110 -71.867 1.00 41.50 718 VAL A N 1
ATOM 5720 C CA . VAL A 1 718 ? 52.990 -9.227 -70.574 1.00 41.50 718 VAL A CA 1
ATOM 5721 C C . VAL A 1 718 ? 53.042 -10.689 -70.130 1.00 41.50 718 VAL A C 1
ATOM 5723 O O . VAL A 1 718 ? 52.564 -11.579 -70.831 1.00 41.50 718 VAL A O 1
ATOM 5726 N N . GLU A 1 719 ? 53.622 -10.924 -68.954 1.00 41.66 719 GLU A N 1
ATOM 5727 C CA . GLU A 1 719 ? 53.591 -12.200 -68.240 1.00 41.66 719 GLU A CA 1
ATOM 5728 C C . GLU A 1 719 ? 52.161 -12.732 -68.080 1.00 41.66 719 GLU A C 1
ATOM 5730 O O . GLU A 1 719 ? 51.245 -12.036 -67.633 1.00 41.66 719 GLU A O 1
ATOM 5735 N N . ALA A 1 720 ? 51.988 -14.020 -68.374 1.00 38.06 720 ALA A N 1
ATOM 5736 C CA . ALA A 1 720 ? 50.769 -14.761 -68.103 1.00 38.06 720 ALA A CA 1
ATOM 5737 C C . ALA A 1 720 ? 50.500 -14.828 -66.587 1.00 38.06 720 ALA A C 1
ATOM 5739 O O . ALA A 1 720 ? 51.037 -15.676 -65.868 1.00 38.06 720 ALA A O 1
ATOM 5740 N N . ARG A 1 721 ? 49.616 -13.957 -66.085 1.00 41.50 721 ARG A N 1
ATOM 5741 C CA . ARG A 1 721 ? 49.004 -14.135 -64.764 1.00 41.50 721 ARG A CA 1
ATOM 5742 C C . ARG A 1 721 ? 48.126 -15.384 -64.781 1.00 41.50 721 ARG A C 1
ATOM 5744 O O . ARG A 1 721 ? 47.121 -15.461 -65.483 1.00 41.50 721 ARG A O 1
ATOM 5751 N N . ARG A 1 722 ? 48.520 -16.358 -63.959 1.00 42.47 722 ARG A N 1
ATOM 5752 C CA . ARG A 1 722 ? 47.738 -17.542 -63.597 1.00 42.47 722 ARG A CA 1
ATOM 5753 C C . ARG A 1 722 ? 46.340 -17.142 -63.115 1.00 42.47 722 ARG A C 1
ATOM 5755 O O . ARG A 1 722 ? 46.197 -16.420 -62.132 1.00 42.47 722 ARG A O 1
ATOM 5762 N N . MET A 1 723 ? 45.325 -17.696 -63.767 1.00 43.19 723 MET A N 1
ATOM 5763 C CA . MET A 1 723 ? 43.956 -17.773 -63.258 1.00 43.19 723 MET A CA 1
ATOM 5764 C C . MET A 1 723 ? 43.915 -18.683 -62.018 1.00 43.19 723 MET A C 1
ATOM 5766 O O . MET A 1 723 ? 44.416 -19.810 -62.092 1.00 43.19 723 MET A O 1
ATOM 5770 N N . PRO A 1 724 ? 43.278 -18.287 -60.902 1.00 46.34 724 PRO A N 1
ATOM 5771 C CA . PRO A 1 724 ? 42.878 -19.241 -59.884 1.00 46.34 724 PRO A CA 1
ATOM 5772 C C . PRO A 1 724 ? 41.608 -19.956 -60.358 1.00 46.34 724 PRO A C 1
ATOM 5774 O O . PRO A 1 724 ? 40.521 -19.387 -60.423 1.00 46.34 724 PRO A O 1
ATOM 5777 N N . SER A 1 725 ? 41.766 -21.232 -60.700 1.00 43.38 725 SER A N 1
ATOM 5778 C CA . SER A 1 725 ? 40.660 -22.175 -60.825 1.00 43.38 725 SER A CA 1
ATOM 5779 C C . SER A 1 725 ? 40.446 -22.901 -59.493 1.00 43.38 725 SER A C 1
ATOM 5781 O O . SER A 1 725 ? 41.394 -23.130 -58.744 1.00 43.38 725 SER A O 1
ATOM 5783 N N . LYS A 1 726 ? 39.197 -23.336 -59.287 1.00 42.62 726 LYS A N 1
ATOM 5784 C CA . LYS A 1 726 ? 38.702 -24.304 -58.288 1.00 42.62 726 LYS A CA 1
ATOM 5785 C C . LYS A 1 726 ? 38.163 -23.733 -56.973 1.00 42.62 726 LYS A C 1
ATOM 5787 O O . LYS A 1 726 ? 38.822 -23.644 -55.947 1.00 42.62 726 LYS A O 1
ATOM 5792 N N . SER A 1 727 ? 36.862 -23.451 -57.034 1.00 46.44 727 SER A N 1
ATOM 5793 C CA . SER A 1 727 ? 35.829 -24.138 -56.248 1.00 46.44 727 SER A CA 1
ATOM 5794 C C . SER A 1 727 ? 36.302 -24.949 -55.031 1.00 46.44 727 SER A C 1
ATOM 5796 O O . SER A 1 727 ? 36.832 -26.046 -55.186 1.00 46.44 727 SER A O 1
ATOM 5798 N N . ASN A 1 728 ? 35.918 -24.499 -53.838 1.00 36.94 728 ASN A N 1
ATOM 5799 C CA . ASN A 1 728 ? 35.475 -25.400 -52.780 1.00 36.94 728 ASN A CA 1
ATOM 5800 C C . ASN A 1 728 ? 34.305 -24.759 -52.027 1.00 36.94 728 ASN A C 1
ATOM 5802 O O . ASN A 1 728 ? 34.460 -23.837 -51.230 1.00 36.94 728 ASN A O 1
ATOM 5806 N N . LYS A 1 729 ? 33.104 -25.261 -52.332 1.00 42.19 729 LYS A N 1
ATOM 5807 C CA . LYS A 1 729 ? 31.872 -25.017 -51.583 1.00 42.19 729 LYS A CA 1
ATOM 5808 C C . LYS A 1 729 ? 31.979 -25.762 -50.250 1.00 42.19 729 LYS A C 1
ATOM 5810 O O . LYS A 1 729 ? 31.768 -26.969 -50.210 1.00 42.19 729 LYS A O 1
ATOM 5815 N N . ALA A 1 730 ? 32.252 -25.050 -49.162 1.00 37.91 730 ALA A N 1
ATOM 5816 C CA . ALA A 1 730 ? 31.946 -25.533 -47.820 1.00 37.91 730 ALA A CA 1
ATOM 5817 C C . ALA A 1 730 ? 30.581 -24.972 -47.406 1.00 37.91 730 ALA A C 1
ATOM 5819 O O . ALA A 1 730 ? 30.421 -23.795 -47.089 1.00 37.91 730 ALA A O 1
ATOM 5820 N N . VAL A 1 731 ? 29.579 -25.844 -47.460 1.00 48.72 731 VAL A N 1
ATOM 5821 C CA . VAL A 1 731 ? 28.219 -25.610 -46.982 1.00 48.72 731 VAL A CA 1
ATOM 5822 C C . VAL A 1 731 ? 28.259 -25.390 -45.468 1.00 48.72 731 VAL A C 1
ATOM 5824 O O . VAL A 1 731 ? 28.435 -26.332 -44.701 1.00 48.72 731 VAL A O 1
ATOM 5827 N N . ARG A 1 732 ? 28.031 -24.157 -45.012 1.00 40.12 732 ARG A N 1
ATOM 5828 C CA . ARG A 1 732 ? 27.508 -23.896 -43.666 1.00 40.12 732 ARG A CA 1
ATOM 5829 C C . ARG A 1 732 ? 26.126 -23.275 -43.806 1.00 40.12 732 ARG A C 1
ATOM 5831 O O . ARG A 1 732 ? 25.981 -22.073 -43.994 1.00 40.12 732 ARG A O 1
ATOM 5838 N N . ARG A 1 733 ? 25.107 -24.134 -43.707 1.00 45.28 733 ARG A N 1
ATOM 5839 C CA . ARG A 1 733 ? 23.716 -23.751 -43.450 1.00 45.28 733 ARG A CA 1
ATOM 5840 C C . ARG A 1 733 ? 23.671 -22.947 -42.145 1.00 45.28 733 ARG A C 1
ATOM 5842 O O . ARG A 1 733 ? 23.677 -23.534 -41.066 1.00 45.28 733 ARG A O 1
ATOM 5849 N N . LYS A 1 734 ? 23.619 -21.619 -42.232 1.00 44.03 734 LYS A N 1
ATOM 5850 C CA . LYS A 1 734 ? 23.041 -20.788 -41.173 1.00 44.03 734 LYS A CA 1
ATOM 5851 C C . LYS A 1 734 ? 21.575 -20.597 -41.539 1.00 44.03 734 LYS A C 1
ATOM 5853 O O . LYS A 1 734 ? 21.261 -20.096 -42.613 1.00 44.03 734 LYS A O 1
ATOM 5858 N N . LYS A 1 735 ? 20.701 -21.129 -40.687 1.00 49.25 735 LYS A N 1
ATOM 5859 C CA . LYS A 1 735 ? 19.250 -21.030 -40.816 1.00 49.25 735 LYS A CA 1
ATOM 5860 C C . LYS A 1 735 ? 18.869 -19.548 -40.761 1.00 49.25 735 LYS A C 1
ATOM 5862 O O . LYS A 1 735 ? 19.184 -18.890 -39.773 1.00 49.25 735 LYS A O 1
ATOM 5867 N N . LEU A 1 736 ? 18.221 -19.052 -41.814 1.00 36.47 736 LEU A N 1
ATOM 5868 C CA . LEU A 1 736 ? 17.342 -17.894 -41.708 1.00 36.47 736 LEU A CA 1
ATOM 5869 C C . LEU A 1 736 ? 16.178 -18.303 -40.799 1.00 36.47 736 LEU A C 1
ATOM 5871 O O . LEU A 1 736 ? 15.497 -19.285 -41.091 1.00 36.47 736 LEU A O 1
ATOM 5875 N N . LEU A 1 737 ? 15.969 -17.574 -39.708 1.00 41.12 737 LEU A N 1
ATOM 5876 C CA . LEU A 1 737 ? 14.650 -17.447 -39.101 1.00 41.12 737 LEU A CA 1
ATOM 5877 C C . LEU A 1 737 ? 14.073 -16.156 -39.672 1.00 41.12 737 LEU A C 1
ATOM 5879 O O . LEU A 1 737 ? 14.438 -15.068 -39.238 1.00 41.12 737 LEU A O 1
ATOM 5883 N N . LEU A 1 738 ? 13.262 -16.310 -40.715 1.00 39.06 738 LEU A N 1
ATOM 5884 C CA . LEU A 1 738 ? 12.262 -15.320 -41.066 1.00 39.06 738 LEU A CA 1
ATOM 5885 C C . LEU A 1 738 ? 10.971 -15.695 -40.351 1.00 39.06 738 LEU A C 1
ATOM 5887 O O . LEU A 1 738 ? 10.639 -16.872 -40.191 1.00 39.06 738 LEU A O 1
ATOM 5891 N N . SER A 1 739 ? 10.355 -14.629 -39.886 1.00 47.88 739 SER A N 1
ATOM 5892 C CA . SER A 1 739 ? 9.094 -14.479 -39.204 1.00 47.88 739 SER A CA 1
ATOM 5893 C C . SER A 1 739 ? 7.899 -14.975 -40.024 1.00 47.88 739 SER A C 1
ATOM 5895 O O . SER A 1 739 ? 7.988 -15.133 -41.240 1.00 47.88 739 SER A O 1
ATOM 5897 N N . ASP A 1 740 ? 6.796 -15.084 -39.290 1.00 38.16 740 ASP A N 1
ATOM 5898 C CA . ASP A 1 740 ? 5.409 -14.853 -39.701 1.00 38.16 740 ASP A CA 1
ATOM 5899 C C . ASP A 1 740 ? 4.486 -16.062 -39.937 1.00 38.16 740 ASP A C 1
ATOM 5901 O O . ASP A 1 740 ? 4.789 -17.028 -40.636 1.00 38.16 740 ASP A O 1
ATOM 5905 N N . ASP A 1 741 ? 3.324 -15.885 -39.297 1.00 39.38 741 ASP A N 1
ATOM 5906 C CA . ASP A 1 741 ? 1.988 -16.431 -39.527 1.00 39.38 741 ASP A CA 1
ATOM 5907 C C . ASP A 1 741 ? 1.588 -17.799 -38.950 1.00 39.38 741 ASP A C 1
ATOM 5909 O O . ASP A 1 741 ? 2.017 -18.863 -39.394 1.00 39.38 741 ASP A O 1
ATOM 5913 N N . LEU A 1 742 ? 0.676 -17.734 -37.963 1.00 40.81 742 LEU A N 1
ATOM 5914 C CA . LEU A 1 742 ? -0.696 -18.297 -37.961 1.00 40.81 742 LEU A CA 1
ATOM 5915 C C . LEU A 1 742 ? -1.169 -18.459 -36.502 1.00 40.81 742 LEU A C 1
ATOM 5917 O O . LEU A 1 742 ? -0.591 -19.206 -35.717 1.00 40.81 742 LEU A O 1
ATOM 5921 N N . GLU A 1 743 ? -2.043 -17.563 -36.047 1.00 39.12 743 GLU A N 1
ATOM 5922 C CA . GLU A 1 743 ? -3.502 -17.761 -35.955 1.00 39.12 743 GLU A CA 1
ATOM 5923 C C . GLU A 1 743 ? -3.964 -18.670 -34.798 1.00 39.12 743 GLU A C 1
ATOM 5925 O O . GLU A 1 743 ? -3.683 -19.864 -34.729 1.00 39.12 743 GLU A O 1
ATOM 5930 N N . ASP A 1 744 ? -4.697 -18.035 -33.881 1.00 38.12 744 ASP A N 1
ATOM 5931 C CA . ASP A 1 744 ? -5.961 -18.468 -33.278 1.00 38.12 744 ASP A CA 1
ATOM 5932 C C . ASP A 1 744 ? -6.241 -19.968 -33.079 1.00 38.12 744 ASP A C 1
ATOM 5934 O O . ASP A 1 744 ? -6.560 -20.698 -34.011 1.00 38.12 744 ASP A O 1
ATOM 5938 N N . SER A 1 745 ? -6.367 -20.383 -31.809 1.00 35.97 745 SER A N 1
ATOM 5939 C CA . SER A 1 745 ? -7.613 -21.006 -31.315 1.00 35.97 745 SER A CA 1
ATOM 5940 C C . SER A 1 745 ? -7.586 -21.232 -29.790 1.00 35.97 745 SER A C 1
ATOM 5942 O O . SER A 1 745 ? -6.612 -21.778 -29.262 1.00 35.97 745 SER A O 1
ATOM 5944 N N . PRO A 1 746 ? -8.667 -20.905 -29.050 1.00 51.38 746 PRO A N 1
ATOM 5945 C CA . PRO A 1 746 ? -8.775 -21.183 -27.625 1.00 51.38 746 PRO A CA 1
ATOM 5946 C C . PRO A 1 746 ? -9.350 -22.587 -27.383 1.00 51.38 746 PRO A C 1
ATOM 5948 O O . PRO A 1 746 ? -10.414 -22.941 -27.894 1.00 51.38 746 PRO A O 1
ATOM 5951 N N . ARG A 1 747 ? -8.708 -23.395 -26.530 1.00 39.97 747 ARG A N 1
ATOM 5952 C CA . ARG A 1 747 ? -9.320 -24.631 -26.009 1.00 39.97 747 ARG A CA 1
ATOM 5953 C C . ARG A 1 747 ? -9.171 -24.776 -24.498 1.00 39.97 747 ARG A C 1
ATOM 5955 O O . ARG A 1 747 ? -8.148 -25.198 -23.975 1.00 39.97 747 ARG A O 1
ATOM 5962 N N . LEU A 1 748 ? -10.291 -24.479 -23.839 1.00 42.72 748 LEU A N 1
ATOM 5963 C CA . LEU A 1 748 ? -10.888 -25.197 -22.709 1.00 42.72 748 LEU A CA 1
ATOM 5964 C C . LEU A 1 748 ? -10.248 -26.556 -22.363 1.00 42.72 748 LEU A C 1
ATOM 5966 O O . LEU A 1 748 ? -10.207 -27.449 -23.209 1.00 42.72 748 LEU A O 1
ATOM 5970 N N . LYS A 1 749 ? -9.939 -26.749 -21.072 1.00 46.34 749 LYS A N 1
ATOM 5971 C CA . LYS A 1 749 ? -10.213 -27.959 -20.254 1.00 46.34 749 LYS A CA 1
ATOM 5972 C C . LYS A 1 749 ? -9.832 -27.653 -18.794 1.00 46.34 749 LYS A C 1
ATOM 5974 O O . LYS A 1 749 ? -8.683 -27.385 -18.488 1.00 46.34 749 LYS A O 1
ATOM 5979 N N . LYS A 1 750 ? -10.825 -27.435 -17.927 1.00 39.56 750 LYS A N 1
ATOM 5980 C CA . LYS A 1 750 ? -11.425 -28.425 -17.006 1.00 39.56 750 LYS A CA 1
ATOM 5981 C C . LYS A 1 750 ? -10.480 -28.928 -15.901 1.00 39.56 750 LYS A C 1
ATOM 5983 O O . LYS A 1 750 ? -9.658 -29.803 -16.124 1.00 39.56 750 LYS A O 1
ATOM 5988 N N . THR A 1 751 ? -10.742 -28.407 -14.698 1.00 44.81 751 THR A N 1
ATOM 5989 C CA . THR A 1 751 ? -10.970 -29.132 -13.430 1.00 44.81 751 THR A CA 1
ATOM 5990 C C . THR A 1 751 ? -10.094 -30.343 -13.102 1.00 44.81 751 THR A C 1
ATOM 5992 O O . THR A 1 751 ? -10.249 -31.399 -13.712 1.00 44.81 751 THR A O 1
ATOM 5995 N N . LYS A 1 752 ? -9.399 -30.270 -11.960 1.00 45.38 752 LYS A N 1
ATOM 5996 C CA . LYS A 1 752 ? -9.414 -31.349 -10.960 1.00 45.38 752 LYS A CA 1
ATOM 5997 C C . LYS A 1 752 ? -9.065 -30.814 -9.567 1.00 45.38 752 LYS A C 1
ATOM 5999 O O . LYS A 1 752 ? -7.932 -30.447 -9.291 1.00 45.38 752 LYS A O 1
ATOM 6004 N N . ARG A 1 753 ? -10.086 -30.802 -8.702 1.00 48.00 753 ARG A N 1
ATOM 6005 C CA . ARG A 1 753 ? -9.951 -31.018 -7.256 1.00 48.00 753 ARG A CA 1
ATOM 6006 C C . ARG A 1 753 ? -9.307 -32.391 -7.035 1.00 48.00 753 ARG A C 1
ATOM 6008 O O . ARG A 1 753 ? -9.687 -33.317 -7.746 1.00 48.00 753 ARG A O 1
ATOM 6015 N N . PHE A 1 754 ? -8.440 -32.527 -6.034 1.00 46.16 754 PHE A N 1
ATOM 6016 C CA . PHE A 1 754 ? -8.616 -33.486 -4.933 1.00 46.16 754 PHE A CA 1
ATOM 6017 C C . PHE A 1 754 ? -7.552 -33.273 -3.842 1.00 46.16 754 PHE A C 1
ATOM 6019 O O . PHE A 1 754 ? -6.365 -33.284 -4.149 1.00 46.16 754 PHE A O 1
ATOM 6026 N N . ARG A 1 755 ? -8.071 -33.191 -2.607 1.00 44.25 755 ARG A N 1
ATOM 6027 C CA . ARG A 1 755 ? -7.456 -33.167 -1.266 1.00 44.25 755 ARG A CA 1
ATOM 6028 C C . ARG A 1 755 ? -6.644 -31.944 -0.868 1.00 44.25 755 ARG A C 1
ATOM 6030 O O . ARG A 1 755 ? -5.509 -31.782 -1.352 1.00 44.25 755 ARG A O 1
#

Secondary structure (DSSP, 8-state):
------------PPPPPTTTTS----------------------------------------PPP-----PPPPP---------------------------------------------S---HHHHHHHHHHHHHHHHHHHHHHHHHHHHHHHHHHHHHHHHHHHHHHHHHHHHHHHHHHHHHHHHHHHHHHHHHHHHHHHHHHHHHHHHHHHHHHHHHHHHHHHHHHHHHHHHHHHHHHHHHHHHHHHHHHHHHHHHHHHHHHHHHHHHHHHHHHHHHHHHHHHHHHHHHHHHHHHHHHHHHHHHHHHHHHHHHHHHHHHHHHHHHHHHHHHHHHHHHHHHHHHHHHHHHHHHHHHHHHHHHHHHHHHHHHHHHHHHHHHHHHHHHHHTTTS-----TTSHHHHHHHHHHHHHHHHHHHHHTGGGHHHHHHHHHHHHHHHHHHHHHHHHHHHHHHHHHHHHHHHHHHHHHHHHHHHHHHHHHHHHHHHHHHHHHHHHHHHHHHHHHHHHHHHHHHHHHHHHHHHHHHHHHHHHHHHHHHHHHHHHHHHHHHHHHHHHHHHHHHHHHHHHHHHHHHHHHHHHHHHHHHHHHHHHHHHHHHHHHHHHHHHHHHHHHHHHHHHHHHHHHHHHHHHHHHHHHHHHHHHHHHHHHHHHHHHHHHHHHHH--SS-------------------------------------------------PPP--------------------------------

Radius of gyration: 111.66 Å; chains: 1; bounding box: 224×108×353 Å

Organism: Kluyveromyces lactis (strain ATCC 8585 / CBS 2359 / DSM 70799 / NBRC 1267 / NRRL Y-1140 / WM37) (NCBI:txid284590)

Foldseek 3Di:
DDDDPPDDDDDDDDDDDPPPPPDDDDDDDDDDDDDDDDDDDDDDDDDDDDDDDDDDDDDDDDDDDDDDDDDDDDDDDDDDDPPDPDDDDDDDDDDDDDDDDDDDDDDDDDDDDDDDDDDDDDDDPPVVVVVVVVVVVVVVVVVVVVVVVVVVVVVVVVVVVVVVVVVVVVVVVVVVVVVVVVVVVVVVVVVVVVVVVVVVVVVVVVVVVVVVVVVVVVVVVVVVVVVVVVVVVVVVVVVVVVVVVVVVVVVVVVVVVVVVVVVVVVVVVVVVVVVVVVVVVVVVVVVVVVVVVVVVVCVVVVVVVVVVVVVVVVVVVVVVVVVVVVVVVVVVVVVVVVVVVVVVVCVVVVVVVVVVCVVVVVVVCCVVCVVVVVVVVVVVVVVVVVVVVVVVPDDDDDDDPPPPPPPVVVVVVVVVVVVVVVVVVVPPPPVVVVVVVVVVVVVVVVVVVVVVVVVVVVVVVVVVVVVVVVVVVVVVVVVVVVVVVVVVVVVVVVVVVVVVVVVVVVVVVVVVVVVVVVVVVVVVVVVVVVVVVVVVVVVVVVVVVVVVVVVVVVVVVVVVVVVVVVVVVVVVVVVVVVVVVVVVVVVVVVVVVVVVVVVVVVVVVVVVVVVVVVVVVVVVVVVVVVVVVVVVVVVVVVVVVVVVVVVVVVVVVVVVVVVVVVVVVVPPPPDDDDDDDDDDDDDDDDDDDDDDDDDDDDDDDDDDDDDDDDDDPPDDPDDDDDDDDDDDDDDDDDDDPDDDDDDDDDDDDDDDDDD